Protein AF-A0A954WJ26-F1 (afdb_monomer_lite)

pLDDT: mean 77.55, std 17.04, range [24.94, 98.44]

Sequence (569 aa):
RLAFGDLTDDGLDNGVDQVVNFELDLAPQVVAVVPQPVRNVSNGVVQQDRDIIEVYFNNDKLHVVNDDNGNPTRESAENPDFYQLIFTADSVRNTDDIVVKPTRVTYNAGENKATLKFAQNLDELIDPDTGNEIGPGTFRLRIGTDEAAPLPPQQLAPVMQVATDFNTQDQVVVQFTAVQSGEDGISLVFTKHDQGGAGEPIISVANKTISVDLNSSVGDETTARQLIDAMNRHPQARRLVTATLISGPSTANTNIATPDISYSPLRLLGLGSSFDTATDLSDNTDLGPVLVVTGSGNAFADGEFFFITDTSGPTPVTRKFEFDSDSPPALNDSDAIGISFRPTQTQSQLVQAIVSSINGANFGVTARLSGNKIELEGDSRIDLSDGVPGLRKEFQTKFDLGSVLVMTGDGTTFADGQTLSVTENAGGVSHTFELDAGNWITLPAGADLVDGDKLTISDGVNAPVVFEFKDSTLAVPTPLTGDVQIDFDPTMDTADAIRAKVQAAIDSTLVAAPTMAGELMAGRFSLAPMNGGRLHLGHNDQVMVSATTVNVLLVVDQHAGIAGGTVVP

Foldseek 3Di:
DAADCDPDPPPDNPHDDDDDDDDDDDDWAFPDKAAQDWDDPDPRDIDTPQQKMKTATDLDAQAFDADPVRHTDPRGLFDQLQKWKWACVPDPWCPPIATATAPTWDADNVRNMIMGGHPDGPQQDARPVPRHGPGDDDIDIGGGDSDDDPDTPDDQQWKWKFKDCLLLLPLWIKMKIFLHQDQAKAKEFEAEDAPVDADAWDWDDDPRYIYTYWHPHVPRTYFPLSVQVCQCPPPPNVNTIHMDTDDHDPNRRDGSRPDDDPQPIDIRHHDCSDPVRPDDPPDPFPFDWKKFQQFFLLLADFFQWKKWWFPPDPDIDIAIEGEFDDVVTDHPDPRHQYQYDHSPGGLVRSQVSVQVSQCVPPHQWHWDDDPRIITIGRTDDMGRDNHSRRIDIGTDTDGPSDDDDDDPDDPVPDDAQDWDWDADPVPRDIDIDGDHPAWKKQAAWLLQDDQQKWKWKDLVPDDIAIEGEWEPPDPDGDDDPPHQYQYDHSVPGGLLNSLVSVVVSVVVVCVVDVVVVPPQPVDFFDPDRDPRNMGGRGHRPRIDMDIDSGPMDGDDVDDPDDDDDDDDD

Secondary structure (DSSP, 8-state):
-PPTT----SSS------------PPPPPEEEEEES-EEEEETTEEEE-TTEEEEEE-SSPPP--B-TTSPBPTT-TT-GGGEEEEE-TT-SSSTT-EEE--SEEEEETTTTEEEEE-SS-GGG-B-TTT--B--SS-EEEEES--PPPPPPP-----EEEEEE-TTSTTS-EEEEEESS--SS-EEEEEEEE--SSS-PPEEEEETTEEEEEEE--TT-PPBHHHHHHHHHHSTTGGGTEEEEEEES-TT---B-SSS---SPSEEEPPTTSSGGG---TT------PEEEE-S-GGG--TT-EEEEEE-SSSS-EEEEEEEE--SS---SSTTSEEEE--TT--HHHHHHHHHHHHHHT-SS-EEEEETTEEEEES-SEEE-TTT-TTEEEEPPPEEE--------S-TTSSPTTEEEEEE-TTT-PEEEEEE----EEEPPPGGG--TT-EEEEE-SSSPPEEEEEEETT-SSPPPP-SSEEEEE-TTT--HHHHHHHHHHHHHHHHHH-TTSTTTSSSS-S-----SSSEEE--S-TT-EEEEESS--EEE----S---S-----

Radius of gyration: 36.58 Å; chains: 1; bounding box: 91×75×110 Å

Structure (mmCIF, N/CA/C/O backbone):
data_AF-A0A954WJ26-F1
#
_entry.id   AF-A0A954WJ26-F1
#
loop_
_atom_site.group_PDB
_atom_site.id
_atom_site.type_symbol
_atom_site.label_atom_id
_atom_site.label_alt_id
_atom_site.label_comp_id
_atom_site.label_asym_id
_atom_site.label_entity_id
_atom_site.label_seq_id
_atom_site.pdbx_PDB_ins_code
_atom_site.Cartn_x
_atom_site.Cartn_y
_atom_site.Cartn_z
_atom_site.occupancy
_atom_site.B_iso_or_equiv
_atom_site.auth_seq_id
_atom_site.auth_comp_id
_atom_site.auth_asym_id
_atom_site.auth_atom_id
_atom_site.pdbx_PDB_model_num
ATOM 1 N N . ARG A 1 1 ? -27.709 25.885 -5.031 1.00 50.03 1 ARG A N 1
ATOM 2 C CA . ARG A 1 1 ? -27.884 26.113 -3.576 1.00 50.03 1 ARG A CA 1
ATOM 3 C C . ARG A 1 1 ? -27.815 27.627 -3.423 1.00 50.03 1 ARG A C 1
ATOM 5 O O . ARG A 1 1 ? -26.761 28.157 -3.732 1.00 50.03 1 ARG A O 1
ATOM 12 N N . LEU A 1 2 ? -28.948 28.288 -3.164 1.00 53.56 2 LEU A N 1
ATOM 13 C CA . LEU A 1 2 ? -29.062 29.756 -3.113 1.00 53.56 2 LEU A CA 1
ATOM 14 C C . LEU A 1 2 ? -28.163 30.297 -1.992 1.00 53.56 2 LEU A C 1
ATOM 16 O O . LEU A 1 2 ? -28.101 29.681 -0.922 1.00 53.56 2 LEU A O 1
ATOM 20 N N . ALA A 1 3 ? -27.435 31.380 -2.257 1.00 65.69 3 ALA A N 1
ATOM 21 C CA . ALA A 1 3 ? -26.578 32.021 -1.268 1.00 65.69 3 ALA A CA 1
ATOM 22 C C . ALA A 1 3 ? -27.416 32.580 -0.104 1.00 65.69 3 ALA A C 1
ATOM 24 O O . ALA A 1 3 ? -28.612 32.847 -0.237 1.00 65.69 3 ALA A O 1
ATOM 25 N N . PHE A 1 4 ? -26.816 32.715 1.080 1.00 64.69 4 PHE A N 1
ATOM 26 C CA . PHE A 1 4 ? -27.544 33.184 2.258 1.00 64.69 4 PHE A CA 1
ATOM 27 C C . PHE A 1 4 ? -28.001 34.639 2.050 1.00 64.69 4 PHE A C 1
ATOM 29 O O . PHE A 1 4 ? -27.189 35.531 1.813 1.00 64.69 4 PHE A O 1
ATOM 36 N N . GLY A 1 5 ? -29.314 34.873 2.110 1.00 67.00 5 GLY A N 1
ATOM 37 C CA . GLY A 1 5 ? -29.910 36.186 1.844 1.00 67.00 5 GLY A CA 1
ATOM 38 C C . GLY A 1 5 ? -30.185 36.500 0.369 1.00 67.00 5 GLY A C 1
ATOM 39 O O . GLY A 1 5 ? -30.699 37.582 0.094 1.00 67.00 5 GLY A O 1
ATOM 40 N N . ASP A 1 6 ? -29.914 35.574 -0.554 1.00 72.81 6 ASP A N 1
ATOM 41 C CA . ASP A 1 6 ? -30.339 35.694 -1.950 1.00 72.81 6 ASP A CA 1
ATOM 42 C C . ASP A 1 6 ? -31.850 35.416 -2.060 1.00 72.81 6 ASP A C 1
ATOM 44 O O . ASP A 1 6 ? -32.341 34.325 -1.756 1.00 72.81 6 ASP A O 1
ATOM 48 N N . LEU A 1 7 ? -32.605 36.453 -2.433 1.00 71.69 7 LEU A N 1
ATOM 49 C CA . LEU A 1 7 ? -34.064 36.415 -2.584 1.00 71.69 7 LEU A CA 1
ATOM 50 C C . LEU A 1 7 ? -34.496 36.265 -4.051 1.00 71.69 7 LEU A C 1
ATOM 52 O O . LEU A 1 7 ? -35.684 36.409 -4.358 1.00 71.69 7 LEU A O 1
ATOM 56 N N . THR A 1 8 ? -33.554 36.018 -4.959 1.00 66.00 8 THR A N 1
ATOM 57 C CA . THR A 1 8 ? -33.771 36.012 -6.406 1.00 66.00 8 THR A CA 1
ATOM 58 C C . THR A 1 8 ? -33.235 34.731 -7.035 1.00 66.00 8 THR A C 1
ATOM 60 O O . THR A 1 8 ? -32.125 34.310 -6.773 1.00 66.00 8 THR A O 1
ATOM 63 N N . ASP A 1 9 ? -34.021 34.092 -7.898 1.00 63.69 9 ASP A N 1
ATOM 64 C CA . ASP A 1 9 ? -33.582 32.899 -8.637 1.00 63.69 9 ASP A CA 1
ATOM 65 C C . ASP A 1 9 ? -33.060 33.317 -10.021 1.00 63.69 9 ASP A C 1
ATOM 67 O O . ASP A 1 9 ? -33.701 33.079 -11.046 1.00 63.69 9 ASP A O 1
ATOM 71 N N . ASP A 1 10 ? -31.956 34.073 -10.041 1.00 75.31 10 ASP A N 1
ATOM 72 C CA . ASP A 1 10 ? -31.377 34.658 -11.263 1.00 75.31 10 ASP A CA 1
ATOM 73 C C . ASP A 1 10 ? -30.010 34.068 -11.660 1.00 75.31 10 ASP A C 1
ATOM 75 O O . ASP A 1 10 ? -29.470 34.399 -12.718 1.00 75.31 10 ASP A O 1
ATOM 79 N N . GLY A 1 11 ? -29.474 33.146 -10.855 1.00 67.62 11 GLY A N 1
ATOM 80 C CA . GLY A 1 11 ? -28.207 32.462 -11.119 1.00 67.62 11 GLY A CA 1
ATOM 81 C C . GLY A 1 11 ? -26.958 33.320 -10.893 1.00 67.62 11 GLY A C 1
ATOM 82 O O . GLY A 1 11 ? -25.865 32.887 -11.267 1.00 67.62 11 GLY A O 1
ATOM 83 N N . LEU A 1 12 ? -27.097 34.509 -10.297 1.00 66.50 12 LEU A N 1
ATOM 84 C CA . LEU A 1 12 ? -25.991 35.360 -9.863 1.00 66.50 12 LEU A CA 1
ATOM 85 C C . LEU A 1 12 ? -25.854 35.272 -8.338 1.00 66.50 12 LEU A C 1
ATOM 87 O O . LEU A 1 12 ? -26.831 35.428 -7.619 1.00 66.50 12 LEU A O 1
ATOM 91 N N . ASP A 1 13 ? -24.639 35.057 -7.828 1.00 64.75 13 ASP A N 1
ATOM 92 C CA . ASP A 1 13 ? -24.397 35.079 -6.380 1.00 64.75 13 ASP A CA 1
ATOM 93 C C . ASP A 1 13 ? -24.398 36.531 -5.877 1.00 64.75 13 ASP A C 1
ATOM 95 O O . ASP A 1 13 ? -23.389 37.238 -5.945 1.00 64.75 13 ASP A O 1
ATOM 99 N N . ASN A 1 14 ? -25.574 36.994 -5.454 1.00 73.50 14 ASN A N 1
ATOM 100 C CA . ASN A 1 14 ? -25.799 38.316 -4.873 1.00 73.50 14 ASN A CA 1
ATOM 101 C C . ASN A 1 14 ? -26.091 38.244 -3.359 1.00 73.50 14 ASN A C 1
ATOM 103 O O . ASN A 1 14 ? -26.652 39.188 -2.791 1.00 73.50 14 ASN A O 1
ATOM 107 N N . GLY A 1 15 ? -25.709 37.130 -2.717 1.00 71.06 15 GLY A N 1
ATOM 108 C CA . GLY A 1 15 ? -25.875 36.912 -1.285 1.00 71.06 15 GLY A CA 1
ATOM 109 C C . GLY A 1 15 ? -25.194 37.989 -0.438 1.00 71.06 15 GLY A C 1
ATOM 110 O O . GLY A 1 15 ? -24.297 38.709 -0.881 1.00 71.06 15 GLY A O 1
ATOM 111 N N . VAL A 1 16 ? -25.642 38.122 0.809 1.00 76.81 16 VAL A N 1
ATOM 112 C CA . VAL A 1 16 ? -25.102 39.118 1.742 1.00 76.81 16 VAL A CA 1
ATOM 113 C C . VAL A 1 16 ? -24.092 38.445 2.662 1.00 76.81 16 VAL A C 1
ATOM 115 O O . VAL A 1 16 ? -24.409 37.439 3.297 1.00 76.81 16 VAL A O 1
ATOM 118 N N . ASP A 1 17 ? -22.906 39.040 2.797 1.00 75.88 17 ASP A N 1
ATOM 119 C CA . ASP A 1 17 ? -21.925 38.623 3.798 1.00 75.88 17 ASP A CA 1
ATOM 120 C C . ASP A 1 17 ? -22.537 38.718 5.202 1.00 75.88 17 ASP A C 1
ATOM 122 O O . ASP A 1 17 ? -22.848 39.803 5.706 1.00 75.88 17 ASP A O 1
ATOM 126 N N . GLN A 1 18 ? -22.699 37.572 5.859 1.00 74.06 18 GLN A N 1
ATOM 127 C CA . GLN A 1 18 ? -23.114 37.514 7.252 1.00 74.06 18 GLN A CA 1
ATOM 128 C C . GLN A 1 18 ? -21.885 37.340 8.141 1.00 74.06 18 GLN A C 1
ATOM 130 O O . GLN A 1 18 ? -21.235 36.297 8.140 1.00 74.06 18 GLN A O 1
ATOM 135 N N . VAL A 1 19 ? -21.593 38.348 8.959 1.00 74.56 19 VAL A N 1
ATOM 136 C CA . VAL A 1 19 ? -20.621 38.208 10.046 1.00 74.56 19 VAL A CA 1
ATOM 137 C C . VAL A 1 19 ? -21.345 37.604 11.245 1.00 74.56 19 VAL A C 1
ATOM 139 O O . VAL A 1 19 ? -22.122 38.280 11.921 1.00 74.56 19 VAL A O 1
ATOM 142 N N . VAL A 1 20 ? -21.109 36.317 11.495 1.00 76.12 20 VAL A N 1
ATOM 143 C CA . VAL A 1 20 ? -21.546 35.650 12.724 1.00 76.12 20 VAL A CA 1
ATOM 144 C C . VAL A 1 20 ? -20.424 35.779 13.742 1.00 76.12 20 VAL A C 1
ATOM 146 O O . VAL A 1 20 ? -19.379 35.147 13.614 1.00 76.12 20 VAL A O 1
ATOM 149 N N . ASN A 1 21 ? -20.643 36.607 14.759 1.00 74.62 21 ASN A N 1
ATOM 150 C CA . ASN A 1 21 ? -19.788 36.583 15.936 1.00 74.62 21 ASN A CA 1
ATOM 151 C C . ASN A 1 21 ? -20.139 35.328 16.734 1.00 74.62 21 ASN A C 1
ATOM 153 O O . ASN A 1 21 ? -21.290 35.159 17.137 1.00 74.62 21 ASN A O 1
ATOM 157 N N . PHE A 1 22 ? -19.156 34.468 16.956 1.00 72.31 22 PHE A N 1
ATOM 158 C CA . PHE A 1 22 ? -19.252 33.384 17.919 1.00 72.31 22 PHE A CA 1
ATOM 159 C C . PHE A 1 22 ? -18.176 33.583 18.980 1.00 72.31 22 PHE A C 1
ATOM 161 O O . PHE A 1 22 ? -17.094 34.103 18.701 1.00 72.31 22 PHE A O 1
ATOM 168 N N . GLU A 1 23 ? -18.492 33.174 20.197 1.00 64.56 23 GLU A N 1
ATOM 169 C CA . GLU A 1 23 ? -17.512 33.015 21.260 1.00 64.56 23 GLU A CA 1
ATOM 170 C C . GLU A 1 23 ? -17.178 31.525 21.336 1.00 64.56 23 GLU A C 1
ATOM 172 O O . GLU A 1 23 ? -18.063 30.672 21.255 1.00 64.56 23 GLU A O 1
ATOM 177 N N . LEU A 1 24 ? -15.886 31.210 21.399 1.00 56.72 24 LEU A N 1
ATOM 178 C CA . LEU A 1 24 ? -15.424 29.855 21.650 1.00 56.72 24 LEU A CA 1
ATOM 179 C C . LEU A 1 24 ? -15.224 29.737 23.161 1.00 56.72 24 LEU A C 1
ATOM 181 O O . LEU A 1 24 ? -14.187 30.158 23.679 1.00 56.72 24 LEU A O 1
ATOM 185 N N . ASP A 1 25 ? -16.218 29.208 23.865 1.00 64.69 25 ASP A N 1
ATOM 186 C CA . ASP A 1 25 ? -16.024 28.838 25.262 1.00 64.69 25 ASP A CA 1
ATOM 187 C C . ASP A 1 25 ? -15.007 27.694 25.312 1.00 64.69 25 ASP A C 1
ATOM 189 O O . ASP A 1 25 ? -15.160 26.663 24.651 1.00 64.69 25 ASP A O 1
ATOM 193 N N . LEU A 1 26 ? -13.921 27.890 26.061 1.00 67.56 26 LEU A N 1
ATOM 194 C CA . LEU A 1 26 ? -12.970 26.814 26.312 1.00 67.56 26 LEU A CA 1
ATOM 195 C C . LEU A 1 26 ? -13.702 25.714 27.089 1.00 67.56 26 LEU A C 1
ATOM 197 O O . LEU A 1 26 ? -14.336 25.985 28.106 1.00 67.56 26 LEU A O 1
ATOM 201 N N . ALA A 1 27 ? -13.615 24.473 26.610 1.00 71.12 27 ALA A N 1
ATOM 202 C CA . ALA A 1 27 ? -14.137 23.327 27.343 1.00 71.12 27 ALA A CA 1
ATOM 203 C C . ALA A 1 27 ? -13.441 23.196 28.718 1.00 71.12 27 ALA A C 1
ATOM 205 O O . ALA A 1 27 ? -12.291 23.637 28.858 1.00 71.12 27 ALA A O 1
ATOM 206 N N . PRO A 1 28 ? -14.087 22.557 29.716 1.00 84.31 28 PRO A N 1
ATOM 207 C CA . PRO A 1 28 ? -13.477 22.323 31.018 1.00 84.31 28 PRO A CA 1
ATOM 208 C C . PRO A 1 28 ? -12.082 21.700 30.906 1.00 84.31 28 PRO A C 1
ATOM 210 O O . PRO A 1 28 ? -11.876 20.698 30.221 1.00 84.31 28 PRO A O 1
ATOM 213 N N . GLN A 1 29 ? -11.111 22.295 31.594 1.00 89.94 29 GLN A N 1
ATOM 214 C CA . GLN A 1 29 ? -9.712 21.870 31.555 1.00 89.94 29 GLN A CA 1
ATOM 215 C C . GLN A 1 29 ? -9.388 20.965 32.736 1.00 89.94 29 GLN A C 1
ATOM 217 O O . GLN A 1 29 ? -9.749 21.274 33.870 1.00 89.94 29 GLN A O 1
ATOM 222 N N . VAL A 1 30 ? -8.647 19.883 32.497 1.00 93.31 30 VAL A N 1
ATOM 223 C CA . VAL A 1 30 ? -8.118 19.033 33.572 1.00 93.31 30 VAL A CA 1
ATOM 224 C C . VAL A 1 30 ? -7.034 19.800 34.333 1.00 93.31 30 VAL A C 1
ATOM 226 O O . VAL A 1 30 ? -6.027 20.201 33.752 1.00 93.31 30 VAL A O 1
ATOM 229 N N . VAL A 1 31 ? -7.226 19.989 35.639 1.00 95.50 31 VAL A N 1
ATOM 230 C CA . VAL A 1 31 ? -6.268 20.683 36.519 1.00 95.50 31 VAL A CA 1
ATOM 231 C C . VAL A 1 31 ? -5.429 19.723 37.355 1.00 95.50 31 VAL A C 1
ATOM 233 O O . VAL A 1 31 ? -4.297 20.051 37.704 1.00 95.50 31 VAL A O 1
ATOM 236 N N . ALA A 1 32 ? -5.959 18.542 37.682 1.00 96.38 32 ALA A N 1
ATOM 237 C CA . ALA A 1 32 ? -5.218 17.510 38.398 1.00 96.38 32 ALA A CA 1
ATOM 238 C C . ALA A 1 32 ? -5.795 16.118 38.134 1.00 96.38 32 ALA A C 1
ATOM 240 O O . ALA A 1 32 ? -7.001 15.951 37.961 1.00 96.38 32 ALA A O 1
ATOM 241 N N . VAL A 1 33 ? -4.923 15.114 38.177 1.00 97.00 33 VAL A N 1
ATOM 242 C CA . VAL A 1 33 ? -5.291 13.697 38.171 1.00 97.00 33 VAL A CA 1
ATOM 243 C C . VAL A 1 33 ? -4.633 13.048 39.380 1.00 97.00 33 VAL A C 1
ATOM 245 O O . VAL A 1 33 ? -3.424 13.175 39.573 1.00 97.00 33 VAL A O 1
ATOM 248 N N . VAL A 1 34 ? -5.430 12.378 40.208 1.00 97.06 34 VAL A N 1
ATOM 249 C CA . VAL A 1 34 ? -4.987 11.728 41.443 1.00 97.06 34 VAL A CA 1
ATOM 250 C C . VAL A 1 34 ? -5.319 10.239 41.353 1.00 97.06 34 VAL A C 1
ATOM 252 O O . VAL A 1 34 ? -6.453 9.846 41.638 1.00 97.06 34 VAL A O 1
ATOM 255 N N . PRO A 1 35 ? -4.363 9.395 40.933 1.00 94.81 35 PRO A N 1
ATOM 256 C CA . PRO A 1 35 ? -4.537 7.952 40.982 1.00 94.81 35 PRO A CA 1
ATOM 257 C C . PRO A 1 35 ? -4.403 7.447 42.422 1.00 94.81 35 PRO A C 1
ATOM 259 O O . PRO A 1 35 ? -3.546 7.909 43.175 1.00 94.81 35 PRO A O 1
ATOM 262 N N . GLN A 1 36 ? -5.250 6.486 42.788 1.00 94.62 36 GLN A N 1
ATOM 263 C CA . GLN A 1 36 ? -5.268 5.811 44.087 1.00 94.62 36 GLN A CA 1
ATOM 264 C C . GLN A 1 36 ? -5.210 6.771 45.292 1.00 94.62 36 GLN A C 1
ATOM 266 O O . GLN A 1 36 ? -4.250 6.726 46.074 1.00 94.62 36 GLN A O 1
ATOM 271 N N . PRO A 1 37 ? -6.206 7.668 45.449 1.00 95.50 37 PRO A N 1
ATOM 272 C CA . PRO A 1 37 ? -6.194 8.681 46.497 1.00 95.50 37 PRO A CA 1
ATOM 273 C C . PRO A 1 37 ? -6.175 8.047 47.893 1.00 95.50 37 PRO A C 1
ATOM 275 O O . PRO A 1 37 ? -6.776 7.001 48.140 1.00 95.50 37 PRO A O 1
ATOM 278 N N . VAL A 1 38 ? -5.503 8.715 48.833 1.00 94.38 38 VAL A N 1
ATOM 279 C CA . VAL A 1 38 ? -5.448 8.308 50.243 1.00 94.38 38 VAL A CA 1
ATOM 280 C C . VAL A 1 38 ? -6.400 9.176 51.060 1.00 94.38 38 VAL A C 1
ATOM 282 O O . VAL A 1 38 ? -6.294 10.403 51.054 1.00 94.38 38 VAL A O 1
ATOM 285 N N . ARG A 1 39 ? -7.321 8.547 51.794 1.00 89.62 39 ARG A N 1
ATOM 286 C CA . ARG A 1 39 ? -8.337 9.217 52.618 1.00 89.62 39 ARG A CA 1
ATOM 287 C C . ARG A 1 39 ? -8.203 8.851 54.084 1.00 89.62 39 ARG A C 1
ATOM 289 O O . ARG A 1 39 ? -7.786 7.753 54.426 1.00 89.62 39 ARG A O 1
ATOM 296 N N . ASN A 1 40 ? -8.622 9.758 54.961 1.00 88.12 40 ASN A N 1
ATOM 297 C CA . ASN A 1 40 ? -8.752 9.481 56.389 1.00 88.12 40 ASN A CA 1
ATOM 298 C C . ASN A 1 40 ? -10.169 8.956 56.664 1.00 88.12 40 ASN A C 1
ATOM 300 O O . ASN A 1 40 ? -11.133 9.713 56.566 1.00 88.12 40 ASN A O 1
ATOM 304 N N . VAL A 1 41 ? -10.300 7.662 56.956 1.00 80.69 41 VAL A N 1
ATOM 305 C CA . VAL A 1 41 ? -11.598 6.962 57.045 1.00 80.69 41 VAL A CA 1
ATOM 306 C C . VAL A 1 41 ? -12.192 6.932 58.459 1.00 80.69 41 VAL A C 1
ATOM 308 O O . VAL A 1 41 ? -13.326 6.495 58.630 1.00 80.69 41 VAL A O 1
ATOM 311 N N . SER A 1 42 ? -11.448 7.416 59.463 1.00 80.81 42 SER A N 1
ATOM 312 C CA . SER A 1 42 ? -11.850 7.819 60.832 1.00 80.81 42 SER A CA 1
ATOM 313 C C . SER A 1 42 ? -10.714 7.527 61.820 1.00 80.81 42 SER A C 1
ATOM 315 O O . SER A 1 42 ? -9.866 6.671 61.579 1.00 80.81 42 SER A O 1
ATOM 317 N N . ASN A 1 43 ? -10.672 8.246 62.951 1.00 75.06 43 ASN A N 1
ATOM 318 C CA . ASN A 1 43 ? -9.683 8.050 64.026 1.00 75.06 43 ASN A CA 1
ATOM 319 C C . ASN A 1 43 ? -8.204 8.054 63.574 1.00 75.06 43 ASN A C 1
ATOM 321 O O . ASN A 1 43 ? -7.362 7.418 64.203 1.00 75.06 43 ASN A O 1
ATOM 325 N N . GLY A 1 44 ? -7.872 8.780 62.500 1.00 80.44 44 GLY A N 1
ATOM 326 C CA . GLY A 1 44 ? -6.499 8.875 61.993 1.00 80.44 44 GLY A CA 1
ATOM 327 C C . GLY A 1 44 ? -6.042 7.675 61.159 1.00 80.44 44 GLY A C 1
ATOM 328 O O . GLY A 1 44 ? -4.873 7.624 60.783 1.00 80.44 44 GLY A O 1
ATOM 329 N N . VAL A 1 45 ? -6.936 6.730 60.852 1.00 82.88 45 VAL A N 1
ATOM 330 C CA . VAL A 1 45 ? -6.656 5.630 59.926 1.00 82.88 45 VAL A CA 1
ATOM 331 C C . VAL A 1 45 ? -6.737 6.155 58.496 1.00 82.88 45 VAL A C 1
ATOM 333 O O . VAL A 1 45 ? -7.761 6.699 58.079 1.00 82.88 45 VAL A O 1
ATOM 336 N N . VAL A 1 46 ? -5.648 5.982 57.750 1.00 89.62 46 VAL A N 1
ATOM 337 C CA . VAL A 1 46 ? -5.580 6.295 56.322 1.00 89.62 46 VAL A CA 1
ATOM 338 C C . VAL A 1 46 ? -5.846 5.041 55.491 1.00 89.62 46 VAL A C 1
ATOM 340 O O . VAL A 1 46 ? -5.316 3.975 55.792 1.00 89.62 46 VAL A O 1
ATOM 343 N N . GLN A 1 47 ? -6.664 5.170 54.452 1.00 92.19 47 GLN A N 1
ATOM 344 C CA . GLN A 1 47 ? -6.977 4.120 53.485 1.00 92.19 47 GLN A CA 1
ATOM 345 C C . GLN A 1 47 ? -6.669 4.632 52.081 1.00 92.19 47 GLN A C 1
ATOM 347 O O . GLN A 1 47 ? -7.013 5.765 51.751 1.00 92.19 47 GLN A O 1
ATOM 352 N N . GLN A 1 48 ? -6.026 3.800 51.268 1.00 94.00 48 GLN A N 1
ATOM 353 C CA . GLN A 1 48 ? -5.815 4.070 49.853 1.00 94.00 48 GLN A CA 1
ATOM 354 C C . GLN A 1 48 ? -6.934 3.421 49.034 1.00 94.00 48 GLN A C 1
ATOM 356 O O . GLN A 1 48 ? -7.174 2.221 49.169 1.00 94.00 48 GLN A O 1
ATOM 361 N N . ASP A 1 49 ? -7.583 4.193 48.168 1.00 95.62 49 ASP A N 1
ATOM 362 C CA . ASP A 1 49 ? -8.599 3.680 47.248 1.00 95.62 49 ASP A CA 1
ATOM 363 C C . ASP A 1 49 ? -7.911 3.143 45.985 1.00 95.62 49 ASP A C 1
ATOM 365 O O . ASP A 1 49 ? -7.745 3.851 44.995 1.00 95.62 49 ASP A O 1
ATOM 369 N N . ARG A 1 50 ? -7.440 1.892 46.038 1.00 95.12 50 ARG A N 1
ATOM 370 C CA . ARG A 1 50 ? -6.550 1.293 45.023 1.00 95.12 50 ARG A CA 1
ATOM 371 C C . ARG A 1 50 ? -7.183 1.073 43.645 1.00 95.12 50 ARG A C 1
ATOM 373 O O . ARG A 1 50 ? -6.451 0.801 42.699 1.00 95.12 50 ARG A O 1
ATOM 380 N N . ASP A 1 51 ? -8.496 1.210 43.523 1.00 95.88 51 ASP A N 1
ATOM 381 C CA . ASP A 1 51 ? -9.290 1.022 42.304 1.00 95.88 51 ASP A CA 1
ATOM 382 C C . ASP A 1 51 ? -9.967 2.324 41.827 1.00 95.88 51 ASP A C 1
ATOM 384 O O . ASP A 1 51 ? -10.921 2.293 41.044 1.00 95.88 51 ASP A O 1
ATOM 388 N N . ILE A 1 52 ? -9.492 3.479 42.315 1.00 97.38 52 ILE A N 1
ATOM 389 C CA . ILE A 1 52 ? -10.031 4.798 41.974 1.00 97.38 52 ILE A CA 1
ATOM 390 C C . ILE A 1 52 ? -8.975 5.711 41.355 1.00 97.38 52 ILE A C 1
ATOM 392 O O . ILE A 1 52 ? -7.827 5.773 41.797 1.00 97.38 52 ILE A O 1
ATOM 396 N N . ILE A 1 53 ? -9.417 6.497 40.372 1.00 98.19 53 ILE A N 1
ATOM 397 C CA . ILE A 1 53 ? -8.732 7.701 39.898 1.00 98.19 53 ILE A CA 1
ATOM 398 C C . ILE A 1 53 ? -9.679 8.893 40.078 1.00 98.19 53 ILE A C 1
ATOM 400 O O . ILE A 1 53 ? -10.856 8.819 39.729 1.00 98.19 53 ILE A O 1
ATOM 404 N N . GLU A 1 54 ? -9.185 10.003 40.621 1.00 98.06 54 GLU A N 1
ATOM 405 C CA . GLU A 1 54 ? -9.916 11.274 40.644 1.00 98.06 54 GLU A CA 1
ATOM 406 C C . GLU A 1 54 ? -9.351 12.235 39.598 1.00 98.06 54 GLU A C 1
ATOM 408 O O . GLU A 1 54 ? -8.142 12.447 39.529 1.00 98.06 54 GLU A O 1
ATOM 413 N N . VAL A 1 55 ? -10.231 12.851 38.814 1.00 97.75 55 VAL A N 1
ATOM 414 C CA . VAL A 1 55 ? -9.889 13.887 37.838 1.00 97.75 55 VAL A CA 1
ATOM 415 C C . VAL A 1 55 ? -10.568 15.178 38.264 1.00 97.75 55 VAL A C 1
ATOM 417 O O . VAL A 1 55 ? -11.791 15.237 38.376 1.00 97.75 55 VAL A O 1
ATOM 420 N N . TYR A 1 56 ? -9.772 16.210 38.502 1.00 96.69 56 TYR A N 1
ATOM 421 C CA . TYR A 1 56 ? -10.240 17.540 38.857 1.00 96.69 56 TYR A CA 1
ATOM 422 C C . TYR A 1 56 ? -10.191 18.434 37.626 1.00 96.69 56 TYR A C 1
ATOM 424 O O . TYR A 1 56 ? -9.203 18.435 36.886 1.00 96.69 56 TYR A O 1
ATOM 432 N N . PHE A 1 57 ? -11.241 19.223 37.447 1.00 95.44 57 PHE A N 1
ATOM 433 C CA . PHE A 1 57 ? -11.408 20.180 36.366 1.00 95.44 57 PHE A CA 1
ATOM 434 C C . PHE A 1 57 ? -11.318 21.613 36.901 1.00 95.44 57 PHE A C 1
ATOM 436 O O . PHE A 1 57 ? -11.399 21.860 38.109 1.00 95.44 57 PHE A O 1
ATOM 443 N N . ASN A 1 58 ? -11.119 22.568 35.997 1.00 91.31 58 ASN A N 1
ATOM 444 C CA . ASN A 1 58 ? -11.229 23.990 36.297 1.00 91.31 58 ASN A CA 1
ATOM 445 C C . ASN A 1 58 ? -12.679 24.351 36.703 1.00 91.31 58 ASN A C 1
ATOM 447 O O . ASN A 1 58 ? -13.535 23.491 36.901 1.00 91.31 58 ASN A O 1
ATOM 451 N N . ASN A 1 59 ? -12.969 25.638 36.893 1.00 89.56 59 ASN A N 1
ATOM 452 C CA . ASN A 1 59 ? -14.276 26.069 37.404 1.00 89.56 59 ASN A CA 1
ATOM 453 C C . ASN A 1 59 ? -15.445 25.888 36.419 1.00 89.56 59 ASN A C 1
ATOM 455 O O . ASN A 1 59 ? -16.585 26.189 36.790 1.00 89.56 59 ASN A O 1
ATOM 459 N N . ASP A 1 60 ? -15.177 25.366 35.226 1.00 87.12 60 ASP A N 1
ATOM 460 C CA . ASP A 1 60 ? -16.183 25.100 34.212 1.00 87.12 60 ASP A CA 1
ATOM 461 C C . ASP A 1 60 ? -16.853 23.753 34.495 1.00 87.12 60 ASP A C 1
ATOM 463 O O . ASP A 1 60 ? -16.207 22.730 34.742 1.00 87.12 60 ASP A O 1
ATOM 467 N N . LYS A 1 61 ? -18.188 23.756 34.517 1.00 89.44 61 LYS A N 1
ATOM 468 C CA . LYS A 1 61 ? -18.961 22.558 34.846 1.00 89.44 61 LYS A CA 1
ATOM 469 C C . LYS A 1 61 ? -19.014 21.626 33.650 1.00 89.44 61 LYS A C 1
ATOM 471 O O . LYS A 1 61 ? -19.266 22.056 32.529 1.00 89.44 61 LYS A O 1
ATOM 476 N N . LEU A 1 62 ? -18.839 20.339 33.921 1.00 90.38 62 LEU A N 1
ATOM 477 C CA . LEU A 1 62 ? -19.072 19.305 32.929 1.00 90.38 62 LEU A CA 1
ATOM 478 C C . LEU A 1 62 ? -20.572 19.058 32.751 1.00 90.38 62 LEU A C 1
ATOM 480 O O . LEU A 1 62 ? -21.361 19.185 33.691 1.00 90.38 62 LEU A O 1
ATOM 484 N N . HIS A 1 63 ? -20.950 18.708 31.526 1.00 90.38 63 HIS A N 1
ATOM 485 C CA . HIS A 1 63 ? -22.320 18.365 31.178 1.00 90.38 63 HIS A CA 1
ATOM 486 C C . HIS A 1 63 ? -22.677 16.991 31.757 1.00 90.38 63 HIS A C 1
ATOM 488 O O . HIS A 1 63 ? -21.947 16.032 31.540 1.00 90.38 63 HIS A O 1
ATOM 494 N N . VAL A 1 64 ? -23.781 16.880 32.499 1.00 92.12 64 VAL A N 1
ATOM 495 C CA . VAL A 1 64 ? -24.269 15.606 33.051 1.00 92.12 64 VAL A CA 1
ATOM 496 C C . VAL A 1 64 ? -25.735 15.457 32.685 1.00 92.12 64 VAL A C 1
ATOM 498 O O . VAL A 1 64 ? -26.555 16.297 33.061 1.00 92.12 64 VAL A O 1
ATOM 501 N N . VAL A 1 65 ? -26.051 14.395 31.948 1.00 92.31 65 VAL A N 1
ATOM 502 C CA . VAL A 1 65 ? -27.411 14.068 31.509 1.00 92.31 65 VAL A CA 1
ATOM 503 C C . VAL A 1 65 ? -27.614 12.568 31.615 1.00 92.31 65 VAL A C 1
ATOM 505 O O . VAL A 1 65 ? -26.853 11.795 31.035 1.00 92.31 65 VAL A O 1
ATOM 508 N N . ASN A 1 66 ? -28.666 12.167 32.318 1.00 91.31 66 ASN A N 1
ATOM 509 C CA . ASN A 1 66 ? -29.009 10.767 32.528 1.00 91.31 66 ASN A CA 1
ATOM 510 C C . ASN A 1 66 ? -30.361 10.454 31.868 1.00 91.31 66 ASN A C 1
ATOM 512 O O . ASN A 1 66 ? -31.189 11.353 31.709 1.00 91.31 66 ASN A O 1
ATOM 516 N N . ASP A 1 67 ? -30.554 9.202 31.458 1.00 89.44 67 ASP A N 1
ATOM 517 C CA . ASP A 1 67 ? -31.815 8.700 30.908 1.00 89.44 67 ASP A CA 1
ATOM 518 C C . ASP A 1 67 ? -32.897 8.538 31.997 1.00 89.44 67 ASP A C 1
ATOM 520 O O . ASP A 1 67 ? -32.663 8.785 33.185 1.00 89.44 67 ASP A O 1
ATOM 524 N N . ASP A 1 68 ? -34.095 8.100 31.600 1.00 91.25 68 ASP A N 1
ATOM 525 C CA . ASP A 1 68 ? -35.228 7.889 32.514 1.00 91.25 68 ASP A CA 1
ATOM 526 C C . ASP A 1 68 ? -34.951 6.818 33.591 1.00 91.25 68 ASP A C 1
ATOM 528 O O . ASP A 1 68 ? -35.615 6.783 34.631 1.00 91.25 68 ASP A O 1
ATOM 532 N N . ASN A 1 69 ? -33.953 5.957 33.372 1.00 88.06 69 ASN A N 1
ATOM 533 C CA . ASN A 1 69 ? -33.502 4.926 34.302 1.00 88.06 69 ASN A CA 1
ATOM 534 C C . ASN A 1 69 ? -32.348 5.401 35.206 1.00 88.06 69 ASN A C 1
ATOM 536 O O . ASN A 1 69 ? -31.930 4.664 36.101 1.00 88.06 69 ASN A O 1
ATOM 540 N N . GLY A 1 70 ? -31.864 6.632 35.016 1.00 85.81 70 GLY A N 1
ATOM 541 C CA . GLY A 1 70 ? -30.769 7.226 35.774 1.00 85.81 70 GLY A CA 1
ATOM 542 C C . GLY A 1 70 ? -29.373 6.828 35.290 1.00 85.81 70 GLY A C 1
ATOM 543 O O . GLY A 1 70 ? -28.402 7.131 35.986 1.00 85.81 70 GLY A O 1
ATOM 544 N N . ASN A 1 71 ? -29.249 6.182 34.126 1.00 88.06 71 ASN A N 1
ATOM 545 C CA . ASN A 1 71 ? -27.956 5.867 33.522 1.00 88.06 71 ASN A CA 1
ATOM 546 C C . ASN A 1 71 ? -27.414 7.079 32.754 1.00 88.06 71 ASN A C 1
ATOM 548 O O . ASN A 1 71 ? -28.197 7.807 32.141 1.00 88.06 71 ASN A O 1
ATOM 552 N N . PRO A 1 72 ? -26.091 7.301 32.731 1.00 91.44 72 PRO A N 1
ATOM 553 C CA . PRO A 1 72 ? -25.502 8.364 31.930 1.00 91.44 72 PRO A CA 1
ATOM 554 C C . PRO A 1 72 ? -25.790 8.167 30.441 1.00 91.44 72 PRO A C 1
ATOM 556 O O . PRO A 1 72 ? -25.541 7.105 29.878 1.00 91.44 72 PRO A O 1
ATOM 559 N N . THR A 1 73 ? -26.298 9.218 29.799 1.00 89.38 73 THR A N 1
ATOM 560 C CA . THR A 1 73 ? -26.429 9.268 28.336 1.00 89.38 73 THR A CA 1
ATOM 561 C C . THR A 1 73 ? -25.055 9.384 27.671 1.00 89.38 73 THR A C 1
ATOM 563 O O . THR A 1 73 ? -24.060 9.691 28.332 1.00 89.38 73 THR A O 1
ATOM 566 N N . ARG A 1 74 ? -24.993 9.198 26.345 1.00 88.00 74 ARG A N 1
ATOM 567 C CA . ARG A 1 74 ? -23.739 9.277 25.576 1.00 88.00 74 ARG A CA 1
ATOM 568 C C . ARG A 1 74 ? -22.978 10.594 25.784 1.00 88.00 74 ARG A C 1
ATOM 570 O O . ARG A 1 74 ? -21.759 10.567 25.879 1.00 88.00 74 ARG A O 1
ATOM 577 N N . GLU A 1 75 ? -23.703 11.705 25.899 1.00 86.25 75 GLU A N 1
ATOM 578 C CA . GLU A 1 75 ? -23.164 13.068 26.047 1.00 86.25 75 GLU A CA 1
ATOM 579 C C . GLU A 1 75 ? -22.771 13.405 27.501 1.00 86.25 75 GLU A C 1
ATOM 581 O O . GLU A 1 75 ? -22.254 14.486 27.790 1.00 86.25 75 GLU A O 1
ATOM 586 N N . SER A 1 76 ? -23.077 12.517 28.452 1.00 92.62 76 SER A N 1
ATOM 587 C CA . SER A 1 76 ? -22.866 12.759 29.877 1.00 92.62 76 SER A CA 1
ATOM 588 C C . SER A 1 76 ? -21.398 12.609 30.245 1.00 92.62 76 SER A C 1
ATOM 590 O O . SER A 1 76 ? -20.768 11.608 29.926 1.00 92.62 76 SER A O 1
ATOM 592 N N . ALA A 1 77 ? -20.860 13.525 31.042 1.00 92.62 77 ALA A N 1
ATOM 593 C CA . ALA A 1 77 ? -19.535 13.380 31.636 1.00 92.62 77 ALA A CA 1
ATOM 594 C C . ALA A 1 77 ? -19.443 12.230 32.653 1.00 92.62 77 ALA A C 1
ATOM 596 O O . ALA A 1 77 ? -18.357 11.899 33.115 1.00 92.62 77 ALA A O 1
ATOM 597 N N . GLU A 1 78 ? -20.567 11.614 33.020 1.00 95.69 78 GLU A N 1
ATOM 598 C CA . GLU A 1 78 ? -20.586 10.372 33.797 1.00 95.69 78 GLU A CA 1
ATOM 599 C C . GLU A 1 78 ? -20.517 9.112 32.914 1.00 95.69 78 GLU A C 1
ATOM 601 O O . GLU A 1 78 ? -20.482 8.002 33.446 1.00 95.69 78 GLU A O 1
ATOM 606 N N . ASN A 1 79 ? -20.462 9.260 31.584 1.00 94.50 79 ASN A N 1
ATOM 607 C CA . ASN A 1 79 ? -20.243 8.158 30.654 1.00 94.50 79 ASN A CA 1
ATOM 608 C C . ASN A 1 79 ? -18.803 7.615 30.796 1.00 94.50 79 ASN A C 1
ATOM 610 O O . ASN A 1 79 ? -17.845 8.354 30.535 1.00 94.50 79 ASN A O 1
ATOM 614 N N . PRO A 1 80 ? -18.614 6.334 31.176 1.00 94.75 80 PRO A N 1
ATOM 615 C CA . PRO A 1 80 ? -17.288 5.735 31.297 1.00 94.75 80 PRO A CA 1
ATOM 616 C C . PRO A 1 80 ? -16.455 5.747 30.013 1.00 94.75 80 PRO A C 1
ATOM 618 O O . PRO A 1 80 ? -15.229 5.759 30.100 1.00 94.75 80 PRO A O 1
ATOM 621 N N . ASP A 1 81 ? -17.087 5.784 28.837 1.00 91.94 81 ASP A N 1
ATOM 622 C CA . ASP A 1 81 ? -16.387 5.733 27.549 1.00 91.94 81 ASP A CA 1
ATOM 623 C C . ASP A 1 81 ? -15.482 6.945 27.295 1.00 91.94 81 ASP A C 1
ATOM 625 O O . ASP A 1 81 ? -14.490 6.819 26.575 1.00 91.94 81 ASP A O 1
ATOM 629 N N . PHE A 1 82 ? -15.752 8.082 27.948 1.00 92.94 82 PHE A N 1
ATOM 630 C CA . PHE A 1 82 ? -14.896 9.269 27.888 1.00 92.94 82 PHE A CA 1
ATOM 631 C C . PHE A 1 82 ? -13.591 9.140 28.673 1.00 92.94 82 PHE A C 1
ATOM 633 O O . PHE A 1 82 ? -12.756 10.045 28.615 1.00 92.94 82 PHE A O 1
ATOM 640 N N . TYR A 1 83 ? -13.403 8.055 29.423 1.00 94.88 83 TYR A N 1
ATOM 641 C CA . TYR A 1 83 ? -12.262 7.867 30.303 1.00 94.88 83 TYR A CA 1
ATOM 642 C C . TYR A 1 83 ? -11.586 6.537 29.994 1.00 94.88 83 TYR A C 1
ATOM 644 O O . TYR A 1 83 ? -12.068 5.467 30.353 1.00 94.88 83 TYR A O 1
ATOM 652 N N . GLN A 1 84 ? -10.432 6.603 29.342 1.00 93.56 84 GLN A N 1
ATOM 653 C CA . GLN A 1 84 ? -9.708 5.423 28.883 1.00 93.56 84 GLN A CA 1
ATOM 654 C C . GLN A 1 84 ? -8.357 5.356 29.595 1.00 93.56 84 GLN A C 1
ATOM 656 O O . GLN A 1 84 ? -7.517 6.245 29.431 1.00 93.56 84 GLN A O 1
ATOM 661 N N . LEU A 1 85 ? -8.143 4.315 30.398 1.00 93.94 85 LEU A N 1
ATOM 662 C CA . LEU A 1 85 ? -6.855 4.021 31.016 1.00 93.94 85 LEU A CA 1
ATOM 663 C C . LEU A 1 85 ? -6.092 3.051 30.114 1.00 93.94 85 LEU A C 1
ATOM 665 O O . LEU A 1 85 ? -6.486 1.904 29.950 1.00 93.94 85 LEU A O 1
ATOM 669 N N . ILE A 1 86 ? -5.011 3.527 29.516 1.00 91.50 86 ILE A N 1
ATOM 670 C CA . ILE A 1 86 ? -4.266 2.822 28.477 1.00 91.50 86 ILE A CA 1
ATOM 671 C C . ILE A 1 86 ? -2.964 2.310 29.080 1.00 91.50 86 ILE A C 1
ATOM 673 O O . ILE A 1 86 ? -2.117 3.115 29.467 1.00 91.50 86 ILE A O 1
ATOM 677 N N . PHE A 1 87 ? -2.796 0.997 29.171 1.00 92.38 87 PHE A N 1
ATOM 678 C CA . PHE A 1 87 ? -1.515 0.382 29.498 1.00 92.38 87 PHE A CA 1
ATOM 679 C C . PHE A 1 87 ? -0.625 0.402 28.263 1.00 92.38 87 PHE A C 1
ATOM 681 O O . PHE A 1 87 ? -1.028 -0.126 27.234 1.00 92.38 87 PHE A O 1
ATOM 688 N N . THR A 1 88 ? 0.563 0.998 28.359 1.00 88.38 88 THR A N 1
ATOM 689 C CA . THR A 1 88 ? 1.393 1.252 27.173 1.00 88.38 88 THR A CA 1
ATOM 690 C C . THR A 1 88 ? 2.472 0.208 26.925 1.00 88.38 88 THR A C 1
ATOM 692 O O . THR A 1 88 ? 3.321 0.431 26.074 1.00 88.38 88 THR A O 1
ATOM 695 N N . ALA A 1 89 ? 2.553 -0.852 27.739 1.00 84.75 89 ALA A N 1
ATOM 696 C CA . ALA A 1 89 ? 3.614 -1.867 27.676 1.00 84.75 89 ALA A CA 1
ATOM 697 C C . ALA A 1 89 ? 5.055 -1.297 27.608 1.00 84.75 89 ALA A C 1
ATOM 699 O O . ALA A 1 89 ? 5.962 -1.927 27.067 1.00 84.75 89 ALA A O 1
ATOM 700 N N . ASP A 1 90 ? 5.267 -0.079 28.129 1.00 83.25 90 ASP A N 1
ATOM 701 C CA . ASP A 1 90 ? 6.506 0.708 27.985 1.00 83.25 90 ASP A CA 1
ATOM 702 C C . ASP A 1 90 ? 7.002 0.873 26.528 1.00 83.25 90 ASP A C 1
ATOM 704 O O . ASP A 1 90 ? 8.183 1.108 26.254 1.00 83.25 90 ASP A O 1
ATOM 708 N N . SER A 1 91 ? 6.071 0.782 25.586 1.00 76.88 91 SER A N 1
ATOM 709 C CA . SER A 1 91 ? 6.243 0.899 24.149 1.00 76.88 91 SER A CA 1
ATOM 710 C C . SER A 1 91 ? 5.929 2.322 23.671 1.00 76.88 91 SER A C 1
ATOM 712 O O . SER A 1 91 ? 5.184 3.088 24.286 1.00 76.88 91 SER A O 1
ATOM 714 N N . VAL A 1 92 ? 6.551 2.715 22.555 1.00 73.62 92 VAL A N 1
ATOM 715 C CA . VAL A 1 92 ? 6.210 3.953 21.823 1.00 73.62 92 VAL A CA 1
ATOM 716 C C . VAL A 1 92 ? 5.149 3.709 20.748 1.00 73.62 92 VAL A C 1
ATOM 718 O O . VAL A 1 92 ? 4.696 4.656 20.105 1.00 73.62 92 VAL A O 1
ATOM 721 N N . ARG A 1 93 ? 4.795 2.443 20.512 1.00 69.19 93 ARG A N 1
ATOM 722 C CA . ARG A 1 93 ? 3.751 2.024 19.579 1.00 69.19 93 ARG A CA 1
ATOM 723 C C . ARG A 1 93 ? 2.442 1.922 20.353 1.00 69.19 93 ARG A C 1
ATOM 725 O O . ARG A 1 93 ? 2.447 1.679 21.544 1.00 69.19 93 ARG A O 1
ATOM 732 N N . ASN A 1 94 ? 1.337 2.119 19.653 1.00 73.25 94 ASN A N 1
ATOM 733 C CA . ASN A 1 94 ? -0.011 1.931 20.187 1.00 73.25 94 ASN A CA 1
ATOM 734 C C . ASN A 1 94 ? -0.597 0.551 19.837 1.00 73.25 94 ASN A C 1
ATOM 736 O O . ASN A 1 94 ? -1.751 0.281 20.139 1.00 73.25 94 ASN A O 1
ATOM 740 N N . THR A 1 95 ? 0.159 -0.304 19.140 1.00 75.19 95 THR A N 1
ATOM 741 C CA . THR A 1 95 ? -0.292 -1.636 18.694 1.00 75.19 95 THR A CA 1
ATOM 742 C C . THR A 1 95 ? -0.370 -2.659 19.816 1.00 75.19 95 THR A C 1
ATOM 744 O O . THR A 1 95 ? -1.017 -3.687 19.662 1.00 75.19 95 THR A O 1
ATOM 747 N N . ASP A 1 96 ? 0.353 -2.406 20.896 1.00 75.88 96 ASP A N 1
ATOM 748 C CA . ASP A 1 96 ? 0.425 -3.209 22.111 1.00 75.88 96 ASP A CA 1
ATOM 749 C C . ASP A 1 96 ? -0.200 -2.483 23.313 1.00 75.88 96 ASP A C 1
ATOM 751 O O . ASP A 1 96 ? -0.047 -2.925 24.451 1.00 75.88 96 ASP A O 1
ATOM 755 N N . ASP A 1 97 ? -0.920 -1.384 23.057 1.00 86.81 97 ASP A N 1
ATOM 756 C CA . ASP A 1 97 ? -1.660 -0.648 24.075 1.00 86.81 97 ASP A CA 1
ATOM 757 C C . ASP A 1 97 ? -2.928 -1.423 24.462 1.00 86.81 97 ASP A C 1
ATOM 759 O O . ASP A 1 97 ? -3.737 -1.781 23.605 1.00 86.81 97 ASP A O 1
ATOM 763 N N . ILE A 1 98 ? -3.149 -1.618 25.763 1.00 90.12 98 ILE A N 1
ATOM 764 C CA . ILE A 1 98 ? -4.373 -2.240 26.290 1.00 90.12 98 ILE A CA 1
ATOM 765 C C . ILE A 1 98 ? -5.248 -1.146 26.891 1.00 90.12 98 ILE A C 1
ATOM 767 O O . ILE A 1 98 ? -4.803 -0.396 27.763 1.00 90.12 98 ILE A O 1
ATOM 771 N N . VAL A 1 99 ? -6.502 -1.045 26.448 1.00 91.12 99 VAL A N 1
ATOM 772 C CA . VAL A 1 99 ? -7.437 -0.012 26.912 1.00 91.12 99 VAL A CA 1
ATOM 773 C C . VAL A 1 99 ? -8.383 -0.581 27.962 1.00 91.12 99 VAL A C 1
ATOM 775 O O . VAL A 1 99 ? -9.185 -1.462 27.677 1.00 91.12 99 VAL A O 1
ATOM 778 N N . VAL A 1 100 ? -8.354 -0.017 29.166 1.00 93.31 100 VAL A N 1
ATOM 779 C CA . VAL A 1 100 ? -9.250 -0.365 30.272 1.00 93.31 100 VAL A CA 1
ATOM 780 C C . VAL A 1 100 ? -10.141 0.830 30.605 1.00 93.31 100 VAL A C 1
ATOM 782 O O . VAL A 1 100 ? -9.661 1.939 30.846 1.00 93.31 100 VAL A O 1
ATOM 785 N N . LYS A 1 101 ? -11.456 0.611 30.649 1.00 94.50 101 LYS A N 1
ATOM 786 C CA . LYS A 1 101 ? -12.446 1.639 31.006 1.00 94.50 101 LYS A CA 1
ATOM 787 C C . LYS A 1 101 ? -12.859 1.512 32.479 1.00 94.50 101 LYS A C 1
ATOM 789 O O . LYS A 1 101 ? -12.864 0.399 33.014 1.00 94.50 101 LYS A O 1
ATOM 794 N N . PRO A 1 102 ? -13.222 2.614 33.159 1.00 96.56 102 PRO A N 1
ATOM 795 C CA . PRO A 1 102 ? -13.855 2.521 34.464 1.00 96.56 102 PRO A CA 1
ATOM 796 C C . PRO A 1 102 ? -15.216 1.823 34.339 1.00 96.56 102 PRO A C 1
ATOM 798 O O . PRO A 1 102 ? -15.902 1.927 33.330 1.00 96.56 102 PRO A O 1
ATOM 801 N N . THR A 1 103 ? -15.637 1.125 35.387 1.00 95.62 103 THR A N 1
ATOM 802 C CA . THR A 1 103 ? -16.983 0.540 35.475 1.00 95.62 103 THR A CA 1
ATOM 803 C C . THR A 1 103 ? -18.035 1.585 35.820 1.00 95.62 103 THR A C 1
ATOM 805 O O . THR A 1 103 ? -19.220 1.385 35.563 1.00 95.62 103 THR A O 1
ATOM 808 N N . ARG A 1 104 ? -17.616 2.698 36.431 1.00 94.88 104 ARG A N 1
ATOM 809 C CA . ARG A 1 104 ? -18.498 3.804 36.793 1.00 94.88 104 ARG A CA 1
ATOM 810 C C . ARG A 1 104 ? -17.728 5.111 36.885 1.00 94.88 104 ARG A C 1
ATOM 812 O O . ARG A 1 104 ? -16.634 5.151 37.449 1.00 94.88 104 ARG A O 1
ATOM 819 N N . VAL A 1 105 ? -18.352 6.188 36.421 1.00 97.56 105 VAL A N 1
ATOM 820 C CA . VAL A 1 105 ? -17.902 7.559 36.664 1.00 97.56 105 VAL A CA 1
ATOM 821 C C . VAL A 1 105 ? -18.973 8.293 37.462 1.00 97.56 105 VAL A C 1
ATOM 823 O O . VAL A 1 105 ? -20.166 8.036 37.328 1.00 97.56 105 VAL A O 1
ATOM 826 N N . THR A 1 106 ? -18.555 9.158 38.376 1.00 96.38 106 THR A N 1
ATOM 827 C CA . THR A 1 106 ? -19.462 10.047 39.112 1.00 96.38 106 THR A CA 1
ATOM 828 C C . THR A 1 106 ? -18.878 11.444 39.115 1.00 96.38 106 THR A C 1
ATOM 830 O O . THR A 1 106 ? -17.713 11.616 39.484 1.00 96.38 106 THR A O 1
ATOM 833 N N . TYR A 1 107 ? -19.674 12.435 38.724 1.00 96.75 107 TYR A N 1
ATOM 834 C CA . TYR A 1 107 ? -19.246 13.825 38.670 1.00 96.75 107 TYR A CA 1
ATOM 835 C C . TYR A 1 107 ? -19.832 14.631 39.832 1.00 96.75 107 TYR A C 1
ATOM 837 O O . TYR A 1 107 ? -21.041 14.727 40.025 1.00 96.75 107 TYR A O 1
ATOM 845 N N . ASN A 1 108 ? -18.958 15.263 40.612 1.00 95.38 108 ASN A N 1
ATOM 846 C CA . ASN A 1 108 ? -19.334 16.206 41.653 1.00 95.38 108 ASN A CA 1
ATOM 847 C C . ASN A 1 108 ? -19.111 17.637 41.153 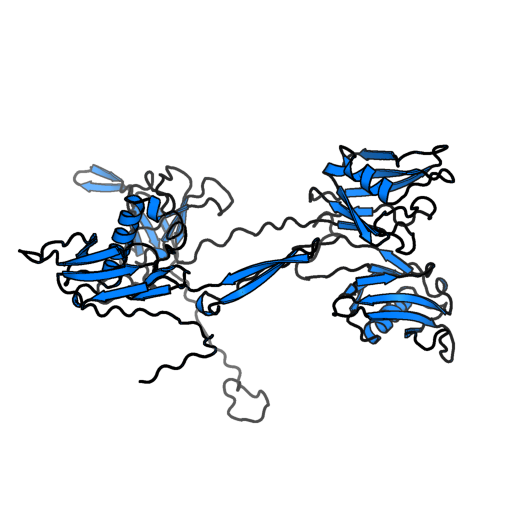1.00 95.38 108 ASN A C 1
ATOM 849 O O . ASN A 1 108 ? -17.988 18.148 41.154 1.00 95.38 108 ASN A O 1
ATOM 853 N N . ALA A 1 109 ? -20.205 18.309 40.789 1.00 93.12 109 ALA A N 1
ATOM 854 C CA . ALA A 1 109 ? -20.174 19.697 40.341 1.00 93.12 109 ALA A CA 1
ATOM 855 C C . ALA A 1 109 ? -19.697 20.676 41.429 1.00 93.12 109 ALA A C 1
ATOM 857 O O . ALA A 1 109 ? -19.156 21.723 41.098 1.00 93.12 109 ALA A O 1
ATOM 858 N N . GLY A 1 110 ? -19.870 20.379 42.721 1.00 93.50 110 GLY A N 1
ATOM 859 C CA . GLY A 1 110 ? -19.370 21.232 43.807 1.00 93.50 110 GLY A CA 1
ATOM 860 C C . GLY A 1 110 ? -17.844 21.217 43.924 1.00 93.50 110 GLY A C 1
ATOM 861 O O . GLY A 1 110 ? -17.244 22.233 44.266 1.00 93.50 110 GLY A O 1
ATOM 862 N N . GLU A 1 111 ? -17.227 20.084 43.588 1.00 93.88 111 GLU A N 1
ATOM 863 C CA . GLU A 1 111 ? -15.774 19.867 43.649 1.00 93.88 111 GLU A CA 1
ATOM 864 C C . GLU A 1 111 ? -15.081 19.978 42.280 1.00 93.88 111 GLU A C 1
ATOM 866 O O . GLU A 1 111 ? -13.860 19.874 42.218 1.00 93.88 111 GLU A O 1
ATOM 871 N N . ASN A 1 112 ? -15.838 20.174 41.191 1.00 94.81 112 ASN A N 1
ATOM 872 C CA . ASN A 1 112 ? -15.361 20.065 39.804 1.00 94.81 112 ASN A CA 1
ATOM 873 C C . ASN A 1 112 ? -14.582 18.763 39.573 1.00 94.81 112 ASN A C 1
ATOM 875 O O . ASN A 1 112 ? -13.484 18.777 39.025 1.00 94.81 112 ASN A O 1
ATOM 879 N N . LYS A 1 113 ? -15.121 17.633 40.036 1.00 96.06 113 LYS A N 1
ATOM 880 C CA . LYS A 1 113 ? -14.369 16.377 40.118 1.00 96.06 113 LYS A CA 1
ATOM 881 C C . LYS A 1 113 ? -15.134 15.215 39.507 1.00 96.06 113 LYS A C 1
ATOM 883 O O . LYS A 1 113 ? -16.261 14.960 39.920 1.00 96.06 113 LYS A O 1
ATOM 888 N N . ALA A 1 114 ? -14.499 14.473 38.605 1.00 97.56 114 ALA A N 1
ATOM 889 C CA . ALA A 1 114 ? -14.942 13.144 38.199 1.00 97.56 114 ALA A CA 1
ATOM 890 C C . ALA A 1 114 ? -14.192 12.075 39.007 1.00 97.56 114 ALA A C 1
ATOM 892 O O . ALA A 1 114 ? -12.966 12.108 39.125 1.00 97.56 114 ALA A O 1
ATOM 893 N N . THR A 1 115 ? -14.925 11.120 39.569 1.00 98.00 115 THR A N 1
ATOM 894 C CA . THR A 1 115 ? -14.373 9.941 40.241 1.00 98.00 115 THR A CA 1
ATOM 895 C C . THR A 1 115 ? -14.588 8.727 39.352 1.00 98.00 115 THR A C 1
ATOM 897 O O . THR A 1 115 ? -15.727 8.345 39.098 1.00 98.00 115 THR A O 1
ATOM 900 N N . LEU A 1 116 ? -13.487 8.137 38.893 1.00 98.38 116 LEU A N 1
ATOM 901 C CA . LEU A 1 116 ? -13.448 6.973 38.022 1.00 98.38 116 LEU A CA 1
ATOM 902 C C . LEU A 1 116 ? -13.234 5.736 38.895 1.00 98.38 116 LEU A C 1
ATOM 904 O O . LEU A 1 116 ? -12.219 5.643 39.590 1.00 98.38 116 LEU A O 1
ATOM 908 N N . LYS A 1 117 ? -14.179 4.798 38.866 1.00 97.62 117 LYS A N 1
ATOM 909 C CA . LYS A 1 117 ? -14.106 3.521 39.581 1.00 97.62 117 LYS A CA 1
ATOM 910 C C . LYS A 1 117 ? -13.793 2.403 38.597 1.00 97.62 117 LYS A C 1
ATOM 912 O O . LYS A 1 117 ? -14.490 2.279 37.597 1.00 97.62 117 LYS A O 1
ATOM 917 N N . PHE A 1 118 ? -12.792 1.581 38.890 1.00 96.44 118 PHE A N 1
ATOM 918 C CA . PHE A 1 118 ? -12.451 0.401 38.094 1.00 96.44 118 PHE A CA 1
ATOM 919 C C . PHE A 1 118 ? -13.000 -0.879 38.735 1.00 96.44 118 PHE A C 1
ATOM 921 O O . PHE A 1 118 ? -13.388 -0.888 39.904 1.00 96.44 118 PHE A O 1
ATOM 928 N N . ALA A 1 119 ? -13.071 -1.958 37.950 1.00 93.88 119 ALA A N 1
ATOM 929 C CA . ALA A 1 119 ? -13.608 -3.249 38.393 1.00 93.88 119 ALA A CA 1
ATOM 930 C C . ALA A 1 119 ? -12.778 -3.900 39.515 1.00 93.88 119 ALA A C 1
ATOM 932 O O . ALA A 1 119 ? -13.306 -4.693 40.291 1.00 93.88 119 ALA A O 1
ATOM 933 N N . GLN A 1 120 ? -11.491 -3.563 39.586 1.00 93.31 120 GLN A N 1
ATOM 934 C CA . GLN A 1 120 ? -10.509 -4.106 40.520 1.00 93.31 120 GLN A CA 1
ATOM 935 C C . GLN A 1 120 ? -9.386 -3.090 40.757 1.00 93.31 120 GLN A C 1
ATOM 937 O O . GLN A 1 120 ? -9.382 -2.008 40.159 1.00 93.31 120 GLN A O 1
ATOM 942 N N . ASN A 1 121 ? -8.444 -3.430 41.639 1.00 94.19 121 ASN A N 1
ATOM 943 C CA . ASN A 1 121 ? -7.293 -2.580 41.932 1.00 94.19 121 ASN A CA 1
ATOM 944 C C . ASN A 1 121 ? -6.500 -2.290 40.652 1.00 94.19 121 ASN A C 1
ATOM 946 O O . ASN A 1 121 ? -6.357 -3.160 39.797 1.00 94.19 121 ASN A O 1
ATOM 950 N N . LEU A 1 122 ? -5.966 -1.072 40.526 1.00 92.62 122 LEU A N 1
ATOM 951 C CA . LEU A 1 122 ? -5.285 -0.648 39.297 1.00 92.62 122 LEU A CA 1
ATOM 952 C C . LEU A 1 122 ? -4.052 -1.507 38.953 1.00 92.62 122 LEU A C 1
ATOM 954 O O . LEU A 1 122 ? -3.687 -1.600 37.789 1.00 92.62 122 LEU A O 1
ATOM 958 N N . ASP A 1 123 ? -3.415 -2.138 39.943 1.00 90.31 123 ASP A N 1
ATOM 959 C CA . ASP A 1 123 ? -2.284 -3.059 39.756 1.00 90.31 123 ASP A CA 1
ATOM 960 C C . ASP A 1 123 ? -2.686 -4.508 39.441 1.00 90.31 123 ASP A C 1
ATOM 962 O O . ASP A 1 123 ? -1.830 -5.316 39.093 1.00 90.31 123 ASP A O 1
ATOM 966 N N . GLU A 1 124 ? -3.977 -4.819 39.541 1.00 92.69 124 GLU A N 1
ATOM 967 C CA . GLU A 1 124 ? -4.568 -6.139 39.290 1.00 92.69 124 GLU A CA 1
ATOM 968 C C . GLU A 1 124 ? -5.505 -6.092 38.070 1.00 92.69 124 GLU A C 1
ATOM 970 O O . GLU A 1 124 ? -6.321 -6.985 37.877 1.00 92.69 124 GLU A O 1
ATOM 975 N N . LEU A 1 125 ? -5.438 -5.033 37.250 1.00 92.12 125 LEU A N 1
ATOM 976 C CA . LEU A 1 125 ? -6.285 -4.906 36.065 1.00 92.12 125 LEU A CA 1
ATOM 977 C C . LEU A 1 125 ? -6.054 -6.068 35.095 1.00 92.12 125 LEU A C 1
ATOM 979 O O . LEU A 1 125 ? -4.926 -6.517 34.896 1.00 92.12 125 LEU A O 1
ATOM 983 N N . ILE A 1 126 ? -7.137 -6.503 34.459 1.00 91.56 126 ILE A N 1
ATOM 984 C CA . ILE A 1 126 ? -7.138 -7.529 33.424 1.00 91.56 126 ILE A CA 1
ATOM 985 C C . ILE A 1 126 ? -7.321 -6.869 32.070 1.00 91.56 126 ILE A C 1
ATOM 987 O O . ILE A 1 126 ? -8.047 -5.881 31.935 1.00 91.56 126 ILE A O 1
ATOM 991 N N . ASP A 1 127 ? -6.666 -7.448 31.082 1.00 89.88 127 ASP A N 1
ATOM 992 C CA . ASP A 1 127 ? -6.890 -7.168 29.683 1.00 89.88 127 ASP A CA 1
ATOM 993 C C . ASP A 1 127 ? -8.332 -7.583 29.340 1.00 89.88 127 ASP A C 1
ATOM 995 O O . ASP A 1 127 ? -8.674 -8.759 29.502 1.00 89.88 127 ASP A O 1
ATOM 999 N N . PRO A 1 128 ? -9.201 -6.647 28.919 1.00 85.94 128 PRO A N 1
ATOM 1000 C CA . PRO A 1 128 ? -10.588 -6.962 28.600 1.00 85.94 128 PRO A CA 1
ATOM 1001 C C . PRO A 1 128 ? -10.726 -7.904 27.397 1.00 85.94 128 PRO A C 1
ATOM 1003 O O . PRO A 1 128 ? -11.741 -8.593 27.307 1.00 85.94 128 PRO A O 1
ATOM 1006 N N . ASP A 1 129 ? -9.723 -7.966 26.515 1.00 83.94 129 ASP A N 1
ATOM 1007 C CA . ASP A 1 129 ? -9.768 -8.787 25.305 1.00 83.94 129 ASP A CA 1
ATOM 1008 C C . ASP A 1 129 ? -9.303 -10.222 25.575 1.00 83.94 129 ASP A C 1
ATOM 1010 O O . ASP A 1 129 ? -9.866 -11.182 25.044 1.00 83.94 129 ASP A O 1
ATOM 1014 N N . THR A 1 130 ? -8.279 -10.393 26.418 1.00 85.94 130 THR A N 1
ATOM 1015 C CA . THR A 1 130 ? -7.672 -11.714 26.671 1.00 85.94 130 THR A CA 1
ATOM 1016 C C . THR A 1 130 ? -7.993 -12.309 28.041 1.00 85.94 130 THR A C 1
ATOM 1018 O O . THR A 1 130 ? -7.782 -13.504 28.253 1.00 85.94 130 THR A O 1
ATOM 1021 N N . GLY A 1 131 ? -8.489 -11.503 28.983 1.00 88.69 131 GLY A N 1
ATOM 1022 C CA . GLY A 1 131 ? -8.741 -11.896 30.372 1.00 88.69 131 GLY A CA 1
ATOM 1023 C C . GLY A 1 131 ? -7.478 -12.099 31.218 1.00 88.69 131 GLY A C 1
ATOM 1024 O O . GLY A 1 131 ? -7.586 -12.501 32.376 1.00 88.69 131 GLY A O 1
ATOM 1025 N N . ASN A 1 132 ? -6.288 -11.840 30.668 1.00 88.81 132 ASN A N 1
ATOM 1026 C CA . ASN A 1 132 ? -5.021 -11.966 31.388 1.00 88.81 132 ASN A CA 1
ATOM 1027 C C . ASN A 1 132 ? -4.754 -10.739 32.265 1.00 88.81 132 ASN A C 1
ATOM 1029 O O . ASN A 1 132 ? -5.165 -9.633 31.932 1.00 88.81 132 ASN A O 1
ATOM 1033 N N . GLU A 1 133 ? -4.012 -10.908 33.359 1.00 90.19 133 GLU A N 1
ATOM 1034 C CA . GLU A 1 133 ? -3.541 -9.772 34.159 1.00 90.19 133 GLU A CA 1
ATOM 1035 C C . GLU A 1 133 ? -2.575 -8.894 33.345 1.00 90.19 133 GLU A C 1
ATOM 1037 O O . GLU A 1 133 ? -1.601 -9.386 32.773 1.00 90.19 133 GLU A O 1
ATOM 1042 N N . ILE A 1 134 ? -2.831 -7.584 33.330 1.00 88.94 134 ILE A N 1
ATOM 1043 C CA . ILE A 1 134 ? -1.945 -6.561 32.753 1.00 88.94 134 ILE A CA 1
ATOM 1044 C C . ILE A 1 134 ? -0.737 -6.348 33.676 1.00 88.94 134 ILE A C 1
ATOM 1046 O O . ILE A 1 134 ? 0.398 -6.199 33.222 1.00 88.94 134 ILE A O 1
ATOM 1050 N N . GLY A 1 135 ? -0.984 -6.366 34.989 1.00 77.88 135 GLY A N 1
ATOM 1051 C CA . GLY A 1 135 ? 0.019 -6.110 36.016 1.00 77.88 135 GLY A CA 1
ATOM 1052 C C . GLY A 1 135 ? 0.448 -4.634 36.109 1.00 77.88 135 GLY A C 1
ATOM 1053 O O . GLY A 1 135 ? -0.152 -3.746 35.498 1.00 77.88 135 GLY A O 1
ATOM 1054 N N . PRO A 1 136 ? 1.479 -4.330 36.919 1.00 81.38 136 PRO A N 1
ATOM 1055 C CA . PRO A 1 136 ? 1.979 -2.970 37.091 1.00 81.38 136 PRO A CA 1
ATOM 1056 C C . PRO A 1 136 ? 2.768 -2.491 35.861 1.00 81.38 136 PRO A C 1
ATOM 1058 O O . PRO A 1 136 ? 3.534 -3.249 35.273 1.00 81.38 136 PRO A O 1
ATOM 1061 N N . GLY A 1 137 ? 2.678 -1.200 35.533 1.00 84.75 137 GLY A N 1
ATOM 1062 C CA . GLY A 1 137 ? 3.515 -0.577 34.504 1.00 84.75 137 GLY A CA 1
ATOM 1063 C C . GLY A 1 137 ? 3.111 0.860 34.193 1.00 84.75 137 GLY A C 1
ATOM 1064 O O . GLY A 1 137 ? 2.504 1.536 35.030 1.00 84.75 137 GLY A O 1
ATOM 1065 N N . THR A 1 138 ? 3.477 1.340 33.003 1.00 88.38 138 THR A N 1
ATOM 1066 C CA . THR A 1 138 ? 3.150 2.700 32.566 1.00 88.38 138 THR A CA 1
ATOM 1067 C C . THR A 1 138 ? 1.741 2.759 31.990 1.00 88.38 138 THR A C 1
ATOM 1069 O O . THR A 1 138 ? 1.406 2.060 31.034 1.00 88.38 138 THR A O 1
ATOM 1072 N N . PHE A 1 139 ? 0.929 3.650 32.556 1.00 91.12 139 PHE A N 1
ATOM 1073 C CA . PHE A 1 139 ? -0.420 3.925 32.083 1.00 91.12 139 PHE A CA 1
ATOM 1074 C C . PHE A 1 139 ? -0.545 5.364 31.592 1.00 91.12 139 PHE A C 1
ATOM 1076 O O . PHE A 1 139 ? 0.026 6.297 32.163 1.00 91.12 139 PHE A O 1
ATOM 1083 N N . ARG A 1 140 ? -1.364 5.551 30.563 1.00 91.12 140 ARG A N 1
ATOM 1084 C CA . ARG A 1 140 ? -1.801 6.845 30.048 1.00 91.12 140 ARG A CA 1
ATOM 1085 C C . ARG A 1 140 ? -3.303 6.964 30.253 1.00 91.12 140 ARG A C 1
ATOM 1087 O O . ARG A 1 140 ? -4.054 6.119 29.790 1.00 91.12 140 ARG A O 1
ATOM 1094 N N . LEU A 1 141 ? -3.752 8.028 30.909 1.00 93.00 141 LEU A N 1
ATOM 1095 C CA . LEU A 1 141 ? -5.177 8.328 31.023 1.00 93.00 141 LEU A CA 1
ATOM 1096 C C . LEU A 1 141 ? -5.585 9.298 29.908 1.00 93.00 141 LEU A C 1
ATOM 1098 O O . LEU A 1 141 ? -5.064 10.411 29.836 1.00 93.00 141 LEU A O 1
ATOM 1102 N N . ARG A 1 142 ? -6.517 8.880 29.052 1.00 91.12 142 ARG A N 1
ATOM 1103 C CA . ARG A 1 142 ? -7.180 9.724 28.050 1.00 91.12 142 ARG A CA 1
ATOM 1104 C C . ARG A 1 142 ? -8.566 10.112 28.571 1.00 91.12 142 ARG A C 1
ATOM 1106 O O . ARG A 1 142 ? -9.275 9.272 29.118 1.00 91.12 142 ARG A O 1
ATOM 1113 N N . ILE A 1 143 ? -8.912 11.392 28.440 1.00 91.81 143 ILE A N 1
ATOM 1114 C CA . ILE A 1 143 ? -10.128 11.993 29.006 1.00 91.81 143 ILE A CA 1
ATOM 1115 C C . ILE A 1 143 ? -10.836 12.804 27.919 1.00 91.81 143 ILE A C 1
ATOM 1117 O O . ILE A 1 143 ? -10.182 13.584 27.228 1.00 91.81 143 ILE A O 1
ATOM 1121 N N . GLY A 1 144 ? -12.160 12.668 27.831 1.00 86.12 144 GLY A N 1
ATOM 1122 C CA . GLY A 1 144 ? -13.037 13.538 27.043 1.00 86.12 144 GLY A CA 1
ATOM 1123 C C . GLY A 1 144 ? -13.330 13.068 25.618 1.00 86.12 144 GLY A C 1
ATOM 1124 O O . GLY A 1 144 ? -13.820 13.865 24.828 1.00 86.12 144 GLY A O 1
ATOM 1125 N N . THR A 1 145 ? -13.032 11.813 25.276 1.00 80.00 145 THR A N 1
ATOM 1126 C CA . THR A 1 145 ? -13.362 11.239 23.963 1.00 80.00 145 THR A CA 1
ATOM 1127 C C . THR A 1 145 ? -13.717 9.756 24.085 1.00 80.00 145 THR A C 1
ATOM 1129 O O . THR A 1 145 ? -13.072 9.039 24.852 1.00 80.00 145 THR A O 1
ATOM 1132 N N . ASP A 1 146 ? -14.752 9.319 23.358 1.00 78.25 146 ASP A N 1
ATOM 1133 C CA . ASP A 1 146 ? -15.125 7.910 23.157 1.00 78.25 146 ASP A CA 1
ATOM 1134 C C . ASP A 1 146 ? -14.469 7.326 21.888 1.00 78.25 146 ASP A C 1
ATOM 1136 O O . ASP A 1 146 ? -14.701 6.168 21.538 1.00 78.25 146 ASP A O 1
ATOM 1140 N N . GLU A 1 147 ? -13.616 8.109 21.215 1.00 73.12 147 GLU A N 1
ATOM 1141 C CA . GLU A 1 147 ? -12.899 7.690 20.017 1.00 73.12 147 GLU A CA 1
ATOM 1142 C C . GLU A 1 147 ? -11.992 6.495 20.319 1.00 73.12 147 GLU A C 1
ATOM 1144 O O . GLU A 1 147 ? -11.269 6.448 21.327 1.00 73.12 147 GLU A O 1
ATOM 1149 N N . ALA A 1 148 ? -11.997 5.537 19.392 1.00 67.75 148 ALA A N 1
ATOM 1150 C CA . ALA A 1 148 ? -11.056 4.433 19.400 1.00 67.75 148 ALA A CA 1
ATOM 1151 C C . ALA A 1 148 ? -9.608 4.952 19.382 1.00 67.75 148 ALA A C 1
ATOM 1153 O O . ALA A 1 148 ? -9.312 6.067 18.932 1.00 67.75 148 ALA A O 1
ATOM 1154 N N . ALA A 1 149 ? -8.669 4.131 19.856 1.00 64.31 149 ALA A N 1
ATOM 1155 C CA . ALA A 1 149 ? -7.261 4.413 19.624 1.00 64.31 149 ALA A CA 1
ATOM 1156 C C . ALA A 1 149 ? -7.040 4.599 18.108 1.00 64.31 149 ALA A C 1
ATOM 1158 O O . ALA A 1 149 ? -7.533 3.781 17.326 1.00 64.31 149 ALA A O 1
ATOM 1159 N N . PRO A 1 150 ? -6.348 5.670 17.669 1.00 60.16 150 PRO A N 1
ATOM 1160 C CA . PRO A 1 150 ? -6.044 5.829 16.255 1.00 60.16 150 PRO A CA 1
ATOM 1161 C C . PRO A 1 150 ? -5.294 4.589 15.773 1.00 60.16 150 PRO A C 1
ATOM 1163 O O . PRO A 1 150 ? -4.476 4.042 16.514 1.00 60.16 150 PRO A O 1
ATOM 1166 N N . LEU A 1 151 ? -5.570 4.144 14.547 1.00 52.69 151 LEU A N 1
ATOM 1167 C CA . LEU A 1 151 ? -4.833 3.028 13.965 1.00 52.69 151 LEU A CA 1
ATOM 1168 C C . LEU A 1 151 ? -3.330 3.349 13.968 1.00 52.69 151 LEU A C 1
ATOM 1170 O O . LEU A 1 151 ? -2.947 4.518 13.822 1.00 52.69 151 LEU A O 1
ATOM 1174 N N . PRO A 1 152 ? -2.460 2.344 14.156 1.00 54.50 152 PRO A N 1
ATOM 1175 C CA . PRO A 1 152 ? -1.029 2.557 14.015 1.00 54.50 152 PRO A CA 1
ATOM 1176 C C . PRO A 1 152 ? -0.714 3.136 12.627 1.00 54.50 152 PRO A C 1
ATOM 1178 O O . PRO A 1 152 ? -1.426 2.833 11.662 1.00 54.50 152 PRO A O 1
ATOM 1181 N N . PRO A 1 153 ? 0.367 3.924 12.485 1.00 49.25 153 PRO A N 1
ATOM 1182 C CA . PRO A 1 153 ? 0.862 4.307 11.172 1.00 49.25 153 PRO A CA 1
ATOM 1183 C C . PRO A 1 153 ? 1.051 3.054 10.312 1.00 49.25 153 PRO A C 1
ATOM 1185 O O . PRO A 1 153 ? 1.745 2.119 10.721 1.00 49.25 153 PRO A O 1
ATOM 1188 N N . GLN A 1 154 ? 0.433 3.018 9.131 1.00 46.31 154 GLN A N 1
ATOM 1189 C CA . GLN A 1 154 ? 0.673 1.928 8.192 1.00 46.31 154 GLN A CA 1
ATOM 1190 C C . GLN A 1 154 ? 2.119 2.008 7.706 1.00 46.31 154 GLN A C 1
ATOM 1192 O O . GLN A 1 154 ? 2.517 2.959 7.033 1.00 46.31 154 GLN A O 1
ATOM 1197 N N . GLN A 1 155 ? 2.916 1.000 8.054 1.00 48.03 155 GLN A N 1
ATOM 1198 C CA . GLN A 1 155 ? 4.261 0.861 7.523 1.00 48.03 155 GLN A CA 1
ATOM 1199 C C . GLN A 1 155 ? 4.180 0.160 6.166 1.00 48.03 155 GLN A C 1
ATOM 1201 O O . GLN A 1 155 ? 4.078 -1.063 6.091 1.00 48.03 155 GLN A O 1
ATOM 1206 N N . LEU A 1 156 ? 4.232 0.940 5.088 1.00 49.50 156 LEU A N 1
ATOM 1207 C CA . LEU A 1 156 ? 4.410 0.398 3.745 1.00 49.50 156 LEU A CA 1
ATOM 1208 C C . LEU A 1 156 ? 5.895 0.099 3.526 1.00 49.50 156 LEU A C 1
ATOM 1210 O O . LEU A 1 156 ? 6.749 0.969 3.693 1.00 49.50 156 LEU A O 1
ATOM 1214 N N . ALA A 1 157 ? 6.202 -1.149 3.176 1.00 52.47 157 ALA A N 1
ATOM 1215 C CA . ALA A 1 157 ? 7.528 -1.565 2.735 1.00 52.47 157 ALA A CA 1
ATOM 1216 C C . ALA A 1 157 ? 7.517 -1.628 1.200 1.00 52.47 157 ALA A C 1
ATOM 1218 O O . ALA A 1 157 ? 7.149 -2.663 0.642 1.00 52.47 157 ALA A O 1
ATOM 1219 N N . PRO A 1 158 ? 7.859 -0.535 0.497 1.00 53.72 158 PRO A N 1
ATOM 1220 C CA . PRO A 1 158 ? 7.792 -0.520 -0.957 1.00 53.72 158 PRO A CA 1
ATOM 1221 C C . PRO A 1 158 ? 8.806 -1.482 -1.560 1.00 53.72 158 PRO A C 1
ATOM 1223 O O . PRO A 1 158 ? 9.907 -1.637 -1.034 1.00 53.72 158 PRO A O 1
ATOM 1226 N N . VAL A 1 159 ? 8.469 -2.088 -2.694 1.00 62.00 159 VAL A N 1
ATOM 1227 C CA . VAL A 1 159 ? 9.392 -2.934 -3.455 1.00 62.00 159 VAL A CA 1
ATOM 1228 C C . VAL A 1 159 ? 10.075 -2.084 -4.525 1.00 62.00 159 VAL A C 1
ATOM 1230 O O . VAL A 1 159 ? 9.423 -1.639 -5.461 1.00 62.00 159 VAL A O 1
ATOM 1233 N N . MET A 1 160 ? 11.389 -1.872 -4.408 1.00 71.38 160 MET A N 1
ATOM 1234 C CA . MET A 1 160 ? 12.156 -1.103 -5.399 1.00 71.38 160 MET A CA 1
ATOM 1235 C C . MET A 1 160 ? 12.500 -1.975 -6.604 1.00 71.38 160 MET A C 1
ATOM 1237 O O . MET A 1 160 ? 13.038 -3.072 -6.436 1.00 71.38 160 MET A O 1
ATOM 1241 N N . GLN A 1 161 ? 12.249 -1.482 -7.815 1.00 76.56 161 GLN A N 1
ATOM 1242 C CA . GLN A 1 161 ? 12.534 -2.218 -9.050 1.00 76.56 161 GLN A CA 1
ATOM 1243 C C . GLN A 1 161 ? 13.217 -1.320 -10.082 1.00 76.56 161 GLN A C 1
ATOM 1245 O O . GLN A 1 161 ? 12.881 -0.147 -10.183 1.00 76.56 161 GLN A O 1
ATOM 1250 N N . VAL A 1 162 ? 14.136 -1.871 -10.873 1.00 76.06 162 VAL A N 1
ATOM 1251 C CA . VAL A 1 162 ? 14.715 -1.221 -12.063 1.00 76.06 162 VAL A CA 1
ATOM 1252 C C . VAL A 1 162 ? 14.781 -2.235 -13.198 1.00 76.06 162 VAL A C 1
ATOM 1254 O O . VAL A 1 162 ? 15.065 -3.404 -12.951 1.00 76.06 162 VAL A O 1
ATOM 1257 N N . ALA A 1 163 ? 14.530 -1.820 -14.435 1.00 81.12 163 ALA A N 1
ATOM 1258 C CA . ALA A 1 163 ? 14.625 -2.693 -15.601 1.00 81.12 163 ALA A CA 1
ATOM 1259 C C . ALA A 1 163 ? 15.669 -2.190 -16.601 1.00 81.12 163 ALA A C 1
ATOM 1261 O O . ALA A 1 163 ? 16.067 -1.027 -16.580 1.00 81.12 163 ALA A O 1
ATOM 1262 N N . THR A 1 164 ? 16.130 -3.086 -17.466 1.00 81.06 164 THR A N 1
ATOM 1263 C CA . THR A 1 164 ? 16.947 -2.756 -18.636 1.00 81.06 164 THR A CA 1
ATOM 1264 C C . THR A 1 164 ? 16.656 -3.752 -19.750 1.00 81.06 164 THR A C 1
ATOM 1266 O O . THR A 1 164 ? 16.386 -4.928 -19.490 1.00 81.06 164 THR A O 1
ATOM 1269 N N . ASP A 1 165 ? 16.732 -3.288 -20.990 1.00 80.62 165 ASP A N 1
ATOM 1270 C CA . ASP A 1 165 ? 16.717 -4.134 -22.180 1.00 80.62 165 ASP A CA 1
ATOM 1271 C C . ASP A 1 165 ? 18.136 -4.489 -22.662 1.00 80.62 165 ASP A C 1
ATOM 1273 O O . ASP A 1 165 ? 18.310 -5.138 -23.692 1.00 80.62 165 ASP A O 1
ATOM 1277 N N . PHE A 1 166 ? 19.165 -4.035 -21.936 1.00 85.12 166 PHE A N 1
ATOM 1278 C CA . PHE A 1 166 ? 20.581 -4.152 -22.295 1.00 85.12 166 PHE A CA 1
ATOM 1279 C C . PHE A 1 166 ? 20.919 -3.598 -23.688 1.00 85.12 166 PHE A C 1
ATOM 1281 O O . PHE A 1 166 ? 21.853 -4.083 -24.325 1.00 85.12 166 PHE A O 1
ATOM 1288 N N . ASN A 1 167 ? 20.175 -2.591 -24.166 1.00 82.06 167 ASN A N 1
ATOM 1289 C CA . ASN A 1 167 ? 20.288 -2.049 -25.524 1.00 82.06 167 ASN A CA 1
ATOM 1290 C C . ASN A 1 167 ? 20.060 -3.103 -26.625 1.00 82.06 167 ASN A C 1
ATOM 1292 O O . ASN A 1 167 ? 20.613 -3.002 -27.720 1.00 82.06 167 ASN A O 1
ATOM 1296 N N . THR A 1 168 ? 19.248 -4.126 -26.345 1.00 79.62 168 THR A N 1
ATOM 1297 C CA . THR A 1 168 ? 18.878 -5.157 -27.329 1.00 79.62 168 THR A CA 1
ATOM 1298 C C . THR A 1 168 ? 17.692 -4.757 -28.206 1.00 79.62 168 THR A C 1
ATOM 1300 O O . THR A 1 168 ? 17.196 -5.596 -28.954 1.00 79.62 168 THR A O 1
ATOM 1303 N N . GLN A 1 169 ? 17.242 -3.498 -28.131 1.00 72.06 169 GLN A N 1
ATOM 1304 C CA . GLN A 1 169 ? 16.049 -3.004 -28.826 1.00 72.06 169 GLN A CA 1
ATOM 1305 C C . GLN A 1 169 ? 14.801 -3.787 -28.382 1.00 72.06 169 GLN A C 1
ATOM 1307 O O . GLN A 1 169 ? 14.080 -4.358 -29.197 1.00 72.06 169 GLN A O 1
ATOM 1312 N N . ASP A 1 170 ? 14.602 -3.891 -27.061 1.00 66.88 170 ASP A N 1
ATOM 1313 C CA . ASP A 1 170 ? 13.518 -4.653 -26.415 1.00 66.88 170 ASP A CA 1
ATOM 1314 C C . ASP A 1 170 ? 13.441 -6.165 -26.758 1.00 66.88 170 ASP A C 1
ATOM 1316 O O . ASP A 1 170 ? 12.502 -6.840 -26.325 1.00 66.88 170 ASP A O 1
ATOM 1320 N N . GLN A 1 171 ? 14.411 -6.755 -27.476 1.00 75.06 171 GLN A N 1
ATOM 1321 C CA . GLN A 1 171 ? 14.430 -8.210 -27.730 1.00 75.06 171 GLN A CA 1
ATOM 1322 C C . GLN A 1 171 ? 14.462 -9.030 -26.432 1.00 75.06 171 GLN A C 1
ATOM 1324 O O . GLN A 1 171 ? 14.065 -10.201 -26.411 1.00 75.06 171 GLN A O 1
ATOM 1329 N N . VAL A 1 172 ? 14.952 -8.429 -25.348 1.00 77.62 172 VAL A N 1
ATOM 1330 C CA . VAL A 1 172 ? 14.797 -8.927 -23.987 1.00 77.62 172 VAL A CA 1
ATOM 1331 C C . VAL A 1 172 ? 14.690 -7.760 -23.014 1.00 77.62 172 VAL A C 1
ATOM 1333 O O . VAL A 1 172 ? 15.374 -6.761 -23.185 1.00 77.62 172 VAL A O 1
ATOM 1336 N N . VAL A 1 173 ? 13.875 -7.899 -21.969 1.00 79.25 173 VAL A N 1
ATOM 1337 C CA . VAL A 1 173 ? 13.799 -6.946 -20.853 1.00 79.25 173 VAL A CA 1
ATOM 1338 C C . VAL A 1 173 ? 13.915 -7.713 -19.545 1.00 79.25 173 VAL A C 1
ATOM 1340 O O . VAL A 1 173 ? 13.130 -8.630 -19.279 1.00 79.25 173 VAL A O 1
ATOM 1343 N N . VAL A 1 174 ? 14.889 -7.328 -18.722 1.00 83.12 174 VAL A N 1
ATOM 1344 C CA . VAL A 1 174 ? 15.126 -7.915 -17.399 1.00 83.12 174 VAL A CA 1
ATOM 1345 C C . VAL A 1 174 ? 14.886 -6.866 -16.331 1.00 83.12 174 VAL A C 1
ATOM 1347 O O . VAL A 1 174 ? 15.424 -5.761 -16.394 1.00 83.12 174 VAL A O 1
ATOM 1350 N N . GLN A 1 175 ? 14.093 -7.239 -15.335 1.00 84.94 175 GLN A N 1
ATOM 1351 C CA . GLN A 1 175 ? 13.849 -6.451 -14.141 1.00 84.94 175 GLN A CA 1
ATOM 1352 C C . GLN A 1 175 ? 14.694 -6.970 -12.981 1.00 84.94 175 GLN A C 1
ATOM 1354 O O . GLN A 1 175 ? 14.869 -8.172 -12.799 1.00 84.94 175 GLN A O 1
ATOM 1359 N N . PHE A 1 176 ? 15.202 -6.042 -12.183 1.00 89.00 176 PHE A N 1
ATOM 1360 C CA . PHE A 1 176 ? 15.876 -6.284 -10.923 1.00 89.00 176 PHE A CA 1
ATOM 1361 C C . PHE A 1 176 ? 15.023 -5.708 -9.803 1.00 89.00 176 PHE A C 1
ATOM 1363 O O . PHE A 1 176 ? 14.750 -4.509 -9.780 1.00 89.00 176 PHE A O 1
ATOM 1370 N N . THR A 1 177 ? 14.635 -6.565 -8.871 1.00 84.88 177 THR A N 1
ATOM 1371 C CA . THR A 1 177 ? 13.769 -6.236 -7.742 1.00 84.88 177 THR A CA 1
ATOM 1372 C C . THR A 1 177 ? 14.560 -6.337 -6.450 1.00 84.88 177 THR A C 1
ATOM 1374 O O . THR A 1 177 ? 15.163 -7.375 -6.188 1.00 84.88 177 THR A O 1
ATOM 1377 N N . ALA A 1 178 ? 14.573 -5.286 -5.634 1.00 85.12 178 ALA A N 1
ATOM 1378 C CA . ALA A 1 178 ? 15.243 -5.305 -4.341 1.00 85.12 178 ALA A CA 1
ATOM 1379 C C . ALA A 1 178 ? 14.587 -6.327 -3.399 1.00 85.12 178 ALA A C 1
ATOM 1381 O O . ALA A 1 178 ? 13.368 -6.362 -3.250 1.00 85.12 178 ALA A O 1
ATOM 1382 N N . VAL A 1 179 ? 15.410 -7.147 -2.743 1.00 83.38 179 VAL A N 1
ATOM 1383 C CA . VAL A 1 179 ? 14.967 -8.136 -1.742 1.00 83.38 179 VAL A CA 1
ATOM 1384 C C . VAL A 1 179 ? 14.817 -7.492 -0.363 1.00 83.38 179 VAL A C 1
ATOM 1386 O O . VAL A 1 179 ? 13.992 -7.919 0.439 1.00 83.38 179 VAL A O 1
ATOM 1389 N N . GLN A 1 180 ? 15.609 -6.455 -0.080 1.00 69.31 180 GLN A N 1
ATOM 1390 C CA . GLN A 1 180 ? 15.500 -5.645 1.129 1.00 69.31 180 GLN A CA 1
ATOM 1391 C C . GLN A 1 180 ? 15.426 -4.173 0.743 1.00 69.31 180 GLN A C 1
ATOM 1393 O O . GLN A 1 180 ? 16.376 -3.622 0.183 1.00 69.31 180 GLN A O 1
ATOM 1398 N N . SER A 1 181 ? 14.305 -3.540 1.072 1.00 59.59 181 SER A N 1
ATOM 1399 C CA . SER A 1 181 ? 14.131 -2.101 0.916 1.00 59.59 181 SER A CA 1
ATOM 1400 C C . SER A 1 181 ? 14.807 -1.393 2.077 1.00 59.59 181 SER A C 1
ATOM 1402 O O . SER A 1 181 ? 14.345 -1.458 3.211 1.00 59.59 181 SER A O 1
ATOM 1404 N N . GLY A 1 182 ? 15.963 -0.796 1.806 1.00 57.22 182 GLY A N 1
ATOM 1405 C CA . GLY A 1 182 ? 16.725 -0.014 2.772 1.00 57.22 182 GLY A CA 1
ATOM 1406 C C . GLY A 1 182 ? 17.070 1.355 2.202 1.00 57.22 182 GLY A C 1
ATOM 1407 O O . GLY A 1 182 ? 17.122 1.518 0.986 1.00 57.22 182 GLY A O 1
ATOM 1408 N N . GLU A 1 183 ? 17.324 2.312 3.093 1.00 55.28 183 GLU A N 1
ATOM 1409 C CA . GLU A 1 183 ? 17.563 3.723 2.758 1.00 55.28 183 GLU A CA 1
ATOM 1410 C C . GLU A 1 183 ? 18.777 3.921 1.844 1.00 55.28 183 GLU A C 1
ATOM 1412 O O . GLU A 1 183 ? 18.714 4.717 0.922 1.00 55.28 183 GLU A O 1
ATOM 1417 N N . ASP A 1 184 ? 19.871 3.167 2.006 1.00 62.44 184 ASP A N 1
ATOM 1418 C CA . ASP A 1 184 ? 20.959 3.256 1.025 1.00 62.44 184 ASP A CA 1
ATOM 1419 C C . ASP A 1 184 ? 20.622 2.390 -0.199 1.00 62.44 184 ASP A C 1
ATOM 1421 O O . ASP A 1 184 ? 20.532 1.163 -0.087 1.00 62.44 184 ASP A O 1
ATOM 1425 N N . GLY A 1 185 ? 20.436 3.012 -1.362 1.00 76.25 185 GLY A N 1
ATOM 1426 C CA . GLY A 1 185 ? 20.109 2.316 -2.607 1.00 76.25 185 GLY A CA 1
ATOM 1427 C C . GLY A 1 185 ? 21.128 1.246 -3.044 1.00 76.25 185 GLY A C 1
ATOM 1428 O O . GLY A 1 185 ? 22.274 1.203 -2.591 1.00 76.25 185 GLY A O 1
ATOM 1429 N N . ILE A 1 186 ? 20.711 0.377 -3.966 1.00 86.44 186 ILE A N 1
ATOM 1430 C CA . ILE A 1 186 ? 21.526 -0.687 -4.571 1.00 86.44 186 ILE A CA 1
ATOM 1431 C C . ILE A 1 186 ? 21.985 -0.237 -5.962 1.00 86.44 186 ILE A C 1
ATOM 1433 O O . ILE A 1 186 ? 21.202 0.309 -6.734 1.00 86.44 186 ILE A O 1
ATOM 1437 N N . SER A 1 187 ? 23.250 -0.474 -6.311 1.00 89.25 187 SER A N 1
ATOM 1438 C CA . SER A 1 187 ? 23.805 -0.147 -7.630 1.00 89.25 187 SER A CA 1
ATOM 1439 C C . SER A 1 187 ? 24.230 -1.419 -8.355 1.00 89.25 187 SER A C 1
ATOM 1441 O O . SER A 1 187 ? 25.046 -2.171 -7.832 1.00 89.25 187 SER A O 1
ATOM 1443 N N . LEU A 1 188 ? 23.746 -1.637 -9.574 1.00 94.00 188 LEU A N 1
ATOM 1444 C CA . LEU A 1 188 ? 24.259 -2.662 -10.478 1.00 94.00 188 LEU A CA 1
ATOM 1445 C C . LEU A 1 188 ? 25.163 -1.992 -11.509 1.00 94.00 188 LEU A C 1
ATOM 1447 O O . LEU A 1 188 ? 24.734 -1.096 -12.235 1.00 94.00 188 LEU A O 1
ATOM 1451 N N . VAL A 1 189 ? 26.421 -2.411 -11.561 1.00 95.94 189 VAL A N 1
ATOM 1452 C CA . VAL A 1 189 ? 27.427 -1.885 -12.484 1.00 95.94 189 VAL A CA 1
ATOM 1453 C C . VAL A 1 189 ? 27.765 -2.978 -13.478 1.00 95.94 189 VAL A C 1
ATOM 1455 O O . VAL A 1 189 ? 28.261 -4.026 -13.085 1.00 95.94 189 VAL A O 1
ATOM 1458 N N . PHE A 1 190 ? 27.512 -2.726 -14.755 1.00 97.12 190 PHE A N 1
ATOM 1459 C CA . PHE A 1 190 ? 27.829 -3.655 -15.832 1.00 97.12 190 PHE A CA 1
ATOM 1460 C C . PHE A 1 190 ? 29.133 -3.272 -16.528 1.00 97.12 190 PHE A C 1
ATOM 1462 O O . PHE A 1 190 ? 29.322 -2.111 -16.904 1.00 97.12 190 PHE A O 1
ATOM 1469 N N . THR A 1 191 ? 29.994 -4.265 -16.721 1.00 97.50 191 THR A N 1
ATOM 1470 C CA . THR A 1 191 ? 31.186 -4.245 -17.578 1.00 97.50 191 THR A CA 1
ATOM 1471 C C . THR A 1 191 ? 31.161 -5.459 -18.509 1.00 97.50 191 THR A C 1
ATOM 1473 O O . THR A 1 191 ? 30.278 -6.311 -18.401 1.00 97.50 191 THR A O 1
ATOM 1476 N N . LYS A 1 192 ? 32.096 -5.531 -19.458 1.00 96.12 192 LYS A N 1
ATOM 1477 C CA . LYS A 1 192 ? 32.280 -6.706 -20.314 1.00 96.12 192 LYS A CA 1
ATOM 1478 C C . LYS A 1 192 ? 33.758 -6.951 -20.595 1.00 96.12 192 LYS A C 1
ATOM 1480 O O . LYS A 1 192 ? 34.496 -5.985 -20.816 1.00 96.12 192 LYS A O 1
ATOM 1485 N N . HIS A 1 193 ? 34.174 -8.214 -20.630 1.00 96.25 193 HIS A N 1
ATOM 1486 C CA . HIS A 1 193 ? 35.477 -8.624 -21.153 1.00 96.25 193 HIS A CA 1
ATOM 1487 C C . HIS A 1 193 ? 35.401 -9.945 -21.921 1.00 96.25 193 HIS A C 1
ATOM 1489 O O . HIS A 1 193 ? 34.546 -10.795 -21.675 1.00 96.25 193 HIS A O 1
ATOM 1495 N N . ASP A 1 194 ? 36.339 -10.124 -22.848 1.00 95.94 194 ASP A N 1
ATOM 1496 C CA . ASP A 1 194 ? 36.546 -11.392 -23.542 1.00 95.94 194 ASP A CA 1
ATOM 1497 C C . ASP A 1 194 ? 37.214 -12.390 -22.580 1.00 95.94 194 ASP A C 1
ATOM 1499 O O . ASP A 1 194 ? 38.351 -12.179 -22.150 1.00 95.94 194 ASP A O 1
ATOM 1503 N N . GLN A 1 195 ? 36.496 -13.458 -22.220 1.00 95.44 195 GLN A N 1
ATOM 1504 C CA . GLN A 1 195 ? 36.957 -14.502 -21.294 1.00 95.44 195 GLN A CA 1
ATOM 1505 C C . GLN A 1 195 ? 37.765 -15.617 -21.979 1.00 95.44 195 GLN A C 1
ATOM 1507 O O . GLN A 1 195 ? 38.244 -16.534 -21.311 1.00 95.44 195 GLN A O 1
ATOM 1512 N N . GLY A 1 196 ? 37.954 -15.544 -23.300 1.00 92.44 196 GLY A N 1
ATOM 1513 C CA . GLY A 1 196 ? 38.650 -16.551 -24.098 1.00 92.44 196 GLY A CA 1
ATOM 1514 C C . GLY A 1 196 ? 37.854 -17.835 -24.378 1.00 92.44 196 GLY A C 1
ATOM 1515 O O . GLY A 1 196 ? 38.471 -18.835 -24.748 1.00 92.44 196 GLY A O 1
ATOM 1516 N N . GLY A 1 197 ? 36.525 -17.830 -24.205 1.00 92.94 197 GLY A N 1
ATOM 1517 C CA . GLY A 1 197 ? 35.627 -18.955 -24.508 1.00 92.94 197 GLY A CA 1
ATOM 1518 C C . GLY A 1 197 ? 34.378 -19.007 -23.618 1.00 92.94 197 GLY A C 1
ATOM 1519 O O . GLY A 1 197 ? 34.033 -18.027 -22.962 1.00 92.94 197 GLY A O 1
ATOM 1520 N N . ALA A 1 198 ? 33.715 -20.168 -23.578 1.00 92.88 198 ALA A N 1
ATOM 1521 C CA . ALA A 1 198 ? 32.502 -20.403 -22.792 1.00 92.88 198 ALA A CA 1
ATOM 1522 C C . ALA A 1 198 ? 32.688 -20.116 -21.290 1.00 92.88 198 ALA A C 1
ATOM 1524 O O . ALA A 1 198 ? 33.540 -20.713 -20.628 1.00 92.88 198 ALA A O 1
ATOM 1525 N N . GLY A 1 199 ? 31.828 -19.255 -20.741 1.00 90.44 199 GLY A N 1
ATOM 1526 C CA . GLY A 1 199 ? 31.855 -18.844 -19.337 1.00 90.44 199 GLY A CA 1
ATOM 1527 C C . GLY A 1 199 ? 30.576 -18.117 -18.919 1.00 90.44 199 GLY A C 1
ATOM 1528 O O . GLY A 1 199 ? 29.927 -17.469 -19.740 1.00 90.44 199 GLY A O 1
ATOM 1529 N N . GLU A 1 200 ? 30.192 -18.254 -17.646 1.00 94.00 200 GLU A N 1
ATOM 1530 C CA . GLU A 1 200 ? 29.117 -17.455 -17.040 1.00 94.00 200 GLU A CA 1
ATOM 1531 C C . GLU A 1 200 ? 29.599 -16.015 -16.767 1.00 94.00 200 GLU A C 1
ATOM 1533 O O . GLU A 1 200 ? 30.799 -15.792 -16.580 1.00 94.00 200 GLU A O 1
ATOM 1538 N N . PRO A 1 201 ? 28.691 -15.021 -16.703 1.00 97.19 201 PRO A N 1
ATOM 1539 C CA . PRO A 1 201 ? 29.067 -13.678 -16.276 1.00 97.19 201 PRO A CA 1
ATOM 1540 C C . PRO A 1 201 ? 29.650 -13.691 -14.856 1.00 97.19 201 PRO A C 1
ATOM 1542 O O . PRO A 1 201 ? 29.161 -14.392 -13.965 1.00 97.19 201 PRO A O 1
ATOM 1545 N N . ILE A 1 202 ? 30.685 -12.883 -14.627 1.00 97.44 202 ILE A N 1
ATOM 1546 C CA . ILE A 1 202 ? 31.360 -12.792 -13.330 1.00 97.44 202 ILE A CA 1
ATOM 1547 C C . ILE A 1 202 ? 30.634 -11.762 -12.471 1.00 97.44 202 ILE A C 1
ATOM 1549 O O . ILE A 1 202 ? 30.508 -10.601 -12.846 1.00 97.44 202 ILE A O 1
ATOM 1553 N N . ILE A 1 203 ? 30.184 -12.170 -11.287 1.00 98.25 203 ILE A N 1
ATOM 1554 C CA . ILE A 1 203 ? 29.473 -11.296 -10.350 1.00 98.25 203 ILE A CA 1
ATOM 1555 C C . ILE A 1 203 ? 30.322 -11.112 -9.097 1.00 98.25 203 ILE A C 1
ATOM 1557 O O . ILE A 1 203 ? 30.839 -12.073 -8.530 1.00 98.25 203 ILE A O 1
ATOM 1561 N N . SER A 1 204 ? 30.444 -9.867 -8.643 1.00 97.38 204 SER A N 1
ATOM 1562 C CA . SER A 1 204 ? 31.048 -9.530 -7.355 1.00 97.38 204 SER A CA 1
ATOM 1563 C C . SER A 1 204 ? 30.184 -8.520 -6.613 1.00 97.38 204 SER A C 1
ATOM 1565 O O . SER A 1 204 ? 29.541 -7.663 -7.218 1.00 97.38 204 SER A O 1
ATOM 1567 N N . VAL A 1 205 ? 30.143 -8.632 -5.286 1.00 96.50 205 VAL A N 1
ATOM 1568 C CA . VAL A 1 205 ? 29.324 -7.759 -4.440 1.00 96.50 205 VAL A CA 1
ATOM 1569 C C . VAL A 1 205 ? 30.210 -7.087 -3.405 1.00 96.50 205 VAL A C 1
ATOM 1571 O O . VAL A 1 205 ? 30.847 -7.757 -2.592 1.00 96.50 205 VAL A O 1
ATOM 1574 N N . ALA A 1 206 ? 30.221 -5.757 -3.423 1.00 94.19 206 ALA A N 1
ATOM 1575 C CA . ALA A 1 206 ? 30.882 -4.928 -2.426 1.00 94.19 206 ALA A CA 1
ATOM 1576 C C . ALA A 1 206 ? 29.857 -3.948 -1.845 1.00 94.19 206 ALA A C 1
ATOM 1578 O O . ALA A 1 206 ? 29.343 -3.079 -2.549 1.00 94.19 206 ALA A O 1
ATOM 1579 N N . ASN A 1 207 ? 29.551 -4.086 -0.553 1.00 87.00 207 ASN A N 1
ATOM 1580 C CA . ASN A 1 207 ? 28.455 -3.369 0.108 1.00 87.00 207 ASN A CA 1
ATOM 1581 C C . ASN A 1 207 ? 27.124 -3.563 -0.648 1.00 87.00 207 ASN A C 1
ATOM 1583 O O . ASN A 1 207 ? 26.636 -4.687 -0.736 1.00 87.00 207 ASN A O 1
ATOM 1587 N N . LYS A 1 208 ? 26.561 -2.481 -1.200 1.00 87.75 208 LYS A N 1
ATOM 1588 C CA . LYS A 1 208 ? 25.331 -2.469 -2.009 1.00 87.75 208 LYS A CA 1
ATOM 1589 C C . LYS A 1 208 ? 25.597 -2.256 -3.505 1.00 87.75 208 LYS A C 1
ATOM 1591 O O . LYS A 1 208 ? 24.674 -1.976 -4.264 1.00 87.75 208 LYS A O 1
ATOM 1596 N N . THR A 1 209 ? 26.848 -2.400 -3.935 1.00 93.19 209 THR A N 1
ATOM 1597 C CA . THR A 1 209 ? 27.220 -2.391 -5.350 1.00 93.19 209 THR A CA 1
ATOM 1598 C C . THR A 1 209 ? 27.433 -3.820 -5.824 1.00 93.19 209 THR A C 1
ATOM 1600 O O . THR A 1 209 ? 28.281 -4.541 -5.294 1.00 93.19 209 THR A O 1
ATOM 1603 N N . ILE A 1 210 ? 26.665 -4.220 -6.831 1.00 96.75 210 ILE A N 1
ATOM 1604 C CA . ILE A 1 210 ? 26.814 -5.482 -7.545 1.00 96.75 210 ILE A CA 1
ATOM 1605 C C . ILE A 1 210 ? 27.509 -5.165 -8.866 1.00 96.75 210 ILE A C 1
ATOM 1607 O O . ILE A 1 210 ? 26.922 -4.534 -9.741 1.00 96.75 210 ILE A O 1
ATOM 1611 N N . SER A 1 211 ? 28.760 -5.586 -9.006 1.00 98.12 211 SER A N 1
ATOM 1612 C CA . SER A 1 211 ? 29.488 -5.485 -10.268 1.00 98.12 211 SER A CA 1
ATOM 1613 C C . SER A 1 211 ? 29.289 -6.774 -11.052 1.00 98.12 211 SER A C 1
ATOM 1615 O O . SER A 1 211 ? 29.619 -7.856 -10.562 1.00 98.12 211 SER A O 1
ATOM 1617 N N . VAL A 1 212 ? 28.744 -6.643 -12.254 1.00 98.44 212 VAL A N 1
ATOM 1618 C CA . VAL A 1 212 ? 28.460 -7.723 -13.194 1.00 98.44 212 VAL A CA 1
ATOM 1619 C C . VAL A 1 212 ? 29.356 -7.536 -14.404 1.00 98.44 212 VAL A C 1
ATOM 1621 O O . VAL A 1 212 ? 29.258 -6.529 -15.100 1.00 98.44 212 VAL A O 1
ATOM 1624 N N . ASP A 1 213 ? 30.196 -8.519 -14.679 1.00 98.06 213 ASP A N 1
ATOM 1625 C CA . ASP A 1 213 ? 31.015 -8.543 -15.874 1.00 98.06 213 ASP A CA 1
ATOM 1626 C C . ASP A 1 213 ? 30.512 -9.606 -16.859 1.00 98.06 213 ASP A C 1
ATOM 1628 O O . ASP A 1 213 ? 30.472 -10.799 -16.549 1.00 98.06 213 ASP A O 1
ATOM 1632 N N . LEU A 1 214 ? 30.081 -9.148 -18.033 1.00 98.25 214 LEU A N 1
ATOM 1633 C CA . LEU A 1 214 ? 29.545 -9.981 -19.101 1.00 98.25 214 LEU A CA 1
ATOM 1634 C C . LEU A 1 214 ? 30.675 -10.572 -19.952 1.00 98.25 214 LEU A C 1
ATOM 1636 O O . LEU A 1 214 ? 31.588 -9.866 -20.379 1.00 98.25 214 LEU A O 1
ATOM 1640 N N . ASN A 1 215 ? 30.558 -11.856 -20.285 1.00 97.81 215 ASN A N 1
ATOM 1641 C CA . ASN A 1 215 ? 31.450 -12.497 -21.242 1.00 97.81 215 ASN A CA 1
ATOM 1642 C C . ASN A 1 215 ? 31.165 -11.993 -22.663 1.00 97.81 215 ASN A C 1
ATOM 1644 O O . ASN A 1 215 ? 30.047 -12.159 -23.155 1.00 97.81 215 ASN A O 1
ATOM 1648 N N . SER A 1 216 ? 32.168 -11.407 -23.319 1.00 97.31 216 SER A N 1
ATOM 1649 C CA . SER A 1 216 ? 32.100 -10.955 -24.714 1.00 97.31 216 SER A CA 1
ATOM 1650 C C . SER A 1 216 ? 32.922 -11.816 -25.684 1.00 97.31 216 SER A C 1
ATOM 1652 O O . SER A 1 216 ? 33.232 -11.350 -26.781 1.00 97.31 216 SER A O 1
ATOM 1654 N N . SER A 1 217 ? 33.332 -13.027 -25.290 1.00 96.75 217 SER A N 1
ATOM 1655 C CA . SER A 1 217 ? 33.993 -13.984 -26.186 1.00 96.75 217 SER A CA 1
ATOM 1656 C C . SER A 1 217 ? 33.095 -14.336 -27.369 1.00 96.75 217 SER A C 1
ATOM 1658 O O . SER A 1 217 ? 31.937 -14.702 -27.189 1.00 96.75 217 SER A O 1
ATOM 1660 N N . VAL A 1 218 ? 33.637 -14.246 -28.584 1.00 95.25 218 VAL A N 1
ATOM 1661 C CA . VAL A 1 218 ? 32.874 -14.460 -29.823 1.00 95.25 218 VAL A CA 1
ATOM 1662 C C . VAL A 1 218 ? 32.308 -15.881 -29.878 1.00 95.25 218 VAL A C 1
ATOM 1664 O O . VAL A 1 218 ? 33.071 -16.846 -29.896 1.00 95.25 218 VAL A O 1
ATOM 1667 N N . GLY A 1 219 ? 30.981 -15.997 -29.970 1.00 93.38 219 GLY A N 1
ATOM 1668 C CA . GLY A 1 219 ? 30.252 -17.271 -29.990 1.00 93.38 219 GLY A CA 1
ATOM 1669 C C . GLY A 1 219 ? 29.891 -17.827 -28.608 1.00 93.38 219 GLY A C 1
ATOM 1670 O O . GLY A 1 219 ? 29.160 -18.813 -28.536 1.00 93.38 219 GLY A O 1
ATOM 1671 N N . ASP A 1 220 ? 30.369 -17.187 -27.542 1.00 96.19 220 ASP A N 1
ATOM 1672 C CA . ASP A 1 220 ? 30.159 -17.548 -26.138 1.00 96.19 220 ASP A CA 1
ATOM 1673 C C . ASP A 1 220 ? 29.649 -16.339 -25.320 1.00 96.19 220 ASP A C 1
ATOM 1675 O O . ASP A 1 220 ? 29.840 -16.251 -24.103 1.00 96.19 220 ASP A O 1
ATOM 1679 N N . GLU A 1 221 ? 29.007 -15.378 -25.990 1.00 97.50 221 GLU A N 1
ATOM 1680 C CA . GLU A 1 221 ? 28.526 -14.148 -25.374 1.00 97.50 221 GLU A CA 1
ATOM 1681 C C . GLU A 1 221 ? 27.476 -14.413 -24.287 1.00 97.50 221 GLU A C 1
ATOM 1683 O O . GLU A 1 221 ? 26.597 -15.269 -24.425 1.00 97.50 221 GLU A O 1
ATOM 1688 N N . THR A 1 222 ? 27.514 -13.627 -23.206 1.00 98.19 222 THR A N 1
ATOM 1689 C CA . THR A 1 222 ? 26.503 -13.744 -22.147 1.00 98.19 222 THR A CA 1
ATOM 1690 C C . THR A 1 222 ? 25.104 -13.444 -22.685 1.00 98.19 222 THR A C 1
ATOM 1692 O O . THR A 1 222 ? 24.844 -12.395 -23.279 1.00 98.19 222 THR A O 1
ATOM 1695 N N . THR A 1 223 ? 24.179 -14.356 -22.405 1.00 97.69 223 THR A N 1
ATOM 1696 C CA . THR A 1 223 ? 22.745 -14.216 -22.661 1.00 97.69 223 THR A CA 1
ATOM 1697 C C . THR A 1 223 ? 21.992 -13.709 -21.432 1.00 97.69 223 THR A C 1
ATOM 1699 O O . THR A 1 223 ? 22.439 -13.873 -20.292 1.00 97.69 223 THR A O 1
ATOM 1702 N N . ALA A 1 224 ? 20.800 -13.144 -21.639 1.00 96.00 224 ALA A N 1
ATOM 1703 C CA . ALA A 1 224 ? 19.943 -12.695 -20.540 1.00 96.00 224 ALA A CA 1
ATOM 1704 C C . ALA A 1 224 ? 19.610 -13.821 -19.547 1.00 96.00 224 ALA A C 1
ATOM 1706 O O . ALA A 1 224 ? 19.631 -13.603 -18.336 1.00 96.00 224 ALA A O 1
ATOM 1707 N N . ARG A 1 225 ? 19.370 -15.045 -20.034 1.00 96.56 225 ARG A N 1
ATOM 1708 C CA . ARG A 1 225 ? 19.135 -16.223 -19.189 1.00 96.56 225 ARG A CA 1
ATOM 1709 C C . ARG A 1 225 ? 20.322 -16.516 -18.281 1.00 96.56 225 ARG A C 1
ATOM 1711 O O . ARG A 1 225 ? 20.114 -16.731 -17.091 1.00 96.56 225 ARG A O 1
ATOM 1718 N N . GLN A 1 226 ? 21.541 -16.509 -18.824 1.00 97.75 226 GLN A N 1
ATOM 1719 C CA . GLN A 1 226 ? 22.756 -16.739 -18.036 1.00 97.75 226 GLN A CA 1
ATOM 1720 C C . GLN A 1 226 ? 22.923 -15.673 -16.952 1.00 97.75 226 GLN A C 1
ATOM 1722 O O . GLN A 1 226 ? 23.246 -16.012 -15.818 1.00 97.75 226 GLN A O 1
ATOM 1727 N N . LEU A 1 227 ? 22.640 -14.404 -17.262 1.00 98.06 227 LEU A N 1
ATOM 1728 C CA . LEU A 1 227 ? 22.681 -13.333 -16.270 1.00 98.06 227 LEU A CA 1
ATOM 1729 C C . LEU A 1 227 ? 21.637 -13.515 -15.159 1.00 98.06 227 LEU A C 1
ATOM 1731 O O . LEU A 1 227 ? 21.984 -13.425 -13.983 1.00 98.06 227 LEU A O 1
ATOM 1735 N N . ILE A 1 228 ? 20.374 -13.771 -15.518 1.00 97.69 228 ILE A N 1
ATOM 1736 C CA . ILE A 1 228 ? 19.282 -13.983 -14.553 1.00 97.69 228 ILE A CA 1
ATOM 1737 C C . ILE A 1 228 ? 19.640 -15.124 -13.597 1.00 97.69 228 ILE A C 1
ATOM 1739 O O . ILE A 1 228 ? 19.568 -14.977 -12.375 1.00 97.69 228 ILE A O 1
ATOM 1743 N N . ASP A 1 229 ? 20.058 -16.254 -14.161 1.00 97.06 229 ASP A N 1
ATOM 1744 C CA . ASP A 1 229 ? 20.428 -17.442 -13.407 1.00 97.06 229 ASP A CA 1
ATOM 1745 C C . ASP A 1 229 ? 21.635 -17.180 -12.493 1.00 97.06 229 ASP A C 1
ATOM 1747 O O . ASP A 1 229 ? 21.586 -17.519 -11.308 1.00 97.06 229 ASP A O 1
ATOM 1751 N N . ALA A 1 230 ? 22.694 -16.548 -13.010 1.00 97.38 230 ALA A N 1
ATOM 1752 C CA . ALA A 1 230 ? 23.897 -16.235 -12.244 1.00 97.38 230 ALA A CA 1
ATOM 1753 C C . ALA A 1 230 ? 23.594 -15.283 -11.075 1.00 97.38 230 ALA A C 1
ATOM 1755 O O . ALA A 1 230 ? 23.993 -15.552 -9.941 1.00 97.38 230 ALA A O 1
ATOM 1756 N N . MET A 1 231 ? 22.819 -14.219 -11.311 1.00 96.81 231 MET A N 1
ATOM 1757 C CA . MET A 1 231 ? 22.413 -13.255 -10.279 1.00 96.81 231 MET A CA 1
ATOM 1758 C C . MET A 1 231 ? 21.601 -13.915 -9.162 1.00 96.81 231 MET A C 1
ATOM 1760 O O . MET A 1 231 ? 21.917 -13.747 -7.982 1.00 96.81 231 MET A O 1
ATOM 1764 N N . ASN A 1 232 ? 20.600 -14.720 -9.526 1.00 96.81 232 ASN A N 1
ATOM 1765 C CA . ASN A 1 232 ? 19.708 -15.368 -8.562 1.00 96.81 232 ASN A CA 1
ATOM 1766 C C . ASN A 1 232 ? 20.379 -16.534 -7.809 1.00 96.81 232 ASN A C 1
ATOM 1768 O O . ASN A 1 232 ? 19.996 -16.851 -6.677 1.00 96.81 232 ASN A O 1
ATOM 1772 N N . ARG A 1 233 ? 21.401 -17.173 -8.397 1.00 96.81 233 ARG A N 1
ATOM 1773 C CA . ARG A 1 233 ? 22.208 -18.210 -7.727 1.00 96.81 233 ARG A CA 1
ATOM 1774 C C . ARG A 1 233 ? 23.321 -17.627 -6.855 1.00 96.81 233 ARG A C 1
ATOM 1776 O O . ARG A 1 233 ? 23.726 -18.280 -5.892 1.00 96.81 233 ARG A O 1
ATOM 1783 N N . HIS A 1 234 ? 23.801 -16.416 -7.141 1.00 97.19 234 HIS A N 1
ATOM 1784 C CA . HIS A 1 234 ? 24.938 -15.835 -6.433 1.00 97.19 234 HIS A CA 1
ATOM 1785 C C . HIS A 1 234 ? 24.612 -15.555 -4.944 1.00 97.19 234 HIS A C 1
ATOM 1787 O O . HIS A 1 234 ? 23.689 -14.791 -4.649 1.00 97.19 234 HIS A O 1
ATOM 1793 N N . PRO A 1 235 ? 25.394 -16.074 -3.969 1.00 94.94 235 PRO A N 1
ATOM 1794 C CA . PRO A 1 235 ? 25.049 -16.034 -2.541 1.00 94.94 235 PRO A CA 1
ATOM 1795 C C . PRO A 1 235 ? 24.817 -14.638 -1.948 1.00 94.94 235 PRO A C 1
ATOM 1797 O O . PRO A 1 235 ? 23.963 -14.480 -1.076 1.00 94.94 235 PRO A O 1
ATOM 1800 N N . GLN A 1 236 ? 25.590 -13.640 -2.391 1.00 95.19 236 GLN A N 1
ATOM 1801 C CA . GLN A 1 236 ? 25.468 -12.253 -1.922 1.00 95.19 236 GLN A CA 1
ATOM 1802 C C . GLN A 1 236 ? 24.462 -11.432 -2.743 1.00 95.19 236 GLN A C 1
ATOM 1804 O O . GLN A 1 236 ? 23.616 -10.776 -2.148 1.00 95.19 236 GLN A O 1
ATOM 1809 N N . ALA A 1 237 ? 24.502 -11.493 -4.081 1.00 93.88 237 ALA A N 1
ATOM 1810 C CA . ALA A 1 237 ? 23.604 -10.724 -4.944 1.00 93.88 237 ALA A CA 1
ATOM 1811 C C . ALA A 1 237 ? 22.125 -11.052 -4.695 1.00 93.88 237 ALA A C 1
ATOM 1813 O O . ALA A 1 237 ? 21.342 -10.127 -4.507 1.00 93.88 237 ALA A O 1
ATOM 1814 N N . ARG A 1 238 ? 21.764 -12.336 -4.539 1.00 92.69 238 ARG A N 1
ATOM 1815 C CA . ARG A 1 238 ? 20.377 -12.764 -4.258 1.00 92.69 238 ARG A CA 1
ATOM 1816 C C . ARG A 1 238 ? 19.808 -12.274 -2.922 1.00 92.69 238 ARG A C 1
ATOM 1818 O O . ARG A 1 238 ? 18.628 -12.445 -2.651 1.00 92.69 238 ARG A O 1
ATOM 1825 N N . ARG A 1 239 ? 20.657 -11.752 -2.029 1.00 91.00 239 ARG A N 1
ATOM 1826 C CA . ARG A 1 239 ? 20.215 -11.121 -0.774 1.00 91.00 239 ARG A CA 1
ATOM 1827 C C . ARG A 1 239 ? 19.864 -9.648 -0.965 1.00 91.00 239 ARG A C 1
ATOM 1829 O O . ARG A 1 239 ? 19.246 -9.069 -0.081 1.00 91.00 239 ARG A O 1
ATOM 1836 N N . LEU A 1 240 ? 20.299 -9.056 -2.075 1.00 89.50 240 LEU A N 1
ATOM 1837 C CA . LEU A 1 240 ? 20.098 -7.653 -2.411 1.00 89.50 240 LEU A CA 1
ATOM 1838 C C . LEU A 1 240 ? 19.051 -7.496 -3.514 1.00 89.50 240 LEU A C 1
ATOM 1840 O O . LEU A 1 240 ? 18.158 -6.672 -3.360 1.00 89.50 240 LEU A O 1
ATOM 1844 N N . VAL A 1 241 ? 19.131 -8.285 -4.591 1.00 91.69 241 VAL A N 1
ATOM 1845 C CA . VAL A 1 241 ? 18.221 -8.200 -5.743 1.00 91.69 241 VAL A CA 1
ATOM 1846 C C . VAL A 1 241 ? 17.829 -9.574 -6.286 1.00 91.69 241 VAL A C 1
ATOM 1848 O O . VAL A 1 241 ? 18.623 -10.513 -6.254 1.00 91.69 241 VAL A O 1
ATOM 1851 N N . THR A 1 242 ? 16.629 -9.652 -6.851 1.00 92.94 242 THR A N 1
ATOM 1852 C CA . THR A 1 242 ? 16.139 -10.757 -7.681 1.00 92.94 242 THR A CA 1
ATOM 1853 C C . THR A 1 242 ? 16.039 -10.276 -9.123 1.00 92.94 242 THR A C 1
ATOM 1855 O O . THR A 1 242 ? 15.464 -9.220 -9.369 1.00 92.94 242 THR A O 1
ATOM 1858 N N . ALA A 1 243 ? 16.576 -11.039 -10.074 1.00 93.94 243 ALA A N 1
ATOM 1859 C CA . ALA A 1 243 ? 16.450 -10.765 -11.503 1.00 93.94 243 ALA A CA 1
ATOM 1860 C C . ALA A 1 243 ? 15.297 -11.578 -12.115 1.00 93.94 243 ALA A C 1
ATOM 1862 O O . ALA A 1 243 ? 15.211 -12.789 -11.896 1.00 93.94 243 ALA A O 1
ATOM 1863 N N . THR A 1 244 ? 14.437 -10.947 -12.908 1.00 86.69 244 THR A N 1
ATOM 1864 C CA . THR A 1 244 ? 13.286 -11.580 -13.566 1.00 86.69 244 THR A CA 1
ATOM 1865 C C . THR A 1 244 ? 13.196 -11.171 -15.032 1.00 86.69 244 THR A C 1
ATOM 1867 O O . THR A 1 244 ? 13.493 -10.039 -15.407 1.00 86.69 244 THR A O 1
ATOM 1870 N N . LEU A 1 245 ? 12.790 -12.113 -15.883 1.00 83.62 245 LEU A N 1
ATOM 1871 C CA . LEU A 1 245 ? 12.451 -11.824 -17.274 1.00 83.62 245 LEU A CA 1
ATOM 1872 C C . LEU A 1 245 ? 11.061 -11.185 -17.315 1.00 83.62 245 LEU A C 1
ATOM 1874 O O . LEU A 1 245 ? 10.113 -11.793 -16.823 1.00 83.62 245 LEU A O 1
ATOM 1878 N N . ILE A 1 246 ? 10.949 -10.006 -17.922 1.00 74.19 246 ILE A N 1
ATOM 1879 C CA . ILE A 1 246 ? 9.668 -9.307 -18.103 1.00 74.19 246 ILE A CA 1
ATOM 1880 C C . ILE A 1 246 ? 9.167 -9.436 -19.539 1.00 74.19 246 ILE A C 1
ATOM 1882 O O . ILE A 1 246 ? 7.981 -9.655 -19.761 1.00 74.19 246 ILE A O 1
ATOM 1886 N N . SER A 1 247 ? 10.067 -9.334 -20.518 1.00 71.25 247 SER A N 1
ATOM 1887 C CA . SER A 1 247 ? 9.734 -9.446 -21.941 1.00 71.25 247 SER A CA 1
ATOM 1888 C C . SER A 1 247 ? 10.873 -10.103 -22.720 1.00 71.25 247 SER A C 1
ATOM 1890 O O . SER A 1 247 ? 12.029 -10.055 -22.297 1.00 71.25 247 SER A O 1
ATOM 1892 N N . GLY A 1 248 ? 10.546 -10.727 -23.851 1.00 70.06 248 GLY A N 1
ATOM 1893 C CA . GLY A 1 248 ? 11.474 -11.464 -24.710 1.00 70.06 248 GLY A CA 1
ATOM 1894 C C . GLY A 1 248 ? 11.090 -12.940 -24.886 1.00 70.06 248 GLY A C 1
ATOM 1895 O O . GLY A 1 248 ? 10.047 -13.384 -24.397 1.00 70.06 248 GLY A O 1
ATOM 1896 N N . PRO A 1 249 ? 11.911 -13.737 -25.596 1.00 75.38 249 PRO A N 1
ATOM 1897 C CA . PRO A 1 249 ? 11.650 -15.161 -25.772 1.00 75.38 249 PRO A CA 1
ATOM 1898 C C . PRO A 1 249 ? 11.660 -15.878 -24.416 1.00 75.38 249 PRO A C 1
ATOM 1900 O O . PRO A 1 249 ? 12.480 -15.571 -23.553 1.00 75.38 249 PRO A O 1
ATOM 1903 N N . SER A 1 250 ? 10.806 -16.888 -24.232 1.00 78.00 250 SER A N 1
ATOM 1904 C CA . SER A 1 250 ? 10.701 -17.633 -22.961 1.00 78.00 250 SER A CA 1
ATOM 1905 C C . SER A 1 250 ? 12.020 -18.291 -22.527 1.00 78.00 250 SER A C 1
ATOM 1907 O O . SER A 1 250 ? 12.293 -18.459 -21.336 1.00 78.00 250 SER A O 1
ATOM 1909 N N . THR A 1 251 ? 12.888 -18.612 -23.486 1.00 82.81 251 THR A N 1
ATOM 1910 C CA . THR A 1 251 ? 14.253 -19.101 -23.259 1.00 82.81 251 THR A CA 1
ATOM 1911 C C . THR A 1 251 ? 15.189 -18.032 -22.695 1.00 82.81 251 THR A C 1
ATOM 1913 O O . THR A 1 251 ? 16.117 -18.382 -21.969 1.00 82.81 251 THR A O 1
ATOM 1916 N N . ALA A 1 252 ? 14.942 -16.748 -22.978 1.00 85.00 252 ALA A N 1
ATOM 1917 C CA . ALA A 1 252 ? 15.814 -15.607 -22.685 1.00 85.00 252 ALA A CA 1
ATOM 1918 C C . ALA A 1 252 ? 17.262 -15.789 -23.187 1.00 85.00 252 ALA A C 1
ATOM 1920 O O . ALA A 1 252 ? 18.215 -15.330 -22.564 1.00 85.00 252 ALA A O 1
ATOM 1921 N N . ASN A 1 253 ? 17.447 -16.469 -24.321 1.00 92.25 253 ASN A N 1
ATOM 1922 C CA . ASN A 1 253 ? 18.761 -16.714 -24.930 1.00 92.25 253 ASN A CA 1
ATOM 1923 C C . ASN A 1 253 ? 19.286 -15.526 -25.760 1.00 92.25 253 ASN A C 1
ATOM 1925 O O . ASN A 1 253 ? 20.256 -15.683 -26.496 1.00 92.25 253 ASN A O 1
ATOM 1929 N N . THR A 1 254 ? 18.650 -14.358 -25.664 1.00 93.19 254 THR A N 1
ATOM 1930 C CA . THR A 1 254 ? 19.100 -13.121 -26.307 1.00 93.19 254 THR A CA 1
ATOM 1931 C C . THR A 1 254 ? 20.483 -12.744 -25.784 1.00 93.19 254 THR A C 1
ATOM 1933 O O . THR A 1 254 ? 20.694 -12.692 -24.570 1.00 93.19 254 THR A O 1
ATOM 1936 N N . ASN A 1 255 ? 21.419 -12.497 -26.700 1.00 95.31 255 ASN A N 1
ATOM 1937 C CA . ASN A 1 255 ? 22.758 -12.004 -26.393 1.00 95.31 255 ASN A CA 1
ATOM 1938 C C . ASN A 1 255 ? 22.671 -10.566 -25.861 1.00 95.31 255 ASN A C 1
ATOM 1940 O O . ASN A 1 255 ? 22.109 -9.695 -26.522 1.00 95.31 255 ASN A O 1
ATOM 1944 N N . ILE A 1 256 ? 23.244 -10.334 -24.679 1.00 96.00 256 ILE A N 1
ATOM 1945 C CA . ILE A 1 256 ? 23.272 -9.027 -24.008 1.00 96.00 256 ILE A CA 1
ATOM 1946 C C . ILE A 1 256 ? 24.692 -8.458 -23.861 1.00 96.00 256 ILE A C 1
ATOM 1948 O O . ILE A 1 256 ? 24.859 -7.377 -23.305 1.00 96.00 256 ILE A O 1
ATOM 1952 N N . ALA A 1 257 ? 25.725 -9.171 -24.326 1.00 96.25 257 ALA A N 1
ATOM 1953 C CA . ALA A 1 257 ? 27.124 -8.752 -24.198 1.00 96.25 257 ALA A CA 1
ATOM 1954 C C . ALA A 1 257 ? 27.671 -8.054 -25.456 1.00 96.25 257 ALA A C 1
ATOM 1956 O O . ALA A 1 257 ? 28.613 -7.260 -25.364 1.00 96.25 257 ALA A O 1
ATOM 1957 N N . THR A 1 258 ? 27.088 -8.322 -26.631 1.00 92.75 258 THR A N 1
ATOM 1958 C CA . THR A 1 258 ? 27.464 -7.631 -27.875 1.00 92.75 258 THR A CA 1
ATOM 1959 C C . THR A 1 258 ? 27.089 -6.145 -27.870 1.00 92.75 258 THR A C 1
ATOM 1961 O O . THR A 1 258 ? 27.976 -5.352 -28.201 1.00 92.75 258 THR A O 1
ATOM 1964 N N . PRO A 1 259 ? 25.863 -5.730 -27.477 1.00 90.94 259 PRO A N 1
ATOM 1965 C CA . PRO A 1 259 ? 25.496 -4.314 -27.441 1.00 90.94 259 PRO A CA 1
ATOM 1966 C C . PRO A 1 259 ? 26.451 -3.456 -26.596 1.00 90.94 259 PRO A C 1
ATOM 1968 O O . PRO A 1 259 ? 27.094 -3.924 -25.647 1.00 90.94 259 PRO A O 1
ATOM 1971 N N . ASP A 1 260 ? 26.567 -2.175 -26.942 1.00 87.81 260 ASP A N 1
ATOM 1972 C CA . ASP A 1 260 ? 27.348 -1.222 -26.153 1.00 87.81 260 ASP A CA 1
ATOM 1973 C C . ASP A 1 260 ? 26.645 -0.892 -24.837 1.00 87.81 260 ASP A C 1
ATOM 1975 O O . ASP A 1 260 ? 25.424 -0.787 -24.774 1.00 87.81 260 ASP A O 1
ATOM 1979 N N . ILE A 1 261 ? 27.418 -0.719 -23.764 1.00 84.88 261 ILE A N 1
ATOM 1980 C CA . ILE A 1 261 ? 26.874 -0.479 -22.425 1.00 84.88 261 ILE A CA 1
ATOM 1981 C C . ILE A 1 261 ? 26.695 1.030 -22.219 1.00 84.88 261 ILE A C 1
ATOM 1983 O O . ILE A 1 261 ? 27.657 1.740 -21.936 1.00 84.88 261 ILE A O 1
ATOM 1987 N N . SER A 1 262 ? 25.455 1.515 -22.312 1.00 80.38 262 SER A N 1
ATOM 1988 C CA . SER A 1 262 ? 25.068 2.902 -21.965 1.00 80.38 262 SER A CA 1
ATOM 1989 C C . SER A 1 262 ? 24.018 2.985 -20.843 1.00 80.38 262 SER A C 1
ATOM 1991 O O . SER A 1 262 ? 23.653 4.070 -20.387 1.00 80.38 262 SER A O 1
ATOM 1993 N N . TYR A 1 263 ? 23.542 1.831 -20.373 1.00 78.12 263 TYR A N 1
ATOM 1994 C CA . TYR A 1 263 ? 22.542 1.692 -19.312 1.00 78.12 263 TYR A CA 1
ATOM 1995 C C . TYR A 1 263 ? 23.158 1.582 -17.902 1.00 78.12 263 TYR A C 1
ATOM 1997 O O . TYR A 1 263 ? 22.436 1.615 -16.914 1.00 78.12 263 TYR A O 1
ATOM 2005 N N . SER A 1 264 ? 24.481 1.433 -17.783 1.00 86.50 264 SER A N 1
ATOM 2006 C CA . SER A 1 264 ? 25.188 1.235 -16.508 1.00 86.50 264 SER A CA 1
ATOM 2007 C C . SER A 1 264 ? 25.640 2.570 -15.884 1.00 86.50 264 SER A C 1
ATOM 2009 O O . SER A 1 264 ? 26.163 3.415 -16.614 1.00 86.50 264 SER A O 1
ATOM 2011 N N . PRO A 1 265 ? 25.527 2.769 -14.553 1.00 88.81 265 PRO A N 1
ATOM 2012 C CA . PRO A 1 265 ? 24.958 1.845 -13.572 1.00 88.81 265 PRO A CA 1
ATOM 2013 C C . PRO A 1 265 ? 23.422 1.875 -13.551 1.00 88.81 265 PRO A C 1
ATOM 2015 O O . PRO A 1 265 ? 22.822 2.940 -13.684 1.00 88.81 265 PRO A O 1
ATOM 2018 N N . LEU A 1 266 ? 22.796 0.731 -13.261 1.00 84.44 266 LEU A N 1
ATOM 2019 C CA . LEU A 1 266 ? 21.391 0.689 -12.843 1.00 84.44 266 LEU A CA 1
ATOM 2020 C C . LEU A 1 266 ? 21.321 0.939 -11.338 1.00 84.44 266 LEU A C 1
ATOM 2022 O O . LEU A 1 266 ? 22.099 0.361 -10.577 1.00 84.44 266 LEU A O 1
ATOM 2026 N N . ARG A 1 267 ? 20.399 1.787 -10.889 1.00 83.19 267 ARG A N 1
ATOM 2027 C CA . ARG A 1 267 ? 20.265 2.146 -9.473 1.00 83.19 267 ARG A CA 1
ATOM 2028 C C . ARG A 1 267 ? 18.860 1.832 -8.977 1.00 83.19 267 ARG A C 1
ATOM 2030 O O . ARG A 1 267 ? 17.890 2.260 -9.585 1.00 83.19 267 ARG A O 1
ATOM 2037 N N . LEU A 1 268 ? 18.776 1.118 -7.859 1.00 78.88 268 LEU A N 1
ATOM 2038 C CA . LEU A 1 268 ? 17.563 0.924 -7.074 1.00 78.88 268 LEU A CA 1
ATOM 2039 C C . LEU A 1 268 ? 17.668 1.854 -5.865 1.00 78.88 268 LEU A C 1
ATOM 2041 O O . LEU A 1 268 ? 18.364 1.538 -4.905 1.00 78.88 268 LEU A O 1
ATOM 2045 N N . LEU A 1 269 ? 17.076 3.039 -5.955 1.00 69.88 269 LEU A N 1
ATOM 2046 C CA . LEU A 1 269 ? 17.143 4.076 -4.925 1.00 69.88 269 LEU A CA 1
ATOM 2047 C C . LEU A 1 269 ? 16.007 3.894 -3.910 1.00 69.88 269 LEU A C 1
ATOM 2049 O O . LEU A 1 269 ? 14.872 3.640 -4.306 1.00 69.88 269 LEU A O 1
ATOM 2053 N N . GLY A 1 270 ? 16.330 4.020 -2.618 1.00 57.34 270 GLY A N 1
ATOM 2054 C CA . GLY A 1 270 ? 15.357 3.992 -1.525 1.00 57.34 270 GLY A CA 1
ATOM 2055 C C . GLY A 1 270 ? 14.665 5.337 -1.335 1.00 57.34 270 GLY A C 1
ATOM 2056 O O . GLY A 1 270 ? 15.216 6.381 -1.696 1.00 57.34 270 GLY A O 1
ATOM 2057 N N . LEU A 1 271 ? 13.472 5.316 -0.734 1.00 52.69 271 LEU A N 1
ATOM 2058 C CA . LEU A 1 271 ? 12.745 6.532 -0.364 1.00 52.69 271 LEU A CA 1
ATOM 2059 C C . LEU A 1 271 ? 13.632 7.435 0.505 1.00 52.69 271 LEU A C 1
ATOM 2061 O O . LEU A 1 271 ? 14.182 6.980 1.506 1.00 52.69 271 LEU A O 1
ATOM 2065 N N . GLY A 1 272 ? 13.769 8.709 0.126 1.00 51.12 272 GLY A N 1
ATOM 2066 C CA . GLY A 1 272 ? 14.434 9.712 0.965 1.00 51.12 272 GLY A CA 1
ATOM 2067 C C . GLY A 1 272 ? 15.956 9.566 1.095 1.00 51.12 272 GLY A C 1
ATOM 2068 O O . GLY A 1 272 ? 16.543 10.176 1.986 1.00 51.12 272 GLY A O 1
ATOM 2069 N N . SER A 1 273 ? 16.615 8.814 0.204 1.00 50.75 273 SER A N 1
ATOM 2070 C CA . SER A 1 273 ? 18.083 8.636 0.205 1.00 50.75 273 SER A CA 1
ATOM 2071 C C . SER A 1 273 ? 18.864 9.954 0.014 1.00 50.75 273 SER A C 1
ATOM 2073 O O . SER A 1 273 ? 20.065 10.024 0.281 1.00 50.75 273 SER A O 1
ATOM 2075 N N . SER A 1 274 ? 18.209 10.997 -0.506 1.00 53.34 274 SER A N 1
ATOM 2076 C CA . SER A 1 274 ? 18.731 12.350 -0.727 1.00 53.34 274 SER A CA 1
ATOM 2077 C C . SER A 1 274 ? 17.587 13.343 -0.992 1.00 53.34 274 SER A C 1
ATOM 2079 O O . SER A 1 274 ? 16.468 12.937 -1.298 1.00 53.34 274 SER A O 1
ATOM 2081 N N . PHE A 1 275 ? 17.876 14.651 -0.950 1.00 47.69 275 PHE A N 1
ATOM 2082 C CA . PHE A 1 275 ? 16.930 15.707 -1.356 1.00 47.69 275 PHE A CA 1
ATOM 2083 C C . PHE A 1 275 ? 16.432 15.529 -2.805 1.00 47.69 275 PHE A C 1
ATOM 2085 O O . PHE A 1 275 ? 15.276 15.806 -3.093 1.00 47.69 275 PHE A O 1
ATOM 2092 N N . ASP A 1 276 ? 17.275 14.982 -3.687 1.00 45.88 276 ASP A N 1
ATOM 2093 C CA . ASP A 1 276 ? 16.944 14.704 -5.094 1.00 45.88 276 ASP A CA 1
ATOM 2094 C C . ASP A 1 276 ? 16.089 13.433 -5.291 1.00 45.88 276 ASP A C 1
ATOM 2096 O O . ASP A 1 276 ? 15.604 13.186 -6.390 1.00 45.88 276 ASP A O 1
ATOM 2100 N N . THR A 1 277 ? 15.934 12.600 -4.253 1.00 47.56 277 THR A N 1
ATOM 2101 C CA . THR A 1 277 ? 15.155 11.339 -4.273 1.00 47.56 277 THR A CA 1
ATOM 2102 C C . THR A 1 277 ? 14.010 11.355 -3.258 1.00 47.56 277 THR A C 1
ATOM 2104 O O . THR A 1 277 ? 13.466 10.309 -2.896 1.00 47.56 277 THR A O 1
ATOM 2107 N N . ALA A 1 278 ? 13.648 12.545 -2.770 1.00 49.88 278 ALA A N 1
ATOM 2108 C CA . ALA A 1 278 ? 12.447 12.739 -1.980 1.00 49.88 278 ALA A CA 1
ATOM 2109 C C . ALA A 1 278 ? 11.230 12.489 -2.882 1.00 49.88 278 ALA A C 1
ATOM 2111 O O . ALA A 1 278 ? 10.878 13.317 -3.717 1.00 49.88 278 ALA A O 1
ATOM 2112 N N . THR A 1 279 ? 10.635 11.307 -2.750 1.00 49.38 279 THR A N 1
ATOM 2113 C CA . THR A 1 279 ? 9.410 10.930 -3.454 1.00 49.38 279 THR A CA 1
ATOM 2114 C C . THR A 1 279 ? 8.231 11.645 -2.806 1.00 49.38 279 THR A C 1
ATOM 2116 O O . THR A 1 279 ? 7.989 11.478 -1.609 1.00 49.38 279 THR A O 1
ATOM 2119 N N . ASP A 1 280 ? 7.510 12.442 -3.591 1.00 49.12 280 ASP A N 1
ATOM 2120 C CA . ASP A 1 280 ? 6.217 12.980 -3.186 1.00 49.12 280 ASP A CA 1
ATOM 2121 C C . ASP A 1 280 ? 5.200 11.829 -3.162 1.00 49.12 280 ASP A C 1
ATOM 2123 O O . ASP A 1 280 ? 4.884 11.235 -4.188 1.00 49.12 280 ASP A O 1
ATOM 2127 N N . LEU A 1 281 ? 4.743 11.461 -1.964 1.00 51.75 281 LEU A N 1
ATOM 2128 C CA . LEU A 1 281 ? 3.805 10.356 -1.747 1.00 51.75 281 LEU A CA 1
ATOM 2129 C C . LEU A 1 281 ? 2.348 10.744 -2.057 1.00 51.75 281 LEU A C 1
ATOM 2131 O O . LEU A 1 281 ? 1.454 9.924 -1.845 1.00 51.75 281 LEU A O 1
ATOM 2135 N N . SER A 1 282 ? 2.089 11.982 -2.497 1.00 49.75 282 SER A N 1
ATOM 2136 C CA . SER A 1 282 ? 0.737 12.441 -2.843 1.00 49.75 282 SER A CA 1
ATOM 2137 C C . SER A 1 282 ? 0.272 12.003 -4.233 1.00 49.75 282 SER A C 1
ATOM 2139 O O . SER A 1 282 ? -0.935 11.964 -4.480 1.00 49.75 282 SER A O 1
ATOM 2141 N N . ASP A 1 283 ? 1.197 11.566 -5.090 1.00 46.50 283 ASP A N 1
ATOM 2142 C CA . ASP A 1 283 ? 0.900 11.250 -6.478 1.00 46.50 283 ASP A CA 1
ATOM 2143 C C . ASP A 1 283 ? 1.062 9.748 -6.728 1.00 46.50 283 ASP A C 1
ATOM 2145 O O . ASP A 1 283 ? 2.163 9.198 -6.705 1.00 46.50 283 ASP A O 1
ATOM 2149 N N . ASN A 1 284 ? -0.062 9.081 -6.990 1.00 45.38 284 ASN A N 1
ATOM 2150 C CA . ASN A 1 284 ? -0.171 7.704 -7.479 1.00 45.38 284 ASN A CA 1
ATOM 2151 C C . ASN A 1 284 ? 0.414 7.582 -8.903 1.00 45.38 284 ASN A C 1
ATOM 2153 O O . ASN A 1 284 ? -0.302 7.303 -9.865 1.00 45.38 284 ASN A O 1
ATOM 2157 N N . THR A 1 285 ? 1.698 7.901 -9.049 1.00 48.69 285 THR A N 1
ATOM 2158 C CA . THR A 1 285 ? 2.387 8.020 -10.330 1.00 48.69 285 THR A CA 1
ATOM 2159 C C . THR A 1 285 ? 2.755 6.633 -10.830 1.00 48.69 285 THR A C 1
ATOM 2161 O O . THR A 1 285 ? 3.705 5.990 -10.388 1.00 48.69 285 THR A O 1
ATOM 2164 N N . ASP A 1 286 ? 1.937 6.163 -11.762 1.00 48.16 286 ASP A N 1
ATOM 2165 C CA . ASP A 1 286 ? 2.335 5.193 -12.768 1.00 48.16 286 ASP A CA 1
ATOM 2166 C C . ASP A 1 286 ? 3.577 5.738 -13.497 1.00 48.16 286 ASP A C 1
ATOM 2168 O O . ASP A 1 286 ? 3.533 6.830 -14.060 1.00 48.16 286 ASP A O 1
ATOM 2172 N N . LEU A 1 287 ? 4.707 5.031 -13.402 1.00 53.88 287 LEU A N 1
ATOM 2173 C CA . LEU A 1 287 ? 5.991 5.458 -13.966 1.00 53.88 287 LEU A CA 1
ATOM 2174 C C . LEU A 1 287 ? 6.477 4.426 -14.978 1.00 53.88 287 LEU A C 1
ATOM 2176 O O . LEU A 1 287 ? 7.377 3.618 -14.706 1.00 53.88 287 LEU A O 1
ATOM 2180 N N . GLY A 1 288 ? 5.891 4.492 -16.171 1.00 55.69 288 GLY A N 1
ATOM 2181 C CA . GLY A 1 288 ? 6.499 3.947 -17.372 1.00 55.69 288 GLY A CA 1
ATOM 2182 C C . GLY A 1 288 ? 7.917 4.504 -17.611 1.00 55.69 288 GLY A C 1
ATOM 2183 O O . GLY A 1 288 ? 8.448 5.325 -16.853 1.00 55.69 288 GLY A O 1
ATOM 2184 N N . PRO A 1 289 ? 8.619 4.018 -18.643 1.00 59.44 289 PRO A N 1
ATOM 2185 C CA . PRO A 1 289 ? 9.919 4.560 -19.030 1.00 59.44 289 PRO A CA 1
ATOM 2186 C C . PRO A 1 289 ? 9.897 6.087 -19.214 1.00 59.44 289 PRO A C 1
ATOM 2188 O O . PRO A 1 289 ? 9.066 6.641 -19.923 1.00 59.44 289 PRO A O 1
ATOM 2191 N N . VAL A 1 290 ? 10.885 6.773 -18.643 1.00 75.62 290 VAL A N 1
ATOM 2192 C CA . VAL A 1 290 ? 11.095 8.210 -18.842 1.00 75.62 290 VAL A CA 1
ATOM 2193 C C . VAL A 1 290 ? 11.930 8.429 -20.097 1.00 75.62 290 VAL A C 1
ATOM 2195 O O . VAL A 1 290 ? 13.011 7.855 -20.263 1.00 75.62 290 VAL A O 1
ATOM 2198 N N . LEU A 1 291 ? 11.451 9.300 -20.979 1.00 82.00 291 LEU A N 1
ATOM 2199 C CA . LEU A 1 291 ? 12.198 9.760 -22.144 1.00 82.00 291 LEU A CA 1
ATOM 2200 C C . LEU A 1 291 ? 13.113 10.914 -21.734 1.00 82.00 291 LEU A C 1
ATOM 2202 O O . LEU A 1 291 ? 12.661 11.961 -21.284 1.00 82.00 291 LEU A O 1
ATOM 2206 N N . VAL A 1 292 ? 14.417 10.747 -21.912 1.00 80.75 292 VAL A N 1
ATOM 2207 C CA . VAL A 1 292 ? 15.417 11.789 -21.683 1.00 80.75 292 VAL A CA 1
ATOM 2208 C C . VAL A 1 292 ? 15.872 12.340 -23.020 1.00 80.75 292 VAL A C 1
ATOM 2210 O O . VAL A 1 292 ? 16.425 11.615 -23.847 1.00 80.75 292 VAL A O 1
ATOM 2213 N N . VAL A 1 293 ? 15.695 13.643 -23.211 1.00 84.06 293 VAL A N 1
ATOM 2214 C CA . VAL A 1 293 ? 16.243 14.352 -24.366 1.00 84.06 293 VAL A CA 1
ATOM 2215 C C . VAL A 1 293 ? 17.699 14.687 -24.053 1.00 84.06 293 VAL A C 1
ATOM 2217 O O . VAL A 1 293 ? 17.995 15.396 -23.088 1.00 84.06 293 VAL A O 1
ATOM 2220 N N . THR A 1 294 ? 18.627 14.139 -24.837 1.00 78.94 294 THR A N 1
ATOM 2221 C CA . THR A 1 294 ? 20.077 14.191 -24.571 1.00 78.94 294 THR A CA 1
ATOM 2222 C C . THR A 1 294 ? 20.790 15.292 -25.359 1.00 78.94 294 THR A C 1
ATOM 2224 O O . THR A 1 294 ? 21.882 15.706 -24.971 1.00 78.94 294 THR A O 1
ATOM 2227 N N . GLY A 1 295 ? 20.159 15.828 -26.411 1.00 77.56 295 GLY A N 1
ATOM 2228 C CA . GLY A 1 295 ? 20.726 16.862 -27.284 1.00 77.56 295 GLY A CA 1
ATOM 2229 C C . GLY A 1 295 ? 19.766 18.006 -27.634 1.00 77.56 295 GLY A C 1
ATOM 2230 O O . GLY A 1 295 ? 18.611 18.023 -27.219 1.00 77.56 295 GLY A O 1
ATOM 2231 N N . SER A 1 296 ? 20.271 18.997 -28.373 1.00 85.31 296 SER A N 1
ATOM 2232 C CA . SER A 1 296 ? 19.461 20.053 -29.012 1.00 85.31 296 SER A CA 1
ATOM 2233 C C . SER A 1 296 ? 18.963 19.578 -30.386 1.00 85.31 296 SER A C 1
ATOM 2235 O O . SER A 1 296 ? 19.220 18.438 -30.758 1.00 85.31 296 SER A O 1
ATOM 2237 N N . GLY A 1 297 ? 18.273 20.421 -31.161 1.00 85.06 297 GLY A N 1
ATOM 2238 C CA . GLY A 1 297 ? 17.680 20.016 -32.447 1.00 85.06 297 GLY A CA 1
ATOM 2239 C C . GLY A 1 297 ? 18.659 19.400 -33.459 1.00 85.06 297 GLY A C 1
ATOM 2240 O O . GLY A 1 297 ? 18.244 18.658 -34.333 1.00 85.06 297 GLY A O 1
ATOM 2241 N N . ASN A 1 298 ? 19.962 19.659 -33.338 1.00 87.81 298 ASN A N 1
ATOM 2242 C CA . ASN A 1 298 ? 21.005 19.068 -34.181 1.00 87.81 298 ASN A CA 1
ATOM 2243 C C . ASN A 1 298 ? 21.342 17.600 -33.856 1.00 87.81 298 ASN A C 1
ATOM 2245 O O . ASN A 1 298 ? 22.121 16.995 -34.587 1.00 87.81 298 ASN A O 1
ATOM 2249 N N . ALA A 1 299 ? 20.820 17.058 -32.755 1.00 85.56 299 ALA A N 1
ATOM 2250 C CA . ALA A 1 299 ? 20.968 15.653 -32.379 1.00 85.56 299 ALA A CA 1
ATOM 2251 C C . ALA A 1 299 ? 19.904 14.745 -33.021 1.00 85.56 299 ALA A C 1
ATOM 2253 O O . ALA A 1 299 ? 19.876 13.555 -32.723 1.00 85.56 299 ALA A O 1
ATOM 2254 N N . PHE A 1 300 ? 19.040 15.322 -33.857 1.00 89.62 300 PHE A N 1
ATOM 2255 C CA . PHE A 1 300 ? 17.901 14.673 -34.486 1.00 89.62 300 PHE A CA 1
ATOM 2256 C C . PHE A 1 300 ? 17.979 14.873 -35.994 1.00 89.62 300 PHE A C 1
ATOM 2258 O O . PHE A 1 300 ? 18.382 15.945 -36.466 1.00 89.62 300 PHE A O 1
ATOM 2265 N N . ALA A 1 301 ? 17.597 13.844 -36.738 1.00 89.50 301 ALA A N 1
ATOM 2266 C CA . ALA A 1 301 ? 17.509 13.878 -38.187 1.00 89.50 301 ALA A CA 1
ATOM 2267 C C . ALA A 1 301 ? 16.054 13.788 -38.652 1.00 89.50 301 ALA A C 1
ATOM 2269 O O . ALA A 1 301 ? 15.182 13.249 -37.975 1.00 89.50 301 ALA A O 1
ATOM 2270 N N . ASP A 1 302 ? 15.812 14.350 -39.829 1.00 89.94 302 ASP A N 1
ATOM 2271 C CA . ASP A 1 302 ? 14.523 14.267 -40.497 1.00 89.94 302 ASP A CA 1
ATOM 2272 C C . ASP A 1 302 ? 14.140 12.806 -40.775 1.00 89.94 302 ASP A C 1
ATOM 2274 O O . ASP A 1 302 ? 14.968 12.022 -41.250 1.00 89.94 302 ASP A O 1
ATOM 2278 N N . GLY A 1 303 ? 12.902 12.438 -40.443 1.00 87.69 303 GLY A N 1
ATOM 2279 C CA . GLY A 1 303 ? 12.390 11.080 -40.599 1.00 87.69 303 GLY A CA 1
ATOM 2280 C C . GLY A 1 303 ? 12.773 10.096 -39.493 1.00 87.69 303 GLY A C 1
ATOM 2281 O O . GLY A 1 303 ? 12.373 8.934 -39.570 1.00 87.69 303 GLY A O 1
ATOM 2282 N N . GLU A 1 304 ? 13.538 10.507 -38.476 1.00 90.44 304 GLU A N 1
ATOM 2283 C CA . GLU A 1 304 ? 13.748 9.677 -37.284 1.00 90.44 304 GLU A CA 1
ATOM 2284 C C . GLU A 1 304 ? 12.428 9.473 -36.541 1.00 90.44 304 GLU A C 1
ATOM 2286 O O . GLU A 1 304 ? 11.597 10.375 -36.483 1.00 90.44 304 GLU A O 1
ATOM 2291 N N . PHE A 1 305 ? 12.218 8.302 -35.940 1.00 90.44 305 PHE A N 1
ATOM 2292 C CA . PHE A 1 305 ? 10.957 8.005 -35.269 1.00 90.44 305 PHE A CA 1
ATOM 2293 C C . PHE A 1 305 ? 11.119 7.107 -34.047 1.00 90.44 305 PHE A C 1
ATOM 2295 O O . PHE A 1 305 ? 12.124 6.422 -33.869 1.00 90.44 305 PHE A O 1
ATOM 2302 N N . PHE A 1 306 ? 10.082 7.093 -33.217 1.00 88.44 306 PHE A N 1
ATOM 2303 C CA . PHE A 1 306 ? 9.918 6.169 -32.100 1.00 88.44 306 PHE A CA 1
ATOM 2304 C C . PHE A 1 306 ? 8.442 5.786 -31.942 1.00 88.44 306 PHE A C 1
ATOM 2306 O O . PHE A 1 306 ? 7.556 6.410 -32.534 1.00 88.44 306 PHE A O 1
ATOM 2313 N N . PHE A 1 307 ? 8.164 4.766 -31.131 1.00 86.38 307 PHE A N 1
ATOM 2314 C CA . PHE A 1 307 ? 6.809 4.329 -30.816 1.00 86.38 307 PHE A CA 1
ATOM 2315 C C . PHE A 1 307 ? 6.503 4.439 -29.327 1.00 86.38 307 PHE A C 1
ATOM 2317 O O . PHE A 1 307 ? 7.362 4.198 -28.480 1.00 86.38 307 PHE A O 1
ATOM 2324 N N . ILE A 1 308 ? 5.239 4.721 -29.020 1.00 85.88 308 ILE A N 1
ATOM 2325 C CA . ILE A 1 308 ? 4.667 4.569 -27.680 1.00 85.88 308 ILE A CA 1
ATOM 2326 C C . ILE A 1 308 ? 3.468 3.630 -27.792 1.00 85.88 308 ILE A C 1
ATOM 2328 O O . ILE A 1 308 ? 2.648 3.771 -28.701 1.00 85.88 308 ILE A O 1
ATOM 2332 N N . THR A 1 309 ? 3.375 2.661 -26.885 1.00 78.56 309 THR A N 1
ATOM 2333 C CA . THR A 1 309 ? 2.256 1.722 -26.791 1.00 78.56 309 THR A CA 1
ATOM 2334 C C . THR A 1 309 ? 1.542 1.880 -25.457 1.00 78.56 309 THR A C 1
ATOM 2336 O O . THR A 1 309 ? 2.179 1.855 -24.406 1.00 78.56 309 THR A O 1
ATOM 2339 N N . ASP A 1 310 ? 0.219 1.968 -25.510 1.00 80.19 310 ASP A N 1
ATOM 2340 C CA . ASP A 1 310 ? -0.698 1.844 -24.376 1.00 80.19 310 ASP A CA 1
ATOM 2341 C C . ASP A 1 310 ? -1.324 0.434 -24.391 1.00 80.19 310 ASP A C 1
ATOM 2343 O O . ASP A 1 310 ? -1.864 0.006 -25.415 1.00 80.19 310 ASP A O 1
ATOM 2347 N N . THR A 1 311 ? -1.235 -0.305 -23.280 1.00 63.91 311 THR A N 1
ATOM 2348 C CA . THR A 1 311 ? -1.881 -1.624 -23.092 1.00 63.91 311 THR A CA 1
ATOM 2349 C C . THR A 1 311 ? -2.954 -1.609 -22.002 1.00 63.91 311 THR A C 1
ATOM 2351 O O . THR A 1 311 ? -3.404 -2.674 -21.589 1.00 63.91 311 THR A O 1
ATOM 2354 N N . SER A 1 312 ? -3.347 -0.435 -21.500 1.00 59.94 312 SER A N 1
ATOM 2355 C CA . SER A 1 312 ? -4.365 -0.292 -20.450 1.00 59.94 312 SER A CA 1
ATOM 2356 C C . SER A 1 312 ? -5.760 -0.720 -20.927 1.00 59.94 312 SER A C 1
ATOM 2358 O O . SER A 1 312 ? -6.583 -1.185 -20.139 1.00 59.94 312 SER A O 1
ATOM 2360 N N . GLY A 1 313 ? -6.021 -0.613 -22.233 1.00 63.53 313 GLY A N 1
ATOM 2361 C CA . GLY A 1 313 ? -7.235 -1.106 -22.877 1.00 63.53 313 GLY A CA 1
ATOM 2362 C C . GLY A 1 313 ? -7.177 -2.594 -23.271 1.00 63.53 313 GLY A C 1
ATOM 2363 O O . GLY A 1 313 ? -6.104 -3.183 -23.384 1.00 63.53 313 GLY A O 1
ATOM 2364 N N . PRO A 1 314 ? -8.330 -3.214 -23.595 1.00 58.50 314 PRO A N 1
ATOM 2365 C CA . PRO A 1 314 ? -8.411 -4.622 -24.013 1.00 58.50 314 PRO A CA 1
ATOM 2366 C C . PRO A 1 314 ? -7.711 -4.916 -25.352 1.00 58.50 314 PRO A C 1
ATOM 2368 O O . PRO A 1 314 ? -7.589 -6.070 -25.757 1.00 58.50 314 PRO A O 1
ATOM 2371 N N . THR A 1 315 ? -7.281 -3.886 -26.083 1.00 70.75 315 THR A N 1
ATOM 2372 C CA . THR A 1 315 ? -6.468 -4.005 -27.294 1.00 70.75 315 THR A CA 1
ATOM 2373 C C . THR A 1 315 ? -5.348 -2.969 -27.229 1.00 70.75 315 THR A C 1
ATOM 2375 O O . THR A 1 315 ? -5.666 -1.787 -27.096 1.00 70.75 315 THR A O 1
ATOM 2378 N N . PRO A 1 316 ? -4.068 -3.373 -27.338 1.00 74.50 316 PRO A N 1
ATOM 2379 C CA . PRO A 1 316 ? -2.951 -2.437 -27.310 1.00 74.50 316 PRO A CA 1
ATOM 2380 C C . PRO A 1 316 ? -3.029 -1.402 -28.435 1.00 74.50 316 PRO A C 1
ATOM 2382 O O . PRO A 1 316 ? -3.296 -1.748 -29.590 1.00 74.50 316 PRO A O 1
ATOM 2385 N N . VAL A 1 317 ? -2.758 -0.139 -28.109 1.00 82.56 317 VAL A N 1
ATOM 2386 C CA . VAL A 1 317 ? -2.710 0.970 -29.068 1.00 82.56 317 VAL A CA 1
ATOM 2387 C C . VAL A 1 317 ? -1.274 1.463 -29.184 1.00 82.56 317 VAL A C 1
ATOM 2389 O O . VAL A 1 317 ? -0.732 2.033 -28.243 1.00 82.56 317 VAL A O 1
ATOM 2392 N N . THR A 1 318 ? -0.664 1.284 -30.355 1.00 86.25 318 THR A N 1
ATOM 2393 C CA . THR A 1 318 ? 0.676 1.806 -30.662 1.00 86.25 318 THR A CA 1
ATOM 2394 C C . THR A 1 318 ? 0.576 3.040 -31.558 1.00 86.25 318 THR A C 1
ATOM 2396 O O . THR A 1 318 ? -0.155 3.045 -32.554 1.00 86.25 318 THR A O 1
ATOM 2399 N N . ARG A 1 319 ? 1.322 4.094 -31.217 1.00 91.06 319 ARG A N 1
ATOM 2400 C CA . ARG A 1 319 ? 1.484 5.309 -32.028 1.00 91.06 319 ARG A CA 1
ATOM 2401 C C . ARG A 1 319 ? 2.940 5.488 -32.428 1.00 91.06 319 ARG A C 1
ATOM 2403 O O . ARG A 1 319 ? 3.827 5.305 -31.598 1.00 91.06 319 ARG A O 1
ATOM 2410 N N . LYS A 1 320 ? 3.161 5.859 -33.692 1.00 91.81 320 LYS A N 1
ATOM 2411 C CA . LYS A 1 320 ? 4.465 6.230 -34.249 1.00 91.81 320 LYS A CA 1
ATOM 2412 C C . LYS A 1 320 ? 4.606 7.748 -34.225 1.00 91.81 320 LYS A C 1
ATOM 2414 O O . LYS A 1 320 ? 3.721 8.446 -34.716 1.00 91.81 320 LYS A O 1
ATOM 2419 N N . PHE A 1 321 ? 5.715 8.236 -33.689 1.00 93.88 321 PHE A N 1
ATOM 2420 C CA . PHE A 1 321 ? 6.070 9.648 -33.653 1.00 93.88 321 PHE A CA 1
ATOM 2421 C C . PHE A 1 321 ? 7.313 9.875 -34.501 1.00 93.88 321 PHE A C 1
ATOM 2423 O O . PHE A 1 321 ? 8.317 9.208 -34.273 1.00 93.88 321 PHE A O 1
ATOM 2430 N N . GLU A 1 322 ? 7.247 10.793 -35.460 1.00 93.81 322 GLU A N 1
ATOM 2431 C CA . GLU A 1 322 ? 8.309 11.040 -36.442 1.00 93.81 322 GLU A CA 1
ATOM 2432 C C . GLU A 1 322 ? 8.794 12.490 -36.368 1.00 93.81 322 GLU A C 1
ATOM 2434 O O . GLU A 1 322 ? 7.985 13.412 -36.355 1.00 93.81 322 GLU A O 1
ATOM 2439 N N . PHE A 1 323 ? 10.105 12.702 -36.309 1.00 93.75 323 PHE A N 1
ATOM 2440 C CA . PHE A 1 323 ? 10.727 14.021 -36.329 1.00 93.75 323 PHE A CA 1
ATOM 2441 C C . PHE A 1 323 ? 10.706 14.596 -37.748 1.00 93.75 323 PHE A C 1
ATOM 2443 O O . PHE A 1 323 ? 11.297 14.028 -38.662 1.00 93.75 323 PHE A O 1
ATOM 2450 N N . ASP A 1 324 ? 10.059 15.751 -37.904 1.00 94.38 324 ASP A N 1
ATOM 2451 C CA . ASP A 1 324 ? 9.840 16.426 -39.188 1.00 94.38 324 ASP A CA 1
ATOM 2452 C C . ASP A 1 324 ? 10.456 17.833 -39.174 1.00 94.38 324 ASP A C 1
ATOM 2454 O O . ASP A 1 324 ? 10.093 18.694 -38.358 1.00 94.38 324 ASP A O 1
ATOM 2458 N N . SER A 1 325 ? 11.414 18.059 -40.072 1.00 92.75 325 SER A N 1
ATOM 2459 C CA . SER A 1 325 ? 12.102 19.337 -40.267 1.00 92.75 325 SER A CA 1
ATOM 2460 C C . SER A 1 325 ? 11.710 20.059 -41.560 1.00 92.75 325 SER A C 1
ATOM 2462 O O . SER A 1 325 ? 12.203 21.171 -41.808 1.00 92.75 325 SER A O 1
ATOM 2464 N N . ASP A 1 326 ? 10.817 19.472 -42.361 1.00 86.69 326 ASP A N 1
ATOM 2465 C CA . ASP A 1 326 ? 10.446 19.989 -43.669 1.00 86.69 326 ASP A CA 1
ATOM 2466 C C . ASP A 1 326 ? 9.588 21.263 -43.592 1.00 86.69 326 ASP A C 1
ATOM 2468 O O . ASP A 1 326 ? 8.854 21.561 -42.643 1.00 86.69 326 ASP A O 1
ATOM 2472 N N . SER A 1 327 ? 9.697 22.085 -44.639 1.00 83.88 327 SER A N 1
ATOM 2473 C CA . SER A 1 327 ? 8.873 23.282 -44.805 1.00 83.88 327 SER A CA 1
ATOM 2474 C C . SER A 1 327 ? 8.485 23.458 -46.278 1.00 83.88 327 SER A C 1
ATOM 2476 O O . SER A 1 327 ? 9.310 23.925 -47.070 1.00 83.88 327 SER A O 1
ATOM 2478 N N . PRO A 1 328 ? 7.238 23.124 -46.673 1.00 82.25 328 PRO A N 1
ATOM 2479 C CA . PRO A 1 328 ? 6.103 22.701 -45.834 1.00 82.25 328 PRO A CA 1
ATOM 2480 C C . PRO A 1 328 ? 6.279 21.298 -45.210 1.00 82.25 328 PRO A C 1
ATOM 2482 O O . PRO A 1 328 ? 7.004 20.508 -45.801 1.00 82.25 328 PRO A O 1
ATOM 2485 N N . PRO A 1 329 ? 5.602 20.992 -44.082 1.00 83.00 329 PRO A N 1
ATOM 2486 C CA . PRO A 1 329 ? 5.686 19.691 -43.406 1.00 83.00 329 PRO A CA 1
ATOM 2487 C C . PRO A 1 329 ? 5.390 18.520 -44.347 1.00 83.00 329 PRO A C 1
ATOM 2489 O O . PRO A 1 329 ? 4.374 18.547 -45.056 1.00 83.00 329 PRO A O 1
ATOM 2492 N N . ALA A 1 330 ? 6.250 17.505 -44.337 1.00 88.00 330 ALA A N 1
ATOM 2493 C CA . ALA A 1 330 ? 6.084 16.289 -45.120 1.00 88.00 330 ALA A CA 1
ATOM 2494 C C . ALA A 1 330 ? 6.635 15.091 -44.338 1.00 88.00 330 ALA A C 1
ATOM 2496 O O . ALA A 1 330 ? 7.833 14.960 -44.147 1.00 88.00 330 ALA A O 1
ATOM 2497 N N . LEU A 1 331 ? 5.743 14.200 -43.905 1.00 89.75 331 LEU A N 1
ATOM 2498 C CA . LEU A 1 331 ? 6.142 12.979 -43.209 1.00 89.75 331 LEU A CA 1
ATOM 2499 C C . LEU A 1 331 ? 6.591 11.914 -44.211 1.00 89.75 331 LEU A C 1
ATOM 2501 O O . LEU A 1 331 ? 5.954 11.713 -45.252 1.00 89.75 331 LEU A O 1
ATOM 2505 N N . ASN A 1 332 ? 7.649 11.192 -43.858 1.00 86.12 332 ASN A N 1
ATOM 2506 C CA . ASN A 1 332 ? 8.119 10.015 -44.583 1.00 86.12 332 ASN A CA 1
ATOM 2507 C C . ASN A 1 332 ? 7.129 8.853 -44.450 1.00 86.12 332 ASN A C 1
ATOM 2509 O O . ASN A 1 332 ? 6.996 8.038 -45.367 1.00 86.12 332 ASN A O 1
ATOM 2513 N N . ASP A 1 333 ? 6.410 8.802 -43.330 1.00 86.31 333 ASP A N 1
ATOM 2514 C CA . ASP A 1 333 ? 5.275 7.919 -43.105 1.00 86.31 333 ASP A CA 1
ATOM 2515 C C . ASP A 1 333 ? 3.998 8.736 -42.879 1.00 86.31 333 ASP A C 1
ATOM 2517 O O . ASP A 1 333 ? 3.850 9.435 -41.878 1.00 86.31 333 ASP A O 1
ATOM 2521 N N . SER A 1 334 ? 3.046 8.634 -43.809 1.00 86.50 334 SER A N 1
ATOM 2522 C CA . SER A 1 334 ? 1.799 9.405 -43.755 1.00 86.50 334 SER A CA 1
ATOM 2523 C C . SER A 1 334 ? 0.895 9.054 -42.572 1.00 86.50 334 SER A C 1
ATOM 2525 O O . SER A 1 334 ? 0.005 9.842 -42.255 1.00 86.50 334 SER A O 1
ATOM 2527 N N . ASP A 1 335 ? 1.105 7.894 -41.941 1.00 87.44 335 ASP A N 1
ATOM 2528 C CA . ASP A 1 335 ? 0.333 7.441 -40.781 1.00 87.44 335 ASP A CA 1
ATOM 2529 C C . ASP A 1 335 ? 1.012 7.808 -39.442 1.00 87.44 335 ASP A C 1
ATOM 2531 O O . ASP A 1 335 ? 0.460 7.540 -38.369 1.00 87.44 335 ASP A O 1
ATOM 2535 N N . ALA A 1 3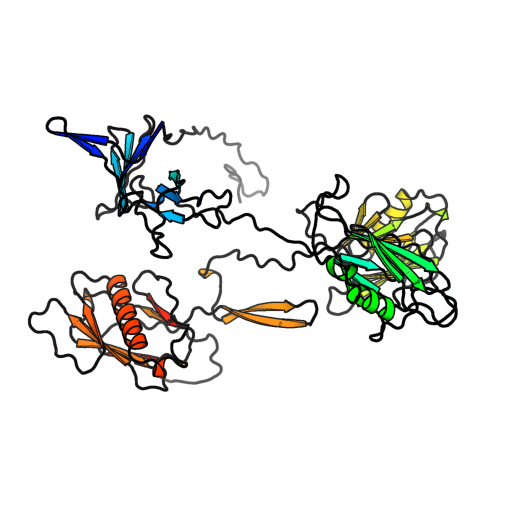36 ? 2.200 8.427 -39.479 1.00 91.69 336 ALA A N 1
ATOM 2536 C CA . ALA A 1 336 ? 2.917 8.877 -38.289 1.00 91.69 336 ALA A CA 1
ATOM 2537 C C . ALA A 1 336 ? 2.375 10.203 -37.729 1.00 91.69 336 ALA A C 1
ATOM 2539 O O . ALA A 1 336 ? 1.721 10.999 -38.404 1.00 91.69 336 ALA A O 1
ATOM 2540 N N . ILE A 1 337 ? 2.689 10.459 -36.460 1.00 94.50 337 ILE A N 1
ATOM 2541 C CA . ILE A 1 337 ? 2.428 11.733 -35.791 1.00 94.50 337 ILE A CA 1
ATOM 2542 C C . ILE A 1 337 ? 3.698 12.578 -35.864 1.00 94.50 337 ILE A C 1
ATOM 2544 O O . ILE A 1 337 ? 4.721 12.224 -35.279 1.00 94.50 337 ILE A O 1
ATOM 2548 N N . GLY A 1 338 ? 3.623 13.701 -36.574 1.00 93.56 338 GLY A N 1
ATOM 2549 C CA . GLY A 1 338 ? 4.760 14.596 -36.766 1.00 93.56 338 GLY A CA 1
ATOM 2550 C C . GLY A 1 338 ? 5.152 15.357 -35.500 1.00 93.56 338 GLY A C 1
ATOM 2551 O O . GLY A 1 338 ? 4.332 16.050 -34.897 1.00 93.56 338 GLY A O 1
ATOM 2552 N N . ILE A 1 339 ? 6.432 15.287 -35.147 1.00 94.81 339 ILE A N 1
ATOM 2553 C CA . ILE A 1 339 ? 7.110 16.143 -34.180 1.00 94.81 339 ILE A CA 1
ATOM 2554 C C . ILE A 1 339 ? 7.880 17.189 -34.977 1.00 94.81 339 ILE A C 1
ATOM 2556 O O . ILE A 1 339 ? 8.984 16.941 -35.462 1.00 94.81 339 ILE A O 1
ATOM 2560 N N . SER A 1 340 ? 7.302 18.381 -35.101 1.00 93.31 340 SER A N 1
ATOM 2561 C CA . SER A 1 340 ? 7.964 19.468 -35.819 1.00 93.31 340 SER A CA 1
ATOM 2562 C C . SER A 1 340 ? 9.201 19.947 -35.061 1.00 93.31 340 SER A C 1
ATOM 2564 O O . SER A 1 340 ? 9.112 20.348 -33.894 1.00 93.31 340 SER A O 1
ATOM 2566 N N . PHE A 1 341 ? 10.348 19.965 -35.740 1.00 93.56 341 PHE A N 1
ATOM 2567 C CA . PHE A 1 341 ? 11.594 20.452 -35.163 1.00 93.56 341 PHE A CA 1
ATOM 2568 C C . PHE A 1 341 ? 12.438 21.270 -36.148 1.00 93.56 341 PHE A C 1
ATOM 2570 O O . PHE A 1 341 ? 12.167 21.362 -37.342 1.00 93.56 341 PHE A O 1
ATOM 2577 N N . ARG A 1 342 ? 13.477 21.934 -35.631 1.00 91.44 342 ARG A N 1
ATOM 2578 C CA . ARG A 1 342 ? 14.533 22.563 -36.438 1.00 91.44 342 ARG A CA 1
ATOM 2579 C C . ARG A 1 342 ? 15.896 22.240 -35.838 1.00 91.44 342 ARG A C 1
ATOM 2581 O O . ARG A 1 342 ? 16.032 22.348 -34.618 1.00 91.44 342 ARG A O 1
ATOM 2588 N N . PRO A 1 343 ? 16.948 22.033 -36.652 1.00 87.88 343 PRO A N 1
ATOM 2589 C CA . PRO A 1 343 ? 18.299 21.782 -36.141 1.00 87.88 343 PRO A CA 1
ATOM 2590 C C . PRO A 1 343 ? 18.848 22.874 -35.205 1.00 87.88 343 PRO A C 1
ATOM 2592 O O . PRO A 1 343 ? 19.749 22.629 -34.410 1.00 87.88 343 PRO A O 1
ATOM 2595 N N . THR A 1 344 ? 18.307 24.094 -35.285 1.00 90.50 344 THR A N 1
ATOM 2596 C CA . THR A 1 344 ? 18.698 25.244 -34.454 1.00 90.50 344 THR A CA 1
ATOM 2597 C C . THR A 1 344 ? 17.942 25.352 -33.123 1.00 90.50 344 THR A C 1
ATOM 2599 O O . THR A 1 344 ? 18.219 26.278 -32.363 1.00 90.50 344 THR A O 1
ATOM 2602 N N . GLN A 1 345 ? 16.949 24.496 -32.851 1.00 90.50 345 GLN A N 1
ATOM 2603 C CA . GLN A 1 345 ? 16.185 24.539 -31.598 1.00 90.50 345 GLN A CA 1
ATOM 2604 C C . GLN A 1 345 ? 17.046 24.140 -30.402 1.00 90.50 345 GLN A C 1
ATOM 2606 O O . GLN A 1 345 ? 17.885 23.243 -30.493 1.00 90.50 345 GLN A O 1
ATOM 2611 N N . THR A 1 346 ? 16.803 24.779 -29.258 1.00 89.19 346 THR A N 1
ATOM 2612 C CA . THR A 1 346 ? 17.404 24.359 -27.988 1.00 89.19 346 THR A CA 1
ATOM 2613 C C . THR A 1 346 ? 16.762 23.062 -27.495 1.00 89.19 346 THR A C 1
ATOM 2615 O O . THR A 1 346 ? 15.623 22.751 -27.840 1.00 89.19 346 THR A O 1
ATOM 2618 N N . GLN A 1 347 ? 17.464 22.322 -26.635 1.00 85.44 347 GLN A N 1
ATOM 2619 C CA . GLN A 1 347 ? 16.933 21.103 -26.013 1.00 85.44 347 GLN A CA 1
ATOM 2620 C C . GLN A 1 347 ? 15.558 21.324 -25.360 1.00 85.44 347 GLN A C 1
ATOM 2622 O O . GLN A 1 347 ? 14.642 20.553 -25.601 1.00 85.44 347 GLN A O 1
ATOM 2627 N N . SER A 1 348 ? 15.370 22.407 -24.601 1.00 85.00 348 SER A N 1
ATOM 2628 C CA . SER A 1 348 ? 14.082 22.702 -23.950 1.00 85.00 348 SER A CA 1
ATOM 2629 C C . SER A 1 348 ? 12.943 22.939 -24.952 1.00 85.00 348 SER A C 1
ATOM 2631 O O . SER A 1 348 ? 11.831 22.463 -24.733 1.00 85.00 348 SER A O 1
ATOM 2633 N N . GLN A 1 349 ? 13.220 23.619 -26.070 1.00 88.81 349 GLN A N 1
ATOM 2634 C CA . GLN A 1 349 ? 12.232 23.826 -27.134 1.00 88.81 349 GLN A CA 1
ATOM 2635 C C . GLN A 1 349 ? 11.845 22.506 -27.804 1.00 88.81 349 GLN A C 1
ATOM 2637 O O . GLN A 1 349 ? 10.681 22.302 -28.138 1.00 88.81 349 GLN A O 1
ATOM 2642 N N . LEU A 1 350 ? 12.811 21.603 -27.969 1.00 91.56 350 LEU A N 1
ATOM 2643 C CA . LEU A 1 350 ? 12.558 20.293 -28.546 1.00 91.56 350 LEU A CA 1
ATOM 2644 C C . LEU A 1 350 ? 11.763 19.386 -27.600 1.00 91.56 350 LEU A C 1
ATOM 2646 O O . LEU A 1 350 ? 10.818 18.735 -28.034 1.00 91.56 350 LEU A O 1
ATOM 2650 N N . VAL A 1 351 ? 12.082 19.392 -26.301 1.00 87.69 351 VAL A N 1
ATOM 2651 C CA . VAL A 1 351 ? 11.327 18.630 -25.291 1.00 87.69 351 VAL A CA 1
ATOM 2652 C C . VAL A 1 351 ? 9.853 19.055 -25.303 1.00 87.69 351 VAL A C 1
ATOM 2654 O O . VAL A 1 351 ? 8.962 18.210 -25.307 1.00 87.69 351 VAL A O 1
ATOM 2657 N N . GLN A 1 352 ? 9.578 20.361 -25.394 1.00 92.12 352 GLN A N 1
ATOM 2658 C CA . GLN A 1 352 ? 8.211 20.878 -25.514 1.00 92.12 352 GLN A CA 1
ATOM 2659 C C . GLN A 1 352 ? 7.499 20.405 -26.789 1.00 92.12 352 GLN A C 1
ATOM 2661 O O . GLN A 1 352 ? 6.306 20.100 -26.734 1.00 92.12 352 GLN A O 1
ATOM 2666 N N . ALA A 1 353 ? 8.206 20.323 -27.921 1.00 93.25 353 ALA A N 1
ATOM 2667 C CA . ALA A 1 353 ? 7.643 19.819 -29.173 1.00 93.25 353 ALA A CA 1
ATOM 2668 C C . ALA A 1 353 ? 7.241 18.338 -29.060 1.00 93.25 353 ALA A C 1
ATOM 2670 O O . ALA A 1 353 ? 6.143 17.965 -29.478 1.00 93.25 353 ALA A O 1
ATOM 2671 N N . ILE A 1 354 ? 8.084 17.517 -28.426 1.00 93.25 354 ILE A N 1
ATOM 2672 C CA . ILE A 1 354 ? 7.803 16.096 -28.181 1.00 93.25 354 ILE A CA 1
ATOM 2673 C C . ILE A 1 354 ? 6.584 15.944 -27.257 1.00 93.25 354 ILE A C 1
ATOM 2675 O O . ILE A 1 354 ? 5.621 15.276 -27.627 1.00 93.25 354 ILE A O 1
ATOM 2679 N N . VAL A 1 355 ? 6.571 16.624 -26.101 1.00 93.94 355 VAL A N 1
ATOM 2680 C CA . VAL A 1 355 ? 5.452 16.582 -25.134 1.00 93.94 355 VAL A CA 1
ATOM 2681 C C . VAL A 1 355 ? 4.131 16.997 -25.784 1.00 93.94 355 VAL A C 1
ATOM 2683 O O . VAL A 1 355 ? 3.112 16.331 -25.613 1.00 93.94 355 VAL A O 1
ATOM 2686 N N . SER A 1 356 ? 4.146 18.083 -26.561 1.00 94.75 356 SER A N 1
ATOM 2687 C CA . SER A 1 356 ? 2.942 18.586 -27.234 1.00 94.75 356 SER A CA 1
ATOM 2688 C C . SER A 1 356 ? 2.397 17.584 -28.251 1.00 94.75 356 SER A C 1
ATOM 2690 O O . SER A 1 356 ? 1.185 17.406 -28.346 1.00 94.75 356 SER A O 1
ATOM 2692 N N . SER A 1 357 ? 3.285 16.908 -28.983 1.00 95.06 357 SER A N 1
ATOM 2693 C CA . SER A 1 357 ? 2.898 15.914 -29.988 1.00 95.06 357 SER A CA 1
ATOM 2694 C C . SER A 1 357 ? 2.288 14.670 -29.338 1.00 95.06 357 SER A C 1
ATOM 2696 O O . SER A 1 357 ? 1.260 14.186 -29.805 1.00 95.06 357 SER A O 1
ATOM 2698 N N . ILE A 1 358 ? 2.861 14.196 -28.224 1.00 93.38 358 ILE A N 1
ATOM 2699 C CA . ILE A 1 358 ? 2.328 13.052 -27.465 1.00 93.38 358 ILE A CA 1
ATOM 2700 C C . ILE A 1 358 ? 0.952 13.382 -26.880 1.00 93.38 358 ILE A C 1
ATOM 2702 O O . ILE A 1 358 ? -0.003 12.645 -27.111 1.00 93.38 358 ILE A O 1
ATOM 2706 N N . ASN A 1 359 ? 0.807 14.526 -26.208 1.00 93.25 359 ASN A N 1
ATOM 2707 C CA . ASN A 1 359 ? -0.480 14.936 -25.631 1.00 93.25 359 ASN A CA 1
ATOM 2708 C C . ASN A 1 359 ? -1.548 15.230 -26.698 1.00 93.25 359 ASN A C 1
ATOM 2710 O O . ASN A 1 359 ? -2.742 15.093 -26.440 1.00 93.25 359 ASN A O 1
ATOM 2714 N N . GLY A 1 360 ? -1.135 15.603 -27.912 1.00 92.50 360 GLY A N 1
ATOM 2715 C CA . GLY A 1 360 ? -2.026 15.772 -29.060 1.00 92.50 360 GLY A CA 1
ATOM 2716 C C . GLY A 1 360 ? -2.454 14.464 -29.740 1.00 92.50 360 GLY A C 1
ATOM 2717 O O . GLY A 1 360 ? -3.378 14.485 -30.551 1.00 92.50 360 GLY A O 1
ATOM 2718 N N . ALA A 1 361 ? -1.819 13.329 -29.425 1.00 90.81 361 ALA A N 1
ATOM 2719 C CA . ALA A 1 361 ? -2.001 12.057 -30.132 1.00 90.81 361 ALA A CA 1
ATOM 2720 C C . ALA A 1 361 ? -3.256 11.259 -29.727 1.00 90.81 361 ALA A C 1
ATOM 2722 O O . ALA A 1 361 ? -3.615 10.298 -30.414 1.00 90.81 361 ALA A O 1
AT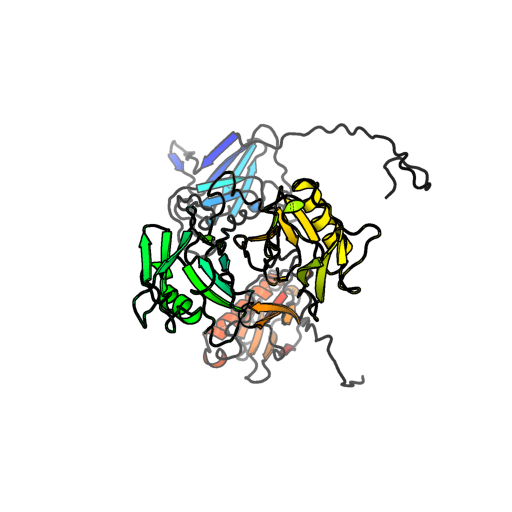OM 2723 N N . ASN A 1 362 ? -3.913 11.643 -28.625 1.00 85.81 362 ASN A N 1
ATOM 2724 C CA . ASN A 1 362 ? -5.186 11.095 -28.144 1.00 85.81 362 ASN A CA 1
ATOM 2725 C C . ASN A 1 362 ? -5.234 9.547 -28.103 1.00 85.81 362 ASN A C 1
ATOM 2727 O O . ASN A 1 362 ? -6.012 8.916 -28.825 1.00 85.81 362 ASN A O 1
ATOM 2731 N N . PHE A 1 363 ? -4.363 8.925 -27.297 1.00 86.38 363 PHE A N 1
ATOM 2732 C CA . PHE A 1 363 ? -4.217 7.460 -27.227 1.00 86.38 363 PHE A CA 1
ATOM 2733 C C . PHE A 1 363 ? -3.945 6.915 -25.811 1.00 86.38 363 PHE A C 1
ATOM 2735 O O . PHE A 1 363 ? -3.246 5.923 -25.669 1.00 86.38 363 PHE A O 1
ATOM 2742 N N . GLY A 1 364 ? -4.482 7.564 -24.773 1.00 78.44 364 GLY A N 1
ATOM 2743 C CA . GLY A 1 364 ? -4.406 7.070 -23.387 1.00 78.44 364 GLY A CA 1
ATOM 2744 C C . GLY A 1 364 ? -3.122 7.423 -22.630 1.00 78.44 364 GLY A C 1
ATOM 2745 O O . GLY A 1 364 ? -3.111 7.345 -21.409 1.00 78.44 364 GLY A O 1
ATOM 2746 N N . VAL A 1 365 ? -2.089 7.905 -23.329 1.00 83.56 365 VAL A N 1
ATOM 2747 C CA . VAL A 1 365 ? -0.825 8.356 -22.727 1.00 83.56 365 VAL A CA 1
ATOM 2748 C C . VAL A 1 365 ? -0.809 9.869 -22.524 1.00 83.56 365 VAL A C 1
ATOM 2750 O O . VAL A 1 365 ? -1.116 10.623 -23.452 1.00 83.56 365 VAL A O 1
ATOM 2753 N N . THR A 1 366 ? -0.383 10.312 -21.339 1.00 85.50 366 THR A N 1
ATOM 2754 C CA . THR A 1 366 ? -0.118 11.727 -21.028 1.00 85.50 366 THR A CA 1
ATOM 2755 C C . THR A 1 366 ? 1.374 11.947 -20.807 1.00 85.50 366 THR A C 1
ATOM 2757 O O . THR A 1 366 ? 1.988 11.277 -19.991 1.00 85.50 366 THR A O 1
ATOM 2760 N N . ALA A 1 367 ? 1.965 12.909 -21.512 1.00 87.06 367 ALA A N 1
ATOM 2761 C CA . ALA A 1 367 ? 3.348 13.330 -21.338 1.00 87.06 367 ALA A CA 1
ATOM 2762 C C . ALA A 1 367 ? 3.449 14.569 -20.439 1.00 87.06 367 ALA A C 1
ATOM 2764 O O . ALA A 1 367 ? 2.824 15.602 -20.708 1.00 87.06 367 ALA A O 1
ATOM 2765 N N . ARG A 1 368 ? 4.303 14.505 -19.417 1.00 83.00 368 ARG A N 1
ATOM 2766 C CA . ARG A 1 368 ? 4.621 15.611 -18.508 1.00 83.00 368 ARG A CA 1
ATOM 2767 C C . ARG A 1 368 ? 6.085 16.012 -18.621 1.00 83.00 368 ARG A C 1
ATOM 2769 O O . ARG A 1 368 ? 6.982 15.186 -18.771 1.00 83.00 368 ARG A O 1
ATOM 2776 N N . LEU A 1 369 ? 6.321 17.319 -18.576 1.00 80.06 369 LEU A N 1
ATOM 2777 C CA . LEU A 1 369 ? 7.652 17.904 -18.689 1.00 80.06 369 LEU A CA 1
ATOM 2778 C C . LEU A 1 369 ? 8.336 17.965 -17.320 1.00 80.06 369 LEU A C 1
ATOM 2780 O O . LEU A 1 369 ? 7.826 18.621 -16.415 1.00 80.06 369 LEU A O 1
ATOM 2784 N N . SER A 1 370 ? 9.543 17.405 -17.225 1.00 74.12 370 SER A N 1
ATOM 2785 C CA . SER A 1 370 ? 10.399 17.453 -16.036 1.00 74.12 370 SER A CA 1
ATOM 2786 C C . SER A 1 370 ? 11.838 17.806 -16.446 1.00 74.12 370 SER A C 1
ATOM 2788 O O . SER A 1 370 ? 12.714 16.962 -16.635 1.00 74.12 370 SER A O 1
ATOM 2790 N N . GLY A 1 371 ? 12.093 19.094 -16.701 1.00 76.50 371 GLY A N 1
ATOM 2791 C CA . GLY A 1 371 ? 13.393 19.566 -17.199 1.00 76.50 371 GLY A CA 1
ATOM 2792 C C . GLY A 1 371 ? 13.697 19.079 -18.623 1.00 76.50 371 GLY A C 1
ATOM 2793 O O . GLY A 1 371 ? 13.009 19.464 -19.565 1.00 76.50 371 GLY A O 1
ATOM 2794 N N . ASN A 1 372 ? 14.749 18.270 -18.799 1.00 74.06 372 ASN A N 1
ATOM 2795 C CA . ASN A 1 372 ? 15.056 17.584 -20.066 1.00 74.06 372 ASN A CA 1
ATOM 2796 C C . ASN A 1 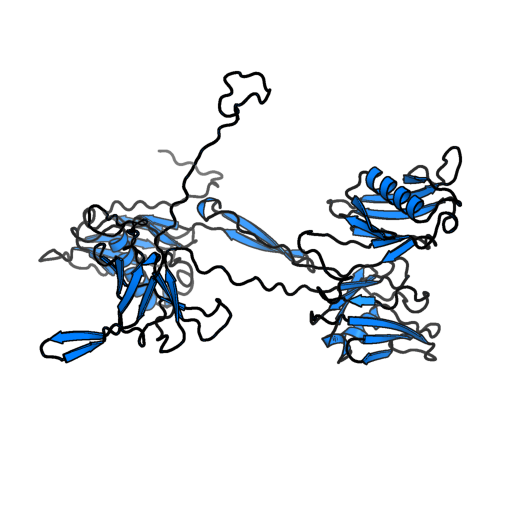372 ? 14.474 16.158 -20.136 1.00 74.06 372 ASN A C 1
ATOM 2798 O O . ASN A 1 372 ? 14.774 15.416 -21.074 1.00 74.06 372 ASN A O 1
ATOM 2802 N N . LYS A 1 373 ? 13.679 15.775 -19.133 1.00 79.06 373 LYS A N 1
ATOM 2803 C CA . LYS A 1 373 ? 12.977 14.500 -19.050 1.00 79.06 373 LYS A CA 1
ATOM 2804 C C . LYS A 1 373 ? 11.501 14.679 -19.398 1.00 79.06 373 LYS A C 1
ATOM 2806 O O . LYS A 1 373 ? 10.913 15.737 -19.161 1.00 79.06 373 LYS A O 1
ATOM 2811 N N . ILE A 1 374 ? 10.925 13.628 -19.960 1.00 83.81 374 ILE A N 1
ATOM 2812 C CA . ILE A 1 374 ? 9.517 13.505 -20.303 1.00 83.81 374 ILE A CA 1
ATOM 2813 C C . ILE A 1 374 ? 9.001 12.270 -19.577 1.00 83.81 374 ILE A C 1
ATOM 2815 O O . ILE A 1 374 ? 9.398 11.146 -19.892 1.00 83.81 374 ILE A O 1
ATOM 2819 N N . GLU A 1 375 ? 8.156 12.507 -18.586 1.00 80.56 375 GLU A N 1
ATOM 2820 C CA . GLU A 1 375 ? 7.438 11.468 -17.855 1.00 80.56 375 GLU A CA 1
ATOM 2821 C C . GLU A 1 375 ? 6.181 11.114 -18.644 1.00 80.56 375 GLU A C 1
ATOM 2823 O O . GLU A 1 375 ? 5.499 12.011 -19.144 1.00 80.56 375 GLU A O 1
ATOM 2828 N N . LEU A 1 376 ? 5.908 9.823 -18.798 1.00 77.62 376 LEU A N 1
ATOM 2829 C CA . LEU A 1 376 ? 4.707 9.331 -19.454 1.00 77.62 376 LEU A CA 1
ATOM 2830 C C . LEU A 1 376 ? 3.819 8.646 -18.411 1.00 77.62 376 LEU A C 1
ATOM 2832 O O . LEU A 1 376 ? 4.298 7.858 -17.603 1.00 77.62 376 LEU A O 1
ATOM 2836 N N . GLU A 1 377 ? 2.540 9.004 -18.417 1.00 75.88 377 GLU A N 1
ATOM 2837 C CA . GLU A 1 377 ? 1.488 8.392 -17.606 1.00 75.88 377 GLU A CA 1
ATOM 2838 C C . GLU A 1 377 ? 0.582 7.576 -18.536 1.00 75.88 377 GLU A C 1
ATOM 2840 O O . GLU A 1 377 ? 0.179 8.082 -19.590 1.00 75.88 377 GLU A O 1
ATOM 2845 N N . GLY A 1 378 ? 0.241 6.342 -18.151 1.00 70.56 378 GLY A N 1
ATOM 2846 C CA . GLY A 1 378 ? -0.618 5.452 -18.940 1.00 70.56 378 GLY A CA 1
ATOM 2847 C C . GLY A 1 378 ? 0.077 4.763 -20.119 1.00 70.56 378 GLY A C 1
ATOM 2848 O O . GLY A 1 378 ? -0.583 4.090 -20.911 1.00 70.56 378 GLY A O 1
ATOM 2849 N N . ASP A 1 379 ? 1.397 4.910 -20.272 1.00 70.75 379 ASP A N 1
ATOM 2850 C CA . ASP A 1 379 ? 2.159 4.147 -21.255 1.00 70.75 379 ASP A CA 1
ATOM 2851 C C . ASP A 1 379 ? 2.560 2.767 -20.716 1.00 70.75 379 ASP A C 1
ATOM 2853 O O . ASP A 1 379 ? 2.824 2.560 -19.538 1.00 70.75 379 ASP A O 1
ATOM 2857 N N . SER A 1 380 ? 2.635 1.792 -21.616 1.00 68.44 380 SER A N 1
ATOM 2858 C CA . SER A 1 380 ? 3.086 0.429 -21.297 1.00 68.44 380 SER A CA 1
ATOM 2859 C C . SER A 1 380 ? 4.459 0.110 -21.879 1.00 68.44 380 SER A C 1
ATOM 2861 O O . SER A 1 380 ? 5.177 -0.765 -21.389 1.00 68.44 380 SER A O 1
ATOM 2863 N N . ARG A 1 381 ? 4.827 0.797 -22.968 1.00 71.19 381 ARG A N 1
ATOM 2864 C CA . ARG A 1 381 ? 6.077 0.579 -23.692 1.00 71.19 381 ARG A CA 1
ATOM 2865 C C . ARG A 1 381 ? 6.440 1.797 -24.532 1.00 71.19 381 ARG A C 1
ATOM 2867 O O . ARG A 1 381 ? 5.617 2.297 -25.292 1.00 71.19 381 ARG A O 1
ATOM 2874 N N . ILE A 1 382 ? 7.716 2.168 -24.492 1.00 75.62 382 ILE A N 1
ATOM 2875 C CA . ILE A 1 382 ? 8.356 3.077 -25.453 1.00 75.62 382 ILE A CA 1
ATOM 2876 C C . ILE A 1 382 ? 9.422 2.297 -26.217 1.00 75.62 382 ILE A C 1
ATOM 2878 O O . ILE A 1 382 ? 10.253 1.639 -25.585 1.00 75.62 382 ILE A O 1
ATOM 2882 N N . ASP A 1 383 ? 9.413 2.407 -27.541 1.00 77.62 383 ASP A N 1
ATOM 2883 C CA . ASP A 1 383 ? 10.360 1.767 -28.457 1.00 77.62 383 ASP A CA 1
ATOM 2884 C C . ASP A 1 383 ? 11.081 2.848 -29.281 1.00 77.62 383 ASP A C 1
ATOM 2886 O O . ASP A 1 383 ? 10.456 3.554 -30.072 1.00 77.62 383 ASP A O 1
ATOM 2890 N N . LEU A 1 384 ? 12.393 3.008 -29.076 1.00 77.56 384 LEU A N 1
ATOM 2891 C CA . LEU A 1 384 ? 13.217 4.021 -29.753 1.00 77.56 384 LEU A CA 1
ATOM 2892 C C . LEU A 1 384 ? 13.765 3.562 -31.121 1.00 77.56 384 LEU A C 1
ATOM 2894 O O . LEU A 1 384 ? 14.561 4.292 -31.714 1.00 77.56 384 LEU A O 1
ATOM 2898 N N . SER A 1 385 ? 13.362 2.387 -31.628 1.00 69.31 385 SER A N 1
ATOM 2899 C CA . SER A 1 385 ? 13.906 1.778 -32.860 1.00 69.31 385 SER A CA 1
ATOM 2900 C C . SER A 1 385 ? 15.442 1.608 -32.806 1.00 69.31 385 SER A C 1
ATOM 2902 O O . SER A 1 385 ? 15.991 1.417 -31.721 1.00 69.31 385 SER A O 1
ATOM 2904 N N . ASP A 1 386 ? 16.164 1.697 -33.937 1.00 56.62 386 ASP A N 1
ATOM 2905 C CA . ASP A 1 386 ? 17.646 1.652 -34.022 1.00 56.62 386 ASP A CA 1
ATOM 2906 C C . ASP A 1 386 ? 18.370 2.785 -33.251 1.00 56.62 386 ASP A C 1
ATOM 2908 O O . ASP A 1 386 ? 19.596 2.909 -33.306 1.00 56.62 386 ASP A O 1
ATOM 2912 N N . GLY A 1 387 ? 17.617 3.583 -32.488 1.00 58.91 387 GLY A N 1
ATOM 2913 C CA . GLY A 1 387 ? 18.084 4.648 -31.622 1.00 58.91 387 GLY A CA 1
ATOM 2914 C C . GLY A 1 387 ? 17.922 5.997 -32.297 1.00 58.91 387 GLY A C 1
ATOM 2915 O O . GLY A 1 387 ? 18.696 6.348 -33.178 1.00 58.91 387 GLY A O 1
ATOM 2916 N N . VAL A 1 388 ? 16.952 6.788 -31.838 1.00 76.69 388 VAL A N 1
ATOM 2917 C CA . VAL A 1 388 ? 16.947 8.240 -32.060 1.00 76.69 388 VAL A CA 1
ATOM 2918 C C . VAL A 1 388 ? 18.108 8.814 -31.235 1.00 76.69 388 VAL A C 1
ATOM 2920 O O . VAL A 1 388 ? 17.994 8.829 -30.008 1.00 76.69 388 VAL A O 1
ATOM 2923 N N . PRO A 1 389 ? 19.236 9.264 -31.824 1.00 76.00 389 PRO A N 1
ATOM 2924 C CA . PRO A 1 389 ? 20.456 9.570 -31.065 1.00 76.00 389 PRO A CA 1
ATOM 2925 C C . PRO A 1 389 ? 20.261 10.656 -29.997 1.00 76.00 389 PRO A C 1
ATOM 2927 O O . PRO A 1 389 ? 20.933 10.666 -28.962 1.00 76.00 389 PRO A O 1
ATOM 2930 N N . GLY A 1 390 ? 19.321 11.572 -30.245 1.00 79.12 390 GLY A N 1
ATOM 2931 C CA . GLY A 1 390 ? 18.926 12.628 -29.321 1.00 79.12 390 GLY A CA 1
ATOM 2932 C C . GLY A 1 390 ? 17.974 12.203 -28.192 1.00 79.12 390 GLY A C 1
ATOM 2933 O O . GLY A 1 390 ? 17.671 13.035 -27.330 1.00 79.12 390 GLY A O 1
ATOM 2934 N N . LEU A 1 391 ? 17.520 10.944 -28.157 1.00 82.56 391 LEU A N 1
ATOM 2935 C CA . LEU A 1 391 ? 16.683 10.379 -27.095 1.00 82.56 391 LEU A CA 1
ATOM 2936 C C . LEU A 1 391 ? 17.386 9.236 -26.368 1.00 82.56 391 LEU A C 1
ATOM 2938 O O . LEU A 1 391 ? 18.113 8.428 -26.939 1.00 82.56 391 LEU A O 1
ATOM 2942 N N . ARG A 1 392 ? 17.101 9.133 -25.074 1.00 76.25 392 ARG A N 1
ATOM 2943 C CA . ARG A 1 392 ? 17.483 7.998 -24.241 1.00 76.25 392 ARG A CA 1
ATOM 2944 C C . ARG A 1 392 ? 16.310 7.588 -23.364 1.00 76.25 392 ARG A C 1
ATOM 2946 O O . ARG A 1 392 ? 15.600 8.441 -22.847 1.00 76.25 392 ARG A O 1
ATOM 2953 N N . LYS A 1 393 ? 16.139 6.285 -23.156 1.00 73.06 393 LYS A N 1
ATOM 2954 C CA . LYS A 1 393 ? 15.160 5.722 -22.219 1.00 73.06 393 LYS A CA 1
ATOM 2955 C C . LYS A 1 393 ? 15.806 5.564 -20.839 1.00 73.06 393 LYS A C 1
ATOM 2957 O O . LYS A 1 393 ? 16.874 4.963 -20.723 1.00 73.06 393 LYS A O 1
ATOM 2962 N N . GLU A 1 394 ? 15.184 6.109 -19.801 1.00 66.44 394 GLU A N 1
ATOM 2963 C CA . GLU A 1 394 ? 15.512 5.834 -18.399 1.00 66.44 394 GLU A CA 1
ATOM 2964 C C . GLU A 1 394 ? 14.366 5.062 -17.753 1.00 66.44 394 GLU A C 1
ATOM 2966 O O . GLU A 1 394 ? 13.221 5.497 -17.787 1.00 66.44 394 GLU A O 1
ATOM 2971 N N . PHE A 1 395 ? 14.669 3.931 -17.123 1.00 60.75 395 PHE A N 1
ATOM 2972 C CA . PHE A 1 395 ? 13.705 3.241 -16.272 1.00 60.75 395 PHE A CA 1
ATOM 2973 C C . PHE A 1 395 ? 13.781 3.855 -14.871 1.00 60.75 395 PHE A C 1
ATOM 2975 O O . PHE A 1 395 ? 14.852 3.843 -14.258 1.00 60.75 395 PHE A O 1
ATOM 2982 N N . GLN A 1 396 ? 12.679 4.428 -14.385 1.00 54.12 396 GLN A N 1
ATOM 2983 C CA . GLN A 1 396 ? 12.605 4.916 -13.008 1.00 54.12 396 GLN A CA 1
ATOM 2984 C C . GLN A 1 396 ? 12.432 3.755 -12.028 1.00 54.12 396 GLN A C 1
ATOM 2986 O O . GLN A 1 396 ? 11.999 2.656 -12.384 1.00 54.12 396 GLN A O 1
ATOM 2991 N N . THR A 1 397 ? 12.804 4.011 -10.777 1.00 47.88 397 THR A N 1
ATOM 2992 C CA . THR A 1 397 ? 12.548 3.102 -9.665 1.00 47.88 397 THR A CA 1
ATOM 2993 C C . THR A 1 397 ? 11.047 2.980 -9.440 1.00 47.88 397 THR A C 1
ATOM 2995 O O . THR A 1 397 ? 10.408 3.968 -9.086 1.00 47.88 397 THR A O 1
ATOM 2998 N N . LYS A 1 398 ? 10.487 1.780 -9.633 1.00 54.84 398 LYS A N 1
ATOM 2999 C CA . LYS A 1 398 ? 9.059 1.528 -9.392 1.00 54.84 398 LYS A CA 1
ATOM 3000 C C . LYS A 1 398 ? 8.757 1.607 -7.895 1.00 54.84 398 LYS A C 1
ATOM 3002 O O . LYS A 1 398 ? 9.445 0.967 -7.098 1.00 54.84 398 LYS A O 1
ATOM 3007 N N . PHE A 1 399 ? 7.707 2.341 -7.545 1.00 48.09 399 PHE A N 1
ATOM 3008 C CA . PHE A 1 399 ? 7.031 2.267 -6.257 1.00 48.09 399 PHE A CA 1
ATOM 3009 C C . PHE A 1 399 ? 5.726 1.499 -6.477 1.00 48.09 399 PHE A C 1
ATOM 3011 O O . PHE A 1 399 ? 4.804 2.003 -7.104 1.00 48.09 399 PHE A O 1
ATOM 3018 N N . ASP A 1 400 ? 5.675 0.241 -6.045 1.00 46.78 400 ASP A N 1
ATOM 3019 C CA . ASP A 1 400 ? 4.451 -0.560 -6.097 1.00 46.78 400 ASP A CA 1
ATOM 3020 C C . ASP A 1 400 ? 3.919 -0.703 -4.671 1.00 46.78 400 ASP A C 1
ATOM 3022 O O . ASP A 1 400 ? 4.478 -1.460 -3.873 1.00 46.78 400 ASP A O 1
ATOM 3026 N N . LEU A 1 401 ? 2.881 0.065 -4.325 1.00 43.53 401 LEU A N 1
ATOM 3027 C CA . LEU A 1 401 ? 2.135 -0.148 -3.079 1.00 43.53 401 LEU A CA 1
ATOM 3028 C C . LEU A 1 401 ? 1.144 -1.313 -3.183 1.00 43.53 401 LEU A C 1
ATOM 3030 O O . LEU A 1 401 ? 0.470 -1.631 -2.203 1.00 43.53 401 LEU A O 1
ATOM 3034 N N . GLY A 1 402 ? 1.033 -1.942 -4.355 1.00 49.19 402 GLY A N 1
ATOM 3035 C CA . GLY A 1 402 ? -0.137 -2.727 -4.706 1.00 49.19 402 GLY A CA 1
ATOM 3036 C C . GLY A 1 402 ? -1.399 -1.860 -4.769 1.00 49.19 402 GLY A C 1
ATOM 3037 O O . GLY A 1 402 ? -1.379 -0.642 -4.584 1.00 49.19 402 GLY A O 1
ATOM 3038 N N . SER A 1 403 ? -2.536 -2.495 -5.035 1.00 48.69 403 SER A N 1
ATOM 3039 C CA . SER A 1 403 ? -3.838 -1.851 -4.867 1.00 48.69 403 SER A CA 1
ATOM 3040 C C . SER A 1 403 ? -4.180 -1.801 -3.376 1.00 48.69 403 SER A C 1
ATOM 3042 O O . SER A 1 403 ? -4.291 -2.845 -2.735 1.00 48.69 403 SER A O 1
ATOM 3044 N N . VAL A 1 404 ? -4.367 -0.605 -2.814 1.00 46.72 404 VAL A N 1
ATOM 3045 C CA . VAL A 1 404 ? -4.869 -0.453 -1.441 1.00 46.72 404 VAL A CA 1
ATOM 3046 C C . VAL A 1 404 ? -6.388 -0.595 -1.464 1.00 46.72 404 VAL A C 1
ATOM 3048 O O . VAL A 1 404 ? -7.090 0.226 -2.053 1.00 46.72 404 VAL A O 1
ATOM 3051 N N . LEU A 1 405 ? -6.903 -1.640 -0.818 1.00 51.94 405 LEU A N 1
ATOM 3052 C CA . LEU A 1 405 ? -8.336 -1.790 -0.593 1.00 51.94 405 LEU A CA 1
ATOM 3053 C C . LEU A 1 405 ? -8.759 -0.846 0.537 1.00 51.94 405 LEU A C 1
ATOM 3055 O O . LEU A 1 405 ? -8.455 -1.089 1.705 1.00 51.94 405 LEU A O 1
ATOM 3059 N N . VAL A 1 406 ? -9.457 0.232 0.188 1.00 50.78 406 VAL A N 1
ATOM 3060 C CA . VAL A 1 406 ? -10.019 1.174 1.161 1.00 50.78 406 VAL A CA 1
ATOM 3061 C C . VAL A 1 406 ? -11.508 0.890 1.320 1.00 50.78 406 VAL A C 1
ATOM 3063 O O . VAL A 1 406 ? -12.277 1.024 0.371 1.00 50.78 406 VAL A O 1
ATOM 3066 N N . MET A 1 407 ? -11.916 0.523 2.534 1.00 58.06 407 MET A N 1
ATOM 3067 C CA . MET A 1 407 ? -13.327 0.434 2.914 1.00 58.06 407 MET A CA 1
ATOM 3068 C C . MET A 1 407 ? -13.811 1.840 3.284 1.00 58.06 407 MET A C 1
ATOM 3070 O O . MET A 1 407 ? -13.378 2.398 4.290 1.00 58.06 407 MET A O 1
ATOM 3074 N N . THR A 1 408 ? -14.662 2.441 2.454 1.00 56.66 408 THR A N 1
ATOM 3075 C CA . THR A 1 408 ? -15.152 3.823 2.637 1.00 56.66 408 THR A CA 1
ATOM 3076 C C . THR A 1 408 ? -16.551 3.910 3.253 1.00 56.66 408 THR A C 1
ATOM 3078 O O . THR A 1 408 ? -17.024 5.014 3.519 1.00 56.66 408 THR A O 1
ATOM 3081 N N . GLY A 1 409 ? -17.207 2.772 3.494 1.00 52.97 409 GLY A N 1
ATOM 3082 C CA . GLY A 1 409 ? -18.545 2.676 4.078 1.00 52.97 409 GLY A CA 1
ATOM 3083 C C . GLY A 1 409 ? -18.614 1.659 5.218 1.00 52.97 409 GLY A C 1
ATOM 3084 O O . GLY A 1 409 ? -17.730 0.813 5.364 1.00 52.97 409 GLY A O 1
ATOM 3085 N N . ASP A 1 410 ? -19.659 1.762 6.040 1.00 53.81 410 ASP A N 1
ATOM 3086 C CA . ASP A 1 410 ? -19.969 0.768 7.069 1.00 53.81 410 ASP A CA 1
ATOM 3087 C C . ASP A 1 410 ? -20.653 -0.476 6.463 1.00 53.81 410 ASP A C 1
ATOM 3089 O O . ASP A 1 410 ? -20.954 -0.532 5.266 1.00 53.81 410 ASP A O 1
ATOM 3093 N N . GLY A 1 411 ? -20.922 -1.484 7.296 1.00 53.59 411 GLY A N 1
ATOM 3094 C CA . GLY A 1 411 ? -21.553 -2.740 6.877 1.00 53.59 411 GLY A CA 1
ATOM 3095 C C . GLY A 1 411 ? -22.936 -2.596 6.224 1.00 53.59 411 GLY A C 1
ATOM 3096 O O . GLY A 1 411 ? -23.405 -3.553 5.623 1.00 53.59 411 GLY A O 1
ATOM 3097 N N . THR A 1 412 ? -23.586 -1.427 6.301 1.00 57.44 412 THR A N 1
ATOM 3098 C CA . THR A 1 412 ? -24.890 -1.178 5.656 1.00 57.44 412 THR A CA 1
ATOM 3099 C C . THR A 1 412 ? -24.768 -0.814 4.176 1.00 57.44 412 THR A C 1
ATOM 3101 O O . THR A 1 412 ? -25.760 -0.819 3.451 1.00 57.44 412 THR A O 1
ATOM 3104 N N . THR A 1 413 ? -23.551 -0.493 3.725 1.00 57.59 413 THR A N 1
ATOM 3105 C CA . THR A 1 413 ? -23.267 -0.094 2.338 1.00 57.59 413 THR A CA 1
ATOM 3106 C C . THR A 1 413 ? -22.972 -1.270 1.409 1.00 57.59 413 THR A C 1
ATOM 3108 O O . THR A 1 413 ? -22.936 -1.086 0.192 1.00 57.59 413 THR A O 1
ATOM 3111 N N . PHE A 1 414 ? -22.792 -2.469 1.967 1.00 63.69 414 PHE A N 1
ATOM 3112 C CA . PHE A 1 414 ? -22.504 -3.687 1.220 1.00 63.69 414 PHE A CA 1
ATOM 3113 C C . PHE A 1 414 ? -23.775 -4.516 1.050 1.00 63.69 414 PHE A C 1
ATOM 3115 O O . PHE A 1 414 ? -24.548 -4.685 1.992 1.00 63.69 414 PHE A O 1
ATOM 3122 N N . ALA A 1 415 ? -23.998 -5.005 -0.168 1.00 65.31 415 ALA A N 1
ATOM 3123 C CA . ALA A 1 415 ? -25.099 -5.913 -0.455 1.00 65.31 415 ALA A CA 1
ATOM 3124 C C . ALA A 1 415 ? -24.684 -7.356 -0.154 1.00 65.31 415 ALA A C 1
ATOM 3126 O O . ALA A 1 415 ? -23.522 -7.722 -0.331 1.00 65.31 415 ALA A O 1
ATOM 3127 N N . ASP A 1 416 ? -25.648 -8.173 0.253 1.00 61.25 416 ASP A N 1
ATOM 3128 C CA . ASP A 1 416 ? -25.451 -9.615 0.351 1.00 61.25 416 ASP A CA 1
ATOM 3129 C C . ASP A 1 416 ? -25.096 -10.213 -1.025 1.00 61.25 416 ASP A C 1
ATOM 3131 O O . ASP A 1 416 ? -25.618 -9.777 -2.059 1.00 61.25 416 ASP A O 1
ATOM 3135 N N . GLY A 1 417 ? -24.146 -11.150 -1.047 1.00 63.41 417 GLY A N 1
ATOM 3136 C CA . GLY A 1 417 ? -23.578 -11.734 -2.267 1.00 63.41 417 GLY A CA 1
ATOM 3137 C C . GLY A 1 417 ? -22.636 -10.806 -3.047 1.00 63.41 417 GLY A C 1
ATOM 3138 O O . GLY A 1 417 ? -22.234 -11.105 -4.177 1.00 63.41 417 GLY A O 1
ATOM 3139 N N . GLN A 1 418 ? -22.269 -9.645 -2.490 1.00 76.00 418 GLN A N 1
ATOM 3140 C CA . GLN A 1 418 ? -21.337 -8.737 -3.149 1.00 76.00 418 GLN A CA 1
ATOM 3141 C C . GLN A 1 418 ? -19.932 -9.341 -3.169 1.00 76.00 418 GLN A C 1
ATOM 3143 O O . GLN A 1 418 ? -19.327 -9.608 -2.134 1.00 76.00 418 GLN A O 1
ATOM 3148 N N . THR A 1 419 ? -19.365 -9.497 -4.362 1.00 72.75 419 THR A N 1
ATOM 3149 C CA . THR A 1 419 ? -18.027 -10.071 -4.519 1.00 72.75 419 THR A CA 1
ATOM 3150 C C . THR A 1 419 ? -16.948 -9.006 -4.676 1.00 72.75 419 THR A C 1
ATOM 3152 O O . THR A 1 419 ? -17.086 -8.074 -5.471 1.00 72.75 419 THR A O 1
ATOM 3155 N N . LEU A 1 420 ? -15.818 -9.216 -4.014 1.00 72.88 420 LEU A N 1
ATOM 3156 C CA . LEU A 1 420 ? -14.544 -8.553 -4.252 1.00 72.88 420 LEU A CA 1
ATOM 3157 C C . LEU A 1 420 ? -13.586 -9.555 -4.900 1.00 72.88 420 LEU A C 1
ATOM 3159 O O . LEU A 1 420 ? -13.397 -10.641 -4.373 1.00 72.88 420 LEU A O 1
ATOM 3163 N N . SER A 1 421 ? -12.936 -9.199 -6.006 1.00 70.31 421 SER A N 1
ATOM 3164 C CA . SER A 1 421 ? -11.895 -10.047 -6.604 1.00 70.31 421 SER A CA 1
ATOM 3165 C C . SER A 1 421 ? -10.531 -9.371 -6.546 1.00 70.31 421 SER A C 1
ATOM 3167 O O . SER A 1 421 ? -10.396 -8.207 -6.916 1.00 70.31 421 SER A O 1
ATOM 3169 N N . VAL A 1 422 ? -9.522 -10.115 -6.100 1.00 65.25 422 VAL A N 1
ATOM 3170 C CA . VAL A 1 422 ? -8.115 -9.703 -6.081 1.00 65.25 422 VAL A CA 1
ATOM 3171 C C . VAL A 1 422 ? -7.361 -10.569 -7.077 1.00 65.25 422 VAL A C 1
ATOM 3173 O O . VAL A 1 422 ? -7.352 -11.789 -6.948 1.00 65.25 422 VAL A O 1
ATOM 3176 N N . THR A 1 423 ? -6.723 -9.950 -8.067 1.00 63.56 423 THR A N 1
ATOM 3177 C CA . THR A 1 423 ? -5.967 -10.670 -9.099 1.00 63.56 423 THR A CA 1
ATOM 3178 C C . THR A 1 423 ? -4.474 -10.454 -8.909 1.00 63.56 423 THR A C 1
ATOM 3180 O O . THR A 1 423 ? -4.004 -9.318 -8.873 1.00 63.56 423 THR A O 1
ATOM 3183 N N . GLU A 1 424 ? -3.713 -11.542 -8.808 1.00 56.84 424 GLU A N 1
ATOM 3184 C CA . GLU A 1 424 ? -2.257 -11.472 -8.732 1.00 56.84 424 GLU A CA 1
ATOM 3185 C C . GLU A 1 424 ? -1.654 -11.046 -10.076 1.00 56.84 424 GLU A C 1
ATOM 3187 O O . GLU A 1 424 ? -1.832 -11.707 -11.102 1.00 56.84 424 GLU A O 1
ATOM 3192 N N . ASN A 1 425 ? -0.860 -9.974 -10.055 1.00 45.53 425 ASN A N 1
ATOM 3193 C CA . ASN A 1 425 ? -0.267 -9.381 -11.258 1.00 45.53 425 ASN A CA 1
ATOM 3194 C C . ASN A 1 425 ? 0.755 -10.307 -11.955 1.00 45.53 425 ASN A C 1
ATOM 3196 O O . ASN A 1 425 ? 0.932 -10.248 -13.167 1.00 45.53 425 ASN A O 1
ATOM 3200 N N . ALA A 1 426 ? 1.426 -11.187 -11.203 1.00 41.62 426 ALA A N 1
ATOM 3201 C CA . ALA A 1 426 ? 2.492 -12.052 -11.721 1.00 41.62 426 ALA A CA 1
ATOM 3202 C C . ALA A 1 426 ? 2.006 -13.418 -12.250 1.00 41.62 426 ALA A C 1
ATOM 3204 O O . ALA A 1 426 ? 2.801 -14.160 -12.828 1.00 41.62 426 ALA A O 1
ATOM 3205 N N . GLY A 1 427 ? 0.728 -13.766 -12.062 1.00 47.16 427 GLY A N 1
ATOM 3206 C CA . GLY A 1 427 ? 0.202 -15.099 -12.391 1.00 47.16 427 GLY A CA 1
ATOM 3207 C C . GLY A 1 427 ? -1.222 -15.128 -12.948 1.00 47.16 427 GLY A C 1
ATOM 3208 O O . GLY A 1 427 ? -1.656 -16.181 -13.410 1.00 47.16 427 GLY A O 1
ATOM 3209 N N . GLY A 1 428 ? -1.952 -14.007 -12.914 1.00 48.03 428 GLY A N 1
ATOM 3210 C CA . GLY A 1 428 ? -3.330 -13.912 -13.411 1.00 48.03 428 GLY A CA 1
ATOM 3211 C C . GLY A 1 428 ? -4.355 -14.699 -12.588 1.00 48.03 428 GLY A C 1
ATOM 3212 O O . GLY A 1 428 ? -5.504 -14.831 -13.007 1.00 48.03 428 GLY A O 1
ATOM 3213 N N . VAL A 1 429 ? -3.961 -15.238 -11.432 1.00 55.94 429 VAL A N 1
ATOM 3214 C CA . VAL A 1 429 ? -4.866 -15.943 -10.523 1.00 55.94 429 VAL A CA 1
ATOM 3215 C C . VAL A 1 429 ? -5.737 -14.906 -9.828 1.00 55.94 429 VAL A C 1
ATOM 3217 O O . VAL A 1 429 ? -5.218 -13.981 -9.204 1.00 55.94 429 VAL A O 1
ATOM 3220 N N . SER A 1 430 ? -7.055 -15.049 -9.957 1.00 63.00 430 SER A N 1
ATOM 3221 C CA . SER A 1 430 ? -8.022 -14.213 -9.253 1.00 63.00 430 SER A CA 1
ATOM 3222 C C . SER A 1 430 ? -8.578 -14.965 -8.052 1.00 63.00 430 SER A C 1
ATOM 3224 O O . SER A 1 430 ? -9.036 -16.102 -8.176 1.00 63.00 430 SER A O 1
ATOM 3226 N N . HIS A 1 431 ? -8.527 -14.324 -6.892 1.00 64.94 431 HIS A N 1
ATOM 3227 C CA . HIS A 1 431 ? -9.180 -14.760 -5.672 1.00 64.94 431 HIS A CA 1
ATOM 3228 C C . HIS A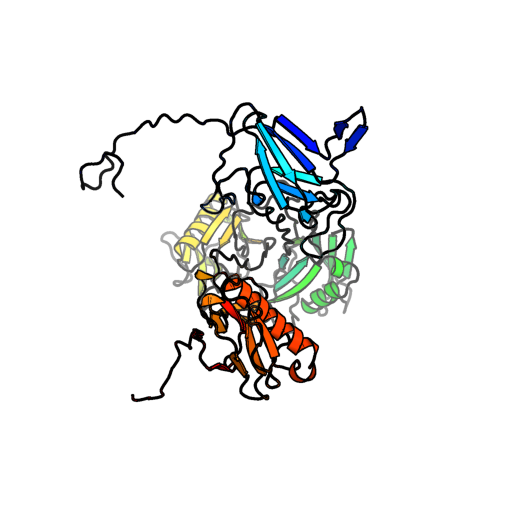 1 431 ? -10.427 -13.911 -5.462 1.00 64.94 431 HIS A C 1
ATOM 3230 O O . HIS A 1 431 ? -10.327 -12.698 -5.281 1.00 64.94 431 HIS A O 1
ATOM 3236 N N . THR A 1 432 ? -11.594 -14.548 -5.488 1.00 68.12 432 THR A N 1
ATOM 3237 C CA . THR A 1 432 ? -12.875 -13.893 -5.223 1.00 68.12 432 THR A CA 1
ATOM 3238 C C . THR A 1 432 ? -13.289 -14.136 -3.777 1.00 68.12 432 THR A C 1
ATOM 3240 O O . THR A 1 432 ? -13.331 -15.274 -3.315 1.00 68.12 432 THR A O 1
ATOM 3243 N N . PHE A 1 433 ? -13.589 -13.051 -3.080 1.00 65.62 433 PHE A N 1
ATOM 3244 C CA . PHE A 1 433 ? -14.143 -13.000 -1.738 1.00 65.62 433 PHE A CA 1
ATOM 3245 C C . PHE A 1 433 ? -15.588 -12.531 -1.853 1.00 65.62 433 PHE A C 1
ATOM 3247 O O . PHE A 1 433 ? -15.859 -11.539 -2.523 1.00 65.62 433 PHE A O 1
ATOM 3254 N N . GLU A 1 434 ? -16.509 -13.235 -1.218 1.00 63.88 434 GLU A N 1
ATOM 3255 C CA . GLU A 1 434 ? -17.918 -12.857 -1.164 1.00 63.88 434 GLU A CA 1
ATOM 3256 C C . GLU A 1 434 ? -18.226 -12.251 0.205 1.00 63.88 434 GLU A C 1
ATOM 3258 O O . GLU A 1 434 ? -17.751 -12.744 1.231 1.00 63.88 434 GLU A O 1
ATOM 3263 N N . LEU A 1 435 ? -18.971 -11.151 0.205 1.00 69.25 435 LEU A N 1
ATOM 3264 C CA . LEU A 1 435 ? -19.536 -10.546 1.400 1.00 69.25 435 LEU A CA 1
ATOM 3265 C C . LEU A 1 435 ? -20.929 -11.137 1.597 1.00 69.25 435 LEU A C 1
ATOM 3267 O O . LEU A 1 435 ? -21.794 -10.971 0.740 1.00 69.25 435 LEU A O 1
ATOM 3271 N N . ASP A 1 436 ? -21.116 -11.823 2.717 1.00 63.25 436 ASP A N 1
ATOM 3272 C CA . ASP A 1 436 ? -22.344 -12.539 3.052 1.00 63.25 436 ASP A CA 1
ATOM 3273 C C . ASP A 1 436 ? -22.861 -12.019 4.402 1.00 63.25 436 ASP A C 1
ATOM 3275 O O . ASP A 1 436 ? -22.104 -11.924 5.376 1.00 63.25 436 ASP A O 1
ATOM 3279 N N . ALA A 1 437 ? -24.131 -11.613 4.445 1.00 60.31 437 ALA A N 1
ATOM 3280 C CA . ALA A 1 437 ? -24.773 -11.096 5.654 1.00 60.31 437 ALA A CA 1
ATOM 3281 C C . ALA A 1 437 ? -25.277 -12.215 6.592 1.00 60.31 437 ALA A C 1
ATOM 3283 O O . ALA A 1 437 ? -25.537 -11.957 7.774 1.00 60.31 437 ALA A O 1
ATOM 3284 N N . GLY A 1 438 ? -25.375 -13.443 6.074 1.00 62.91 438 GLY A N 1
ATOM 3285 C CA . GLY A 1 438 ? -25.803 -14.664 6.740 1.00 62.91 438 GLY A CA 1
ATOM 3286 C C . GLY A 1 438 ? -27.250 -14.666 7.243 1.00 62.91 438 GLY A C 1
ATOM 3287 O O . GLY A 1 438 ? -27.992 -13.687 7.158 1.00 62.91 438 GLY A O 1
ATOM 3288 N N . ASN A 1 439 ? -27.681 -15.804 7.794 1.00 66.31 439 ASN A N 1
ATOM 3289 C CA . ASN A 1 439 ? -29.047 -15.985 8.294 1.00 66.31 439 ASN A CA 1
ATOM 3290 C C . ASN A 1 439 ? -29.173 -15.502 9.737 1.00 66.31 439 ASN A C 1
ATOM 3292 O O . ASN A 1 439 ? -28.380 -15.903 10.582 1.00 66.31 439 ASN A O 1
ATOM 3296 N N . TRP A 1 440 ? -30.197 -14.722 10.081 1.00 70.69 440 TRP A N 1
ATOM 3297 C CA . TRP A 1 440 ? -30.418 -14.289 11.465 1.00 70.69 440 TRP A CA 1
ATOM 3298 C C . TRP A 1 440 ? -31.853 -14.532 11.934 1.00 70.69 440 TRP A C 1
ATOM 3300 O O . TRP A 1 440 ? -32.816 -14.478 11.171 1.00 70.69 440 TRP A O 1
ATOM 3310 N N . ILE A 1 441 ? -31.995 -14.802 13.231 1.00 73.31 441 ILE A N 1
ATOM 3311 C CA . ILE A 1 441 ? -33.291 -14.853 13.914 1.00 73.31 441 ILE A CA 1
ATOM 3312 C C . ILE A 1 441 ? -33.418 -13.673 14.858 1.00 73.31 441 ILE A C 1
ATOM 3314 O O . ILE A 1 441 ? -32.446 -13.284 15.503 1.00 73.31 441 ILE A O 1
ATOM 3318 N N . THR A 1 442 ? -34.623 -13.127 14.978 1.00 81.25 442 THR A N 1
ATOM 3319 C CA . THR A 1 442 ? -34.955 -12.198 16.058 1.00 81.25 442 THR A CA 1
ATOM 3320 C C . THR A 1 442 ? -35.708 -12.949 17.143 1.00 81.25 442 THR A C 1
ATOM 3322 O O . THR A 1 442 ? -36.782 -13.504 16.901 1.00 81.25 442 THR A O 1
ATOM 3325 N N . LEU A 1 443 ? -35.122 -12.971 18.336 1.00 84.19 443 LEU A N 1
ATOM 3326 C CA . LEU A 1 443 ? -35.689 -13.593 19.522 1.00 84.19 443 LEU A CA 1
ATOM 3327 C C . LEU A 1 443 ? -36.562 -12.587 20.287 1.00 84.19 443 LEU A C 1
ATOM 3329 O O . LEU A 1 443 ? -36.207 -11.408 20.362 1.00 84.19 443 LEU A O 1
ATOM 3333 N N . PRO A 1 444 ? -37.700 -13.030 20.843 1.00 85.75 444 PRO A N 1
ATOM 3334 C CA . PRO A 1 444 ? -38.586 -12.168 21.616 1.00 85.75 444 PRO A CA 1
ATOM 3335 C C . PRO A 1 444 ? -38.023 -11.872 23.017 1.00 85.75 444 PRO A C 1
ATOM 3337 O O . PRO A 1 444 ? -37.067 -12.505 23.468 1.00 85.75 444 PRO A O 1
ATOM 3340 N N . ALA A 1 445 ? -38.632 -10.915 23.722 1.00 87.38 445 ALA A N 1
ATOM 3341 C CA . ALA A 1 445 ? -38.372 -10.705 25.145 1.00 87.38 445 ALA A CA 1
ATOM 3342 C C . ALA A 1 445 ? -39.032 -11.802 25.994 1.00 87.38 445 ALA A C 1
ATOM 3344 O O . ALA A 1 445 ? -39.982 -12.451 25.555 1.00 87.38 445 ALA A O 1
ATOM 3345 N N . GLY A 1 446 ? -38.577 -11.969 27.240 1.00 87.75 446 GLY A N 1
ATOM 3346 C CA . GLY A 1 446 ? -39.137 -12.954 28.169 1.00 87.75 446 GLY A CA 1
ATOM 3347 C C . GLY A 1 446 ? -40.642 -12.785 28.394 1.00 87.75 446 GLY A C 1
ATOM 3348 O O . GLY A 1 446 ? -41.347 -13.775 28.547 1.00 87.75 446 GLY A O 1
ATOM 3349 N N . ALA A 1 447 ? -41.152 -11.551 28.358 1.00 87.75 447 ALA A N 1
ATOM 3350 C CA . ALA A 1 447 ? -42.577 -11.251 28.526 1.00 87.75 447 ALA A CA 1
ATOM 3351 C C . ALA A 1 447 ? -43.481 -11.854 27.431 1.00 87.75 447 ALA A C 1
ATOM 3353 O O . ALA A 1 447 ? -44.680 -12.018 27.655 1.00 87.75 447 ALA A O 1
ATOM 3354 N N . ASP A 1 448 ? -42.910 -12.171 26.266 1.00 88.00 448 ASP A N 1
ATOM 3355 C CA . ASP A 1 448 ? -43.613 -12.747 25.116 1.00 88.00 448 ASP A CA 1
ATOM 3356 C C . ASP A 1 448 ? -43.404 -14.270 24.998 1.00 88.00 448 ASP A C 1
ATOM 3358 O O . ASP A 1 448 ? -43.919 -14.890 24.066 1.00 88.00 448 ASP A O 1
ATOM 3362 N N . LEU A 1 449 ? -42.643 -14.872 25.921 1.00 87.50 449 LEU A N 1
ATOM 3363 C CA . LEU A 1 449 ? -42.403 -16.312 26.001 1.00 87.50 449 LEU A CA 1
ATOM 3364 C C . LEU A 1 449 ? -43.349 -16.972 27.007 1.00 87.50 449 LEU A C 1
ATOM 3366 O O . LEU A 1 449 ? -43.705 -16.396 28.037 1.00 87.50 449 LEU A O 1
ATOM 3370 N N . VAL A 1 450 ? -43.724 -18.218 26.726 1.00 88.00 450 VAL A N 1
ATOM 3371 C CA . VAL A 1 450 ? -44.515 -19.067 27.621 1.00 88.00 450 VAL A CA 1
ATOM 3372 C C . VAL A 1 450 ? -43.693 -20.286 28.037 1.00 88.00 450 VAL A C 1
ATOM 3374 O O . VAL A 1 450 ? -42.915 -20.831 27.257 1.00 88.00 450 VAL A O 1
ATOM 3377 N N . ASP A 1 451 ? -43.866 -20.738 29.281 1.00 87.69 451 ASP A N 1
ATOM 3378 C CA . ASP A 1 451 ? -43.215 -21.958 29.767 1.00 87.69 451 ASP A CA 1
ATOM 3379 C C . ASP A 1 451 ? -43.532 -23.167 28.868 1.00 87.69 451 ASP A C 1
ATOM 3381 O O . ASP A 1 451 ? -44.700 -23.492 28.626 1.00 87.69 451 ASP A O 1
ATOM 3385 N N . GLY A 1 452 ? -42.481 -23.839 28.389 1.00 85.50 452 GLY A N 1
ATOM 3386 C CA . GLY A 1 452 ? -42.570 -24.972 27.465 1.00 85.50 452 GLY A CA 1
ATOM 3387 C C . GLY A 1 452 ? -42.510 -24.605 25.979 1.00 85.50 452 GLY A C 1
ATOM 3388 O O . GLY A 1 452 ? -42.592 -25.505 25.137 1.00 85.50 452 GLY A O 1
ATOM 3389 N N . ASP A 1 453 ? -42.355 -23.324 25.637 1.00 87.62 453 ASP A N 1
ATOM 3390 C CA . ASP A 1 453 ? -42.110 -22.887 24.263 1.00 87.62 453 ASP A CA 1
ATOM 3391 C C . ASP A 1 453 ? -40.834 -23.507 23.683 1.00 87.62 453 ASP A C 1
ATOM 3393 O O . ASP A 1 453 ? -39.860 -23.754 24.398 1.00 87.62 453 ASP A O 1
ATOM 3397 N N . LYS A 1 454 ? -40.824 -23.761 22.365 1.00 86.69 454 LYS A N 1
ATOM 3398 C CA . LYS A 1 454 ? -39.726 -24.495 21.714 1.00 86.69 454 LYS A CA 1
ATOM 3399 C C . LYS A 1 454 ? -39.154 -23.787 20.497 1.00 86.69 454 LYS A C 1
ATOM 3401 O O . LYS A 1 454 ? -39.896 -23.363 19.608 1.00 86.69 454 LYS A O 1
ATOM 3406 N N . LEU A 1 455 ? -37.826 -23.784 20.415 1.00 84.69 455 LEU A N 1
ATOM 3407 C CA . LEU A 1 455 ? -37.028 -23.387 19.257 1.00 84.69 455 LEU A CA 1
ATOM 3408 C C . LEU A 1 455 ? -36.305 -24.619 18.714 1.00 84.69 455 LEU A C 1
ATOM 3410 O O . LEU A 1 455 ? -35.561 -25.271 19.431 1.00 84.69 455 LEU A O 1
ATOM 3414 N N . THR A 1 456 ? -36.509 -24.953 17.447 1.00 80.75 456 THR A N 1
ATOM 3415 C CA . THR A 1 456 ? -35.834 -26.081 16.796 1.00 80.75 456 THR A CA 1
ATOM 3416 C C . THR A 1 456 ? -34.897 -25.575 15.714 1.00 80.75 456 THR A C 1
ATOM 3418 O O . THR A 1 456 ? -35.306 -24.770 14.876 1.00 80.75 456 THR A O 1
ATOM 3421 N N . ILE A 1 457 ? -33.665 -26.079 15.718 1.00 76.62 457 ILE A N 1
ATOM 3422 C CA . ILE A 1 457 ? -32.637 -25.791 14.718 1.00 76.62 457 ILE A CA 1
ATOM 3423 C C . ILE A 1 457 ? -32.279 -27.097 14.007 1.00 76.62 457 ILE A C 1
ATOM 3425 O O . ILE A 1 457 ? -31.988 -28.111 14.645 1.00 76.62 457 ILE A O 1
ATOM 3429 N N . SER A 1 458 ? -32.310 -27.076 12.678 1.00 70.88 458 SER A N 1
ATOM 3430 C CA . SER A 1 458 ? -31.953 -28.202 11.820 1.00 70.88 458 SER A CA 1
ATOM 3431 C C . SER A 1 458 ? -31.063 -27.736 10.678 1.00 70.88 458 SER A C 1
ATOM 3433 O O . SER A 1 458 ? -31.152 -26.601 10.224 1.00 70.88 458 SER A O 1
ATOM 3435 N N . ASP A 1 459 ? -30.229 -28.638 10.192 1.00 63.84 459 ASP A N 1
ATOM 3436 C CA . ASP A 1 459 ? -29.407 -28.482 8.994 1.00 63.84 459 ASP A CA 1
ATOM 3437 C C . ASP A 1 459 ? -29.938 -29.289 7.801 1.00 63.84 459 ASP A C 1
ATOM 3439 O O . ASP A 1 459 ? -29.266 -29.420 6.781 1.00 63.84 459 ASP A O 1
ATOM 3443 N N . GLY A 1 460 ? -31.111 -29.912 7.960 1.00 64.19 460 GLY A N 1
ATOM 3444 C CA . GLY A 1 460 ? -31.703 -30.808 6.970 1.00 64.19 460 GLY A CA 1
ATOM 3445 C C . GLY A 1 460 ? -30.982 -32.151 6.790 1.00 64.19 460 GLY A C 1
ATOM 3446 O O . GLY A 1 460 ? -31.452 -32.970 5.999 1.00 64.19 460 GLY A O 1
ATOM 3447 N N . VAL A 1 461 ? -29.884 -32.409 7.512 1.00 62.28 461 VAL A N 1
ATOM 3448 C CA . VAL A 1 461 ? -29.036 -33.605 7.353 1.00 62.28 461 VAL A CA 1
ATOM 3449 C C . VAL A 1 461 ? -28.976 -34.422 8.644 1.00 62.28 461 VAL A C 1
ATOM 3451 O O . VAL A 1 461 ? -29.201 -35.634 8.632 1.00 62.28 461 VAL A O 1
ATOM 3454 N N . ASN A 1 462 ? -28.692 -33.768 9.764 1.00 66.62 462 ASN A N 1
ATOM 3455 C CA . ASN A 1 462 ? -28.615 -34.346 11.093 1.00 66.62 462 ASN A CA 1
ATOM 3456 C C . ASN A 1 462 ? -29.950 -34.227 11.842 1.00 66.62 462 ASN A C 1
ATOM 3458 O O . ASN A 1 462 ? -30.881 -33.524 11.441 1.00 66.62 462 ASN A O 1
ATOM 3462 N N . ALA A 1 463 ? -30.057 -34.959 12.955 1.00 73.81 463 ALA A N 1
ATOM 3463 C CA . ALA A 1 463 ? -31.223 -34.856 13.822 1.00 73.81 463 ALA A CA 1
ATOM 3464 C C . ALA A 1 463 ? -31.353 -33.412 14.350 1.00 73.81 463 ALA A C 1
ATOM 3466 O O . ALA A 1 463 ? -30.354 -32.851 14.805 1.00 73.81 463 ALA A O 1
ATOM 3467 N N . PRO A 1 464 ? -32.555 -32.811 14.297 1.00 75.94 464 PRO A N 1
ATOM 3468 C CA . PRO A 1 464 ? -32.755 -31.442 14.744 1.00 75.94 464 PRO A CA 1
ATOM 3469 C C . PRO A 1 464 ? -32.486 -31.309 16.243 1.00 75.94 464 PRO A C 1
ATOM 3471 O O . PRO A 1 464 ? -32.830 -32.196 17.029 1.00 75.94 464 PRO A O 1
ATOM 3474 N N . VAL A 1 465 ? -31.915 -30.173 16.636 1.00 77.88 465 VAL A N 1
ATOM 3475 C CA . VAL A 1 465 ? -31.735 -29.805 18.040 1.00 77.88 465 VAL A CA 1
ATOM 3476 C C . VAL A 1 465 ? -32.932 -28.974 18.470 1.00 77.88 465 VAL A C 1
ATOM 3478 O O . VAL A 1 465 ? -33.262 -27.971 17.836 1.00 77.88 465 VAL A O 1
ATOM 3481 N N . VAL A 1 466 ? -33.584 -29.399 19.546 1.00 84.38 466 VAL A N 1
ATOM 3482 C CA . VAL A 1 466 ? -34.735 -28.709 20.123 1.00 84.38 466 VAL A CA 1
ATOM 3483 C C . VAL A 1 466 ? -34.295 -28.041 21.417 1.00 84.38 466 VAL A C 1
ATOM 3485 O O . VAL A 1 466 ? -33.727 -28.687 22.296 1.00 84.38 466 VAL A O 1
ATOM 3488 N N . PHE A 1 467 ? -34.567 -26.749 21.518 1.00 86.19 467 PHE A N 1
ATOM 3489 C CA . PHE A 1 467 ? -34.387 -25.927 22.699 1.00 86.19 467 PHE A CA 1
ATOM 3490 C C . PHE A 1 467 ? -35.755 -25.628 23.307 1.00 86.19 467 PHE A C 1
ATOM 3492 O O . PHE A 1 467 ? -36.677 -25.244 22.585 1.00 86.19 467 PHE A O 1
ATOM 3499 N N . GLU A 1 468 ? -35.890 -25.800 24.616 1.00 89.12 468 GLU A N 1
ATOM 3500 C CA . GLU A 1 468 ? -37.134 -25.598 25.358 1.00 89.12 468 GLU A CA 1
ATOM 3501 C C . GLU A 1 468 ? -36.955 -24.471 26.382 1.00 89.12 468 GLU A C 1
ATOM 3503 O O . GLU A 1 468 ? -36.088 -24.542 27.258 1.00 89.12 468 GLU A O 1
ATOM 3508 N N . PHE A 1 469 ? -37.785 -23.434 26.273 1.00 90.56 469 PHE A N 1
ATOM 3509 C CA . PHE A 1 469 ? -37.800 -22.302 27.190 1.00 90.56 469 PHE A CA 1
ATOM 3510 C C . PHE A 1 469 ? -38.521 -22.675 28.487 1.00 90.56 469 PHE A C 1
ATOM 3512 O O . PHE A 1 469 ? -39.653 -23.167 28.463 1.00 90.56 469 PHE A O 1
ATOM 3519 N N . LYS A 1 470 ? -37.868 -22.426 29.625 1.00 90.31 470 LYS A N 1
ATOM 3520 C CA . LYS A 1 470 ? -38.396 -22.696 30.965 1.00 90.31 470 LYS A CA 1
ATOM 3521 C C . LYS A 1 470 ? -38.544 -21.417 31.764 1.00 90.31 470 LYS A C 1
ATOM 3523 O O . LYS A 1 470 ? -37.565 -20.707 31.986 1.00 90.31 470 LYS A O 1
ATOM 3528 N N . ASP A 1 471 ? -39.762 -21.151 32.219 1.00 91.31 471 ASP A N 1
ATOM 3529 C CA . ASP A 1 471 ? -40.031 -20.012 33.088 1.00 91.31 471 ASP A CA 1
ATOM 3530 C C . ASP A 1 471 ? -39.502 -20.321 34.494 1.00 91.31 471 ASP A C 1
ATOM 3532 O O . ASP A 1 471 ? -40.071 -21.105 35.261 1.00 91.31 471 ASP A O 1
ATOM 3536 N N . SER A 1 472 ? -38.385 -19.682 34.828 1.00 87.12 472 SER A N 1
ATOM 3537 C CA . SER A 1 472 ? -37.683 -19.827 36.104 1.00 87.12 472 SER A CA 1
ATOM 3538 C C . SER A 1 472 ? -38.453 -19.255 37.300 1.00 87.12 472 SER A C 1
ATOM 3540 O O . SER A 1 472 ? -38.086 -19.513 38.449 1.00 87.12 472 SER A O 1
ATOM 3542 N N . THR A 1 473 ? -39.536 -18.512 37.056 1.00 86.75 473 THR A N 1
ATOM 3543 C CA . THR A 1 473 ? -40.374 -17.906 38.098 1.00 86.75 473 THR A CA 1
ATOM 3544 C C . THR A 1 473 ? -41.538 -18.803 38.532 1.00 86.75 473 THR A C 1
ATOM 3546 O O . THR A 1 473 ? -42.142 -18.571 39.586 1.00 86.75 473 THR A O 1
ATOM 3549 N N . LEU A 1 474 ? -41.848 -19.867 37.777 1.00 86.12 474 LEU A N 1
ATOM 3550 C CA . LEU A 1 474 ? -42.924 -20.797 38.116 1.00 86.12 474 LEU A CA 1
ATOM 3551 C C . LEU A 1 474 ? -42.516 -21.775 39.225 1.00 86.12 474 LEU A C 1
ATOM 3553 O O . LEU A 1 474 ? -41.486 -22.440 39.175 1.00 86.12 474 LEU A O 1
ATOM 3557 N N . ALA A 1 475 ? -43.399 -21.944 40.213 1.00 74.19 475 ALA A N 1
ATOM 3558 C CA . ALA A 1 475 ? -43.189 -22.876 41.326 1.00 74.19 475 ALA A CA 1
ATOM 3559 C C . ALA A 1 475 ? -43.218 -24.361 40.905 1.00 74.19 475 ALA A C 1
ATOM 3561 O O . ALA A 1 475 ? -42.692 -25.214 41.620 1.00 74.19 475 ALA A O 1
ATOM 3562 N N . VAL A 1 476 ? -43.854 -24.674 39.771 1.00 75.31 476 VAL A N 1
ATOM 3563 C CA . VAL A 1 476 ? -43.848 -26.004 39.144 1.00 75.31 476 VAL A CA 1
ATOM 3564 C C . VAL A 1 476 ? -43.695 -25.812 37.631 1.00 75.31 476 VAL A C 1
ATOM 3566 O O . VAL A 1 476 ? -44.708 -25.693 36.940 1.00 75.31 476 VAL A O 1
ATOM 3569 N N . PRO A 1 477 ? -42.456 -25.748 37.118 1.00 71.94 477 PRO A N 1
ATOM 3570 C CA . PRO A 1 477 ? -42.203 -25.647 35.685 1.00 71.94 477 PRO A CA 1
ATOM 3571 C C . PRO A 1 477 ? -42.676 -26.907 34.958 1.00 71.94 477 PRO A C 1
ATOM 3573 O O . PRO A 1 477 ? -42.714 -28.006 35.532 1.00 71.94 477 PRO A O 1
ATOM 3576 N N . THR A 1 478 ? -43.008 -26.774 33.677 1.00 75.00 478 THR A N 1
ATOM 3577 C CA . THR A 1 478 ? -43.255 -27.931 32.813 1.00 75.00 478 THR A CA 1
ATOM 3578 C C . THR A 1 478 ? -42.022 -28.855 32.785 1.00 75.00 478 THR A C 1
ATOM 3580 O O . THR A 1 478 ? -40.887 -28.374 32.797 1.00 75.00 478 THR A O 1
ATOM 3583 N N . PRO A 1 479 ? -42.186 -30.192 32.750 1.00 74.12 479 PRO A N 1
ATOM 3584 C CA . PRO A 1 479 ? -41.050 -31.113 32.667 1.00 74.12 479 PRO A CA 1
ATOM 3585 C C . PRO A 1 479 ? -40.260 -30.926 31.365 1.00 74.12 479 PRO A C 1
ATOM 3587 O O . PRO A 1 479 ? -40.855 -30.679 30.319 1.00 74.12 479 PRO A O 1
ATOM 3590 N N . LEU A 1 480 ? -38.934 -31.069 31.416 1.00 77.19 480 LEU A N 1
ATOM 3591 C CA . LEU A 1 480 ? -38.075 -31.059 30.227 1.00 77.19 480 LEU A CA 1
ATOM 3592 C C . LEU A 1 480 ? -38.283 -32.348 29.415 1.00 77.19 480 LEU A C 1
ATOM 3594 O O . LEU A 1 480 ? -38.239 -33.444 29.985 1.00 77.19 480 LEU A O 1
ATOM 3598 N N . THR A 1 481 ? -38.477 -32.246 28.097 1.00 64.75 481 THR A N 1
ATOM 3599 C CA . THR A 1 481 ? -38.759 -33.425 27.244 1.00 64.75 481 THR A CA 1
ATOM 3600 C C . THR A 1 481 ? -37.543 -33.881 26.431 1.00 64.75 481 THR A C 1
ATOM 3602 O O . THR A 1 481 ? -37.644 -34.114 25.235 1.00 64.75 481 THR A O 1
ATOM 3605 N N . GLY A 1 482 ? -36.374 -34.022 27.062 1.00 66.62 482 GLY A N 1
ATOM 3606 C CA . GLY A 1 482 ? -35.139 -34.401 26.351 1.00 66.62 482 GLY A CA 1
ATOM 3607 C C . GLY A 1 482 ? -34.567 -33.306 25.437 1.00 66.62 482 GLY A C 1
ATOM 3608 O O . GLY A 1 482 ? -33.626 -33.578 24.695 1.00 66.62 482 GLY A O 1
ATOM 3609 N N . ASP A 1 483 ? -35.117 -32.096 25.531 1.00 81.19 483 ASP A N 1
ATOM 3610 C CA . ASP A 1 483 ? -34.704 -30.887 24.819 1.00 81.19 483 ASP A CA 1
ATOM 3611 C C . ASP A 1 483 ? -33.602 -30.140 25.599 1.00 81.19 483 ASP A C 1
ATOM 3613 O O . ASP A 1 483 ? -33.390 -30.386 26.789 1.00 81.19 483 ASP A O 1
ATOM 3617 N N . VAL A 1 484 ? -32.896 -29.213 24.948 1.00 84.31 484 VAL A N 1
ATOM 3618 C CA . VAL A 1 484 ? -31.903 -28.340 25.595 1.00 84.31 484 VAL A CA 1
ATOM 3619 C C . VAL A 1 484 ? -32.622 -27.199 26.317 1.00 84.31 484 VAL A C 1
ATOM 3621 O O . VAL A 1 484 ? -33.345 -26.422 25.702 1.00 84.31 484 VAL A O 1
ATOM 3624 N N . GLN A 1 485 ? -32.431 -27.089 27.629 1.00 88.50 485 GLN A N 1
ATOM 3625 C CA . GLN A 1 485 ? -33.127 -26.103 28.459 1.00 88.50 485 GLN A CA 1
ATOM 3626 C C . GLN A 1 485 ? -32.596 -24.678 28.253 1.00 88.50 485 GLN A C 1
ATOM 3628 O O . GLN A 1 485 ? -31.383 -24.461 28.234 1.00 88.50 485 GLN A O 1
ATOM 3633 N N . ILE A 1 486 ? -33.509 -23.706 28.184 1.00 89.81 486 ILE A N 1
ATOM 3634 C CA . ILE A 1 486 ? -33.209 -22.271 28.217 1.00 89.81 486 ILE A CA 1
ATOM 3635 C C . ILE A 1 486 ? -34.065 -21.610 29.299 1.00 89.81 486 ILE A C 1
ATOM 3637 O O . ILE A 1 486 ? -35.270 -21.450 29.133 1.00 89.81 486 ILE A O 1
ATOM 3641 N N . ASP A 1 487 ? -33.447 -21.200 30.402 1.00 90.75 487 ASP A N 1
ATOM 3642 C CA . ASP A 1 487 ? -34.167 -20.549 31.501 1.00 90.75 487 ASP A CA 1
ATOM 3643 C C . ASP A 1 487 ? -34.484 -19.089 31.183 1.00 90.75 487 ASP A C 1
ATOM 3645 O O . ASP A 1 487 ? -33.578 -18.314 30.882 1.00 90.75 487 ASP A O 1
ATOM 3649 N N . PHE A 1 488 ? -35.734 -18.666 31.340 1.00 92.25 488 PHE A N 1
ATOM 3650 C CA . PHE A 1 488 ? -36.116 -17.262 31.232 1.00 92.25 488 PHE A CA 1
ATOM 3651 C C . PHE A 1 488 ? -36.908 -16.763 32.443 1.00 92.25 488 PHE A C 1
ATOM 3653 O O . PHE A 1 488 ? -37.489 -17.540 33.200 1.00 92.25 488 PHE A O 1
ATOM 3660 N N . ASP A 1 489 ? -36.895 -15.452 32.645 1.00 91.94 489 ASP A N 1
ATOM 3661 C CA . ASP A 1 489 ? -37.744 -14.712 33.570 1.00 91.94 489 ASP A CA 1
ATOM 3662 C C . ASP A 1 489 ? -38.616 -13.753 32.741 1.00 91.94 489 ASP A C 1
ATOM 3664 O O . ASP A 1 489 ? -38.078 -12.837 32.105 1.00 91.94 489 ASP A O 1
ATOM 3668 N N . PRO A 1 490 ? -39.952 -13.920 32.734 1.00 90.06 490 PRO A N 1
ATOM 3669 C CA . PRO A 1 490 ? -40.848 -13.113 31.911 1.00 90.06 490 PRO A CA 1
ATOM 3670 C C . PRO A 1 490 ? -40.886 -11.630 32.302 1.00 90.06 490 PRO A C 1
ATOM 3672 O O . PRO A 1 490 ? -41.395 -10.803 31.548 1.00 90.06 490 PRO A O 1
ATOM 3675 N N . THR A 1 491 ? -40.371 -11.276 33.480 1.00 88.88 491 THR A N 1
ATOM 3676 C CA . THR A 1 491 ? -40.380 -9.904 34.004 1.00 88.88 491 THR A CA 1
ATOM 3677 C C . THR A 1 491 ? -39.041 -9.189 33.868 1.00 88.88 491 THR A C 1
ATOM 3679 O O . THR A 1 491 ? -39.014 -7.958 33.889 1.00 88.88 491 THR A O 1
ATOM 3682 N N . MET A 1 492 ? -37.947 -9.940 33.712 1.00 87.94 492 MET A N 1
ATOM 3683 C CA . MET A 1 492 ? -36.583 -9.403 33.738 1.00 87.94 492 MET A CA 1
ATOM 3684 C C . MET A 1 492 ? -35.826 -9.574 32.420 1.00 87.94 492 MET A C 1
ATOM 3686 O O . MET A 1 492 ? -34.971 -8.743 32.108 1.00 87.94 492 MET A O 1
ATOM 3690 N N . ASP A 1 493 ? -36.107 -10.621 31.642 1.00 90.75 493 ASP A N 1
ATOM 3691 C CA . ASP A 1 493 ? -35.332 -10.886 30.433 1.00 90.75 493 ASP A CA 1
ATOM 3692 C C . ASP A 1 493 ? -35.807 -10.042 29.248 1.00 90.75 493 ASP A C 1
ATOM 3694 O O . ASP A 1 493 ? -36.904 -10.210 28.709 1.00 90.75 493 ASP A O 1
ATOM 3698 N N . THR A 1 494 ? -34.927 -9.159 28.786 1.00 90.12 494 THR A N 1
ATOM 3699 C CA . THR A 1 494 ? -35.076 -8.465 27.506 1.00 90.12 494 THR A CA 1
ATOM 3700 C C . THR A 1 494 ? -34.811 -9.416 26.334 1.00 90.12 494 THR A C 1
ATOM 3702 O O . THR A 1 494 ? -34.245 -10.496 26.506 1.00 90.12 494 THR A O 1
ATOM 3705 N N . ALA A 1 495 ? -35.161 -9.001 25.114 1.00 84.31 495 ALA A N 1
ATOM 3706 C CA . ALA A 1 495 ? -34.844 -9.761 23.901 1.00 84.31 495 ALA A CA 1
ATOM 3707 C C . ALA A 1 495 ? -33.337 -10.076 23.774 1.00 84.31 495 ALA A C 1
ATOM 3709 O O . ALA A 1 495 ? -32.958 -11.172 23.364 1.00 84.31 495 ALA A O 1
ATOM 3710 N N . ASP A 1 496 ? -32.464 -9.156 24.201 1.00 81.31 496 ASP A N 1
ATOM 3711 C CA . ASP A 1 496 ? -31.011 -9.369 24.220 1.00 81.31 496 ASP A CA 1
ATOM 3712 C C . ASP A 1 496 ? -30.575 -10.384 25.288 1.00 81.31 496 ASP A C 1
ATOM 3714 O O . ASP A 1 496 ? -29.670 -11.186 25.045 1.00 81.31 496 ASP A O 1
ATOM 3718 N N . ALA A 1 497 ? -31.238 -10.400 26.450 1.00 84.06 497 ALA A N 1
ATOM 3719 C CA . ALA A 1 497 ? -30.987 -11.390 27.495 1.00 84.06 497 ALA A CA 1
ATOM 3720 C C . ALA A 1 497 ? -31.404 -12.797 27.039 1.00 84.06 497 ALA A C 1
ATOM 3722 O O . ALA A 1 497 ? -30.622 -13.741 27.166 1.00 84.06 497 ALA A O 1
ATOM 3723 N N . ILE A 1 498 ? -32.583 -12.931 26.420 1.00 87.69 498 ILE A N 1
ATOM 3724 C CA . ILE A 1 498 ? -33.028 -14.188 25.798 1.00 87.69 498 ILE A CA 1
ATOM 3725 C C . ILE A 1 498 ? -32.035 -14.636 24.720 1.00 87.69 498 ILE A C 1
ATOM 3727 O O . ILE A 1 498 ? -31.607 -15.790 24.714 1.00 87.69 498 ILE A O 1
ATOM 3731 N N . ARG A 1 499 ? -31.588 -13.719 23.854 1.00 86.38 499 ARG A N 1
ATOM 3732 C CA . ARG A 1 499 ? -30.573 -13.987 22.825 1.00 86.38 499 ARG A CA 1
ATOM 3733 C C . ARG A 1 499 ? -29.256 -14.497 23.391 1.00 86.38 499 ARG A C 1
ATOM 3735 O O . ARG A 1 499 ? -28.701 -15.456 22.856 1.00 86.38 499 ARG A O 1
ATOM 3742 N N . ALA A 1 500 ? -28.757 -13.898 24.468 1.00 81.44 500 ALA A N 1
ATOM 3743 C CA . ALA A 1 500 ? -27.538 -14.361 25.127 1.00 81.44 500 ALA A CA 1
ATOM 3744 C C . ALA A 1 500 ? -27.689 -15.788 25.680 1.00 81.44 500 ALA A C 1
ATOM 3746 O O . ALA A 1 500 ? -26.780 -16.606 25.545 1.00 81.44 500 ALA A O 1
ATOM 3747 N N . LYS A 1 501 ? -28.853 -16.111 26.250 1.00 87.31 501 LYS A N 1
ATOM 3748 C CA . LYS A 1 501 ? -29.135 -17.441 26.804 1.00 87.31 501 LYS A CA 1
ATOM 3749 C C . LYS A 1 501 ? -29.299 -18.511 25.724 1.00 87.31 501 LYS A C 1
ATOM 3751 O O . LYS A 1 501 ? -28.760 -19.604 25.874 1.00 87.31 501 LYS A O 1
ATOM 3756 N N . VAL A 1 502 ? -29.971 -18.186 24.617 1.00 85.31 502 VAL A N 1
ATOM 3757 C CA . VAL A 1 502 ? -30.066 -19.070 23.442 1.00 85.31 502 VAL A CA 1
ATOM 3758 C C . VAL A 1 502 ? -28.677 -19.344 22.859 1.00 85.31 502 VAL A C 1
ATOM 3760 O O . VAL A 1 502 ? -28.352 -20.501 22.600 1.00 85.31 502 VAL A O 1
ATOM 3763 N N . GLN A 1 503 ? -27.827 -18.320 22.726 1.00 83.00 503 GLN A N 1
ATOM 3764 C CA . GLN A 1 503 ? -26.443 -18.495 22.268 1.00 83.00 503 GLN A CA 1
ATOM 3765 C C . GLN A 1 503 ? -25.656 -19.437 23.191 1.00 83.00 503 GLN A C 1
ATOM 3767 O O . GLN A 1 503 ? -25.063 -20.402 22.721 1.00 83.00 503 GLN A O 1
ATOM 3772 N N . ALA A 1 504 ? -25.711 -19.219 24.507 1.00 80.31 504 ALA A N 1
ATOM 3773 C CA . ALA A 1 504 ? -25.012 -20.069 25.470 1.00 80.31 504 ALA A CA 1
ATOM 3774 C C . ALA A 1 504 ? -25.493 -21.534 25.427 1.00 80.31 504 ALA A C 1
ATOM 3776 O O . ALA A 1 504 ? -24.693 -22.466 25.553 1.00 80.31 504 ALA A O 1
ATOM 3777 N N . ALA A 1 505 ? -26.793 -21.756 25.214 1.00 82.69 505 ALA A N 1
ATOM 3778 C CA . ALA A 1 505 ? -27.356 -23.092 25.050 1.00 82.69 505 ALA A CA 1
ATOM 3779 C C . ALA A 1 505 ? -26.831 -23.780 23.777 1.00 82.69 505 ALA A C 1
ATOM 3781 O O . ALA A 1 505 ? -26.436 -24.949 23.829 1.00 82.69 505 ALA A O 1
ATOM 3782 N N . ILE A 1 506 ? -26.753 -23.056 22.656 1.00 77.06 506 ILE A N 1
ATOM 3783 C CA . ILE A 1 506 ? -26.163 -23.551 21.402 1.00 77.06 506 ILE A CA 1
ATOM 3784 C C . ILE A 1 506 ? -24.685 -23.917 21.616 1.00 77.06 506 ILE A C 1
ATOM 3786 O O . ILE A 1 506 ? -24.284 -25.045 21.320 1.00 77.06 506 ILE A O 1
ATOM 3790 N N . ASP A 1 507 ? -23.902 -23.021 22.220 1.00 73.75 507 ASP A N 1
ATOM 3791 C CA . ASP A 1 507 ? -22.467 -23.217 22.463 1.00 73.75 507 ASP A CA 1
ATOM 3792 C C . ASP A 1 507 ? -22.193 -24.424 23.373 1.00 73.75 507 ASP A C 1
ATOM 3794 O O . ASP A 1 507 ? -21.307 -25.239 23.110 1.00 73.75 507 ASP A O 1
ATOM 3798 N N . SER A 1 508 ? -22.990 -24.597 24.430 1.00 72.44 508 SER A N 1
ATOM 3799 C CA . SER A 1 508 ? -22.846 -25.742 25.340 1.00 72.44 508 SER A CA 1
ATOM 3800 C C . SER A 1 508 ? -23.177 -27.082 24.670 1.00 72.44 508 SER A C 1
ATOM 3802 O O . SER A 1 508 ? -22.516 -28.092 24.932 1.00 72.44 508 SER A O 1
ATOM 3804 N N . THR A 1 509 ? -24.145 -27.087 23.751 1.00 70.69 509 THR A N 1
ATOM 3805 C CA . THR A 1 509 ? -24.533 -28.276 22.978 1.00 70.69 509 THR A CA 1
ATOM 3806 C C . THR A 1 509 ? -23.425 -28.683 22.003 1.00 70.69 509 THR A C 1
ATOM 3808 O O . THR A 1 509 ? -23.157 -29.872 21.819 1.00 70.69 509 THR A O 1
ATOM 3811 N N . LEU A 1 510 ? -22.716 -27.699 21.443 1.00 62.50 510 LEU A N 1
ATOM 3812 C CA . LEU A 1 510 ? -21.583 -27.901 20.540 1.00 62.50 510 LEU A CA 1
ATOM 3813 C C . LEU A 1 510 ? -20.374 -28.546 21.213 1.00 62.50 510 LEU A C 1
ATOM 3815 O O . LEU A 1 510 ? -19.742 -29.437 20.642 1.00 62.50 510 LEU A O 1
ATOM 3819 N N . VAL A 1 511 ? -20.082 -28.138 22.447 1.00 58.28 511 VAL A N 1
ATOM 3820 C CA . VAL A 1 511 ? -18.983 -28.701 23.243 1.00 58.28 511 VAL A CA 1
ATOM 3821 C C . VAL A 1 511 ? -19.266 -30.155 23.651 1.00 58.28 511 VAL A C 1
ATOM 3823 O O . VAL A 1 511 ? -18.344 -30.968 23.726 1.00 58.28 511 VAL A O 1
ATOM 3826 N N . ALA A 1 512 ? -20.533 -30.513 23.882 1.00 54.22 512 ALA A N 1
ATOM 3827 C CA . ALA A 1 512 ? -20.929 -31.843 24.347 1.00 54.22 512 ALA A CA 1
ATOM 3828 C C . ALA A 1 512 ? -20.990 -32.927 23.243 1.00 54.22 512 ALA A C 1
ATOM 3830 O O . ALA A 1 512 ? -20.968 -34.116 23.569 1.00 54.22 512 ALA A O 1
ATOM 3831 N N . ALA A 1 513 ? -21.040 -32.556 21.955 1.00 52.66 513 ALA A N 1
ATOM 3832 C CA . ALA A 1 513 ? -21.211 -33.491 20.831 1.00 52.66 513 ALA A CA 1
ATOM 3833 C C . ALA A 1 513 ? -20.295 -33.175 19.617 1.00 52.66 513 ALA A C 1
ATOM 3835 O O . ALA A 1 513 ? -20.773 -32.778 18.552 1.00 52.66 513 ALA A O 1
ATOM 3836 N N . PRO A 1 514 ? -18.971 -33.416 19.711 1.00 48.97 514 PRO A N 1
ATOM 3837 C CA . PRO A 1 514 ? -17.994 -33.000 18.695 1.00 48.97 514 PRO A CA 1
ATOM 3838 C C . PRO A 1 514 ? -18.116 -33.715 17.336 1.00 48.97 514 PRO A C 1
ATOM 3840 O O . PRO A 1 514 ? -17.531 -33.267 16.356 1.00 48.97 514 PRO A O 1
ATOM 3843 N N . THR A 1 515 ? -18.877 -34.810 17.221 1.00 47.81 515 THR A N 1
ATOM 3844 C CA . THR A 1 515 ? -19.127 -35.483 15.930 1.00 47.81 515 THR A CA 1
ATOM 3845 C C . THR A 1 515 ? -20.160 -34.763 15.059 1.00 47.81 515 THR A C 1
ATOM 3847 O O . THR A 1 515 ? -20.152 -34.961 13.848 1.00 47.81 515 THR A O 1
ATOM 3850 N N . MET A 1 516 ? -20.992 -33.889 15.640 1.00 45.31 516 MET A N 1
ATOM 3851 C CA . MET A 1 516 ? -21.825 -32.924 14.902 1.00 45.31 516 MET A CA 1
ATOM 3852 C C . MET A 1 516 ? -21.007 -31.701 14.439 1.00 45.31 516 MET A C 1
ATOM 3854 O O . MET A 1 516 ? -21.430 -30.959 13.557 1.00 45.31 516 MET A O 1
ATOM 3858 N N . ALA A 1 517 ? -19.816 -31.489 15.014 1.00 42.47 517 ALA A N 1
ATOM 3859 C CA . ALA A 1 517 ? -18.990 -30.306 14.776 1.00 42.47 517 ALA A CA 1
ATOM 3860 C C . ALA A 1 517 ? -18.182 -30.355 13.466 1.00 42.47 517 ALA A C 1
ATOM 3862 O O . ALA A 1 517 ? -17.606 -29.343 13.081 1.00 42.47 517 ALA A O 1
ATOM 3863 N N . GLY A 1 518 ? -18.142 -31.501 12.774 1.00 39.59 518 GLY A N 1
ATOM 3864 C CA . GLY A 1 518 ? -17.253 -31.714 11.625 1.00 39.59 518 GLY A CA 1
ATOM 3865 C C . GLY A 1 518 ? -17.533 -30.821 10.416 1.00 39.59 518 GLY A C 1
ATOM 3866 O O . GLY A 1 518 ? -16.592 -30.424 9.738 1.00 39.59 518 GLY A O 1
ATOM 3867 N N . GLU A 1 519 ? -18.794 -30.465 10.164 1.00 43.69 519 GLU A N 1
ATOM 3868 C CA . GLU A 1 519 ? -19.156 -29.623 9.010 1.00 43.69 519 GLU A CA 1
ATOM 3869 C C . GLU A 1 519 ? -20.209 -28.555 9.333 1.00 43.69 519 GLU A C 1
ATOM 3871 O O . GLU A 1 519 ? -20.303 -27.564 8.612 1.00 43.69 519 GLU A O 1
ATOM 3876 N N . LEU A 1 520 ? -20.956 -28.686 10.438 1.00 41.78 520 LEU A N 1
ATOM 3877 C CA . LEU A 1 520 ? -22.068 -27.779 10.702 1.00 41.78 520 LEU A CA 1
ATOM 3878 C C . LEU A 1 520 ? -21.666 -26.481 11.417 1.00 41.78 520 LEU A C 1
ATOM 3880 O O . LEU A 1 520 ? -22.329 -25.460 11.260 1.00 41.78 520 LEU A O 1
ATOM 3884 N N . MET A 1 521 ? -20.620 -26.510 12.248 1.00 48.16 521 MET A N 1
ATOM 3885 C CA . MET A 1 521 ? -20.503 -25.525 13.336 1.00 48.16 521 MET A CA 1
ATOM 3886 C C . MET A 1 521 ? -19.072 -25.046 13.636 1.00 48.16 521 MET A C 1
ATOM 3888 O O . MET A 1 521 ? -18.876 -24.207 14.509 1.00 48.16 521 MET A O 1
ATOM 3892 N N . ALA A 1 522 ? -18.059 -25.507 12.898 1.00 38.06 522 ALA A N 1
ATOM 3893 C CA . ALA A 1 522 ? -16.651 -25.185 13.164 1.00 38.06 522 ALA A CA 1
ATOM 3894 C C . ALA A 1 522 ? -16.189 -23.780 12.704 1.00 38.06 522 ALA A C 1
ATOM 3896 O O . ALA A 1 522 ? -14.988 -23.542 12.599 1.00 38.06 522 ALA A O 1
ATOM 3897 N N . GLY A 1 523 ? -17.096 -22.830 12.445 1.00 41.59 523 GLY A N 1
ATOM 3898 C CA . GLY A 1 523 ? -16.662 -21.457 12.142 1.00 41.59 523 GLY A CA 1
ATOM 3899 C C . GLY A 1 523 ? -17.691 -20.486 11.571 1.00 41.59 523 GLY A C 1
ATOM 3900 O O . GLY A 1 523 ? -17.308 -19.669 10.741 1.00 41.59 523 GLY A O 1
ATOM 3901 N N . ARG A 1 524 ? -18.983 -20.569 11.929 1.00 47.06 524 ARG A N 1
ATOM 3902 C CA . ARG A 1 524 ? -20.017 -19.757 11.247 1.00 47.06 524 ARG A CA 1
ATOM 3903 C C . ARG A 1 524 ? -20.970 -18.936 12.120 1.00 47.06 524 ARG A C 1
ATOM 3905 O O . ARG A 1 524 ? -21.674 -18.114 11.553 1.00 47.06 524 ARG A O 1
ATOM 3912 N N . PHE A 1 525 ? -20.962 -19.047 13.447 1.00 45.97 525 PHE A N 1
ATOM 3913 C CA . PHE A 1 525 ? -21.698 -18.096 14.293 1.00 45.97 525 PHE A CA 1
ATOM 3914 C C . PHE A 1 525 ? -20.783 -16.900 14.556 1.00 45.97 525 PHE A C 1
ATOM 3916 O O . PHE A 1 525 ? -19.820 -17.004 15.315 1.00 45.97 525 PHE A O 1
ATOM 3923 N N . SER A 1 526 ? -21.021 -15.781 13.867 1.00 43.72 526 SER A N 1
ATOM 3924 C CA . SER A 1 526 ? -20.322 -14.535 14.182 1.00 43.72 526 SER A CA 1
ATOM 3925 C C . SER A 1 526 ? -20.671 -14.122 15.613 1.00 43.72 526 SER A C 1
ATOM 3927 O O . SER A 1 526 ? -21.839 -13.929 15.940 1.00 43.72 526 SER A O 1
ATOM 3929 N N . LEU A 1 527 ? -19.645 -13.984 16.455 1.00 43.28 527 LEU A N 1
ATOM 3930 C CA . LEU A 1 527 ? -19.724 -13.621 17.876 1.00 43.28 527 LEU A CA 1
ATOM 3931 C C . LEU A 1 527 ? -20.075 -12.138 18.110 1.00 43.28 527 LEU A C 1
ATOM 3933 O O . LEU A 1 527 ? -20.002 -11.657 19.241 1.00 43.28 527 LEU A O 1
ATOM 3937 N N . ALA A 1 528 ? -20.424 -11.387 17.062 1.00 44.31 528 ALA A N 1
ATOM 3938 C CA . ALA A 1 528 ? -20.718 -9.969 17.190 1.00 44.31 528 ALA A CA 1
ATOM 3939 C C . ALA A 1 528 ? -22.083 -9.761 17.880 1.00 44.31 528 ALA A C 1
ATOM 3941 O O . ALA A 1 528 ? -23.102 -10.247 17.379 1.00 44.31 528 ALA A O 1
ATOM 3942 N N . PRO A 1 529 ? -22.150 -9.035 19.013 1.00 46.62 529 PRO A N 1
ATOM 3943 C CA . PRO A 1 529 ? -23.419 -8.694 19.635 1.00 46.62 529 PRO A CA 1
ATOM 3944 C C . PRO A 1 529 ? -24.236 -7.812 18.684 1.00 46.62 529 PRO A C 1
ATOM 3946 O 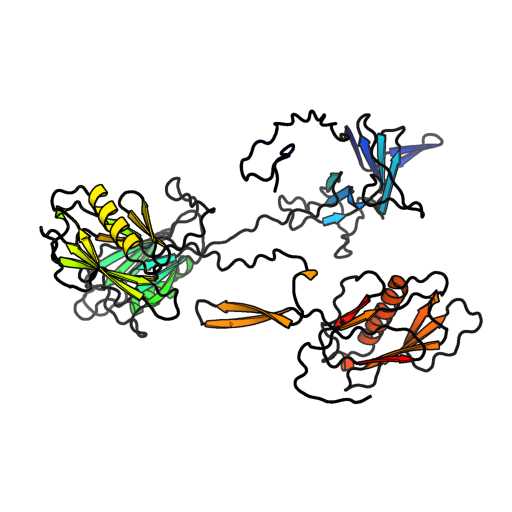O . PRO A 1 529 ? -23.877 -6.672 18.405 1.00 46.62 529 PRO A O 1
ATOM 3949 N N . MET A 1 530 ? -25.347 -8.350 18.184 1.00 55.88 530 MET A N 1
ATOM 3950 C CA . MET A 1 530 ? -26.371 -7.566 17.502 1.00 55.88 530 MET A CA 1
ATOM 3951 C C . MET A 1 530 ? -27.402 -7.085 18.530 1.00 55.88 530 MET A C 1
ATOM 3953 O O . MET A 1 530 ? -27.833 -7.865 19.382 1.00 55.88 530 MET A O 1
ATOM 3957 N N . ASN A 1 531 ? -27.798 -5.814 18.447 1.00 60.94 531 ASN A N 1
ATOM 3958 C CA . ASN A 1 531 ? -28.834 -5.229 19.303 1.00 60.94 531 ASN A CA 1
ATOM 3959 C C . ASN A 1 531 ? -30.236 -5.714 18.894 1.00 60.94 531 ASN A C 1
ATOM 3961 O O . ASN A 1 531 ? -30.501 -5.942 17.709 1.00 60.94 531 ASN A O 1
ATOM 3965 N N . GLY A 1 532 ? -31.155 -5.799 19.860 1.00 69.06 532 GLY A N 1
ATOM 3966 C CA . GLY A 1 532 ? -32.577 -6.047 19.607 1.00 69.06 532 GLY A CA 1
ATOM 3967 C C . GLY A 1 532 ? -32.944 -7.524 19.443 1.00 69.06 532 GLY A C 1
ATOM 3968 O O . GLY A 1 532 ? -33.825 -7.848 18.649 1.00 69.06 532 GLY A O 1
ATOM 3969 N N . GLY A 1 533 ? -32.259 -8.426 20.150 1.00 70.00 533 GLY A N 1
ATOM 3970 C CA . GLY A 1 533 ? -32.564 -9.860 20.168 1.00 70.00 533 GLY A CA 1
ATOM 3971 C C . GLY A 1 533 ? -32.152 -10.625 18.908 1.00 70.00 533 GLY A C 1
ATOM 3972 O O . GLY A 1 533 ? -32.575 -11.764 18.720 1.00 70.00 533 GLY A O 1
ATOM 3973 N N . ARG A 1 534 ? -31.345 -10.026 18.025 1.00 73.62 534 ARG A N 1
ATOM 3974 C CA . ARG A 1 534 ? -30.867 -10.673 16.794 1.00 73.62 534 ARG A CA 1
ATOM 3975 C C . ARG A 1 534 ? -29.738 -11.668 17.071 1.00 73.62 534 ARG A C 1
ATOM 3977 O O . ARG A 1 534 ? -28.755 -11.323 17.717 1.00 73.62 534 ARG A O 1
ATOM 3984 N N . LEU A 1 535 ? -29.853 -12.877 16.531 1.00 74.50 535 LEU A N 1
ATOM 3985 C CA . LEU A 1 535 ? -28.853 -13.942 16.611 1.00 74.50 535 LEU A CA 1
ATOM 3986 C C . LEU A 1 535 ? -28.468 -14.399 15.199 1.00 74.50 535 LEU A C 1
ATOM 3988 O O . LEU A 1 535 ? -29.340 -14.816 14.439 1.00 74.50 535 LEU A O 1
ATOM 3992 N N . HIS A 1 536 ? -27.180 -14.335 14.856 1.00 72.62 536 HIS A N 1
ATOM 3993 C CA . HIS A 1 536 ? -26.652 -14.800 13.570 1.00 72.62 536 HIS A CA 1
ATOM 3994 C C . HIS A 1 536 ? -26.465 -16.327 13.608 1.00 72.62 536 HIS A C 1
ATOM 3996 O O . HIS A 1 536 ? -25.741 -16.837 14.453 1.00 72.62 536 HIS A O 1
ATOM 4002 N N . LEU A 1 537 ? -27.112 -17.050 12.695 1.00 66.00 537 LEU A N 1
ATOM 4003 C CA . LEU A 1 537 ? -27.095 -18.510 12.541 1.00 66.00 537 LEU A CA 1
ATOM 4004 C C . LEU A 1 537 ? -26.084 -19.021 11.498 1.00 66.00 537 LEU A C 1
ATOM 4006 O O . LEU A 1 537 ? -26.049 -20.210 11.179 1.00 66.00 537 LEU A O 1
ATOM 4010 N N . GLY A 1 538 ? -25.263 -18.115 10.977 1.00 60.84 538 GLY A N 1
ATOM 4011 C CA . GLY A 1 538 ? -24.241 -18.356 9.973 1.00 60.84 538 GLY A CA 1
ATOM 4012 C C . GLY A 1 538 ? -24.709 -18.295 8.519 1.00 60.84 538 GLY A C 1
ATOM 4013 O O . GLY A 1 538 ? -25.884 -18.149 8.195 1.00 60.84 538 GLY A O 1
ATOM 4014 N N . HIS A 1 539 ? -23.718 -18.434 7.645 1.00 58.19 539 HIS A N 1
ATOM 4015 C CA . HIS A 1 539 ? -23.763 -18.237 6.191 1.00 58.19 539 HIS A CA 1
ATOM 4016 C C . HIS A 1 539 ? -24.107 -19.526 5.420 1.00 58.19 539 HIS A C 1
ATOM 4018 O O . HIS A 1 539 ? -23.422 -19.879 4.463 1.00 58.19 539 HIS A O 1
ATOM 4024 N N . ASN A 1 540 ? -24.994 -20.376 5.945 1.00 55.88 540 ASN A N 1
ATOM 4025 C CA . ASN A 1 540 ? -25.299 -21.665 5.314 1.00 55.88 540 ASN A CA 1
ATOM 4026 C C . ASN A 1 540 ? -26.791 -21.740 4.978 1.00 55.88 540 ASN A C 1
ATOM 4028 O O . ASN A 1 540 ? -27.625 -21.816 5.880 1.00 55.88 540 ASN A O 1
ATOM 4032 N N . ASP A 1 541 ? -27.111 -21.765 3.684 1.00 53.56 541 ASP A N 1
ATOM 4033 C CA . ASP A 1 541 ? -28.477 -21.732 3.125 1.00 53.56 541 ASP A CA 1
ATOM 4034 C C . ASP A 1 541 ? -29.347 -22.952 3.484 1.00 53.56 541 ASP A C 1
ATOM 4036 O O . ASP A 1 541 ? -30.503 -23.048 3.076 1.00 53.56 541 ASP A O 1
ATOM 4040 N N . GLN A 1 542 ? -28.795 -23.922 4.214 1.00 56.19 542 GLN A N 1
ATOM 4041 C CA . GLN A 1 542 ? -29.482 -25.144 4.646 1.00 56.19 542 GLN A CA 1
ATOM 4042 C C . GLN A 1 542 ? -29.927 -25.104 6.118 1.00 56.19 542 GLN A C 1
ATOM 4044 O O . GLN A 1 542 ? -30.506 -26.075 6.606 1.00 56.19 542 GLN A O 1
ATOM 4049 N N . VAL A 1 543 ? -29.669 -24.008 6.845 1.00 57.66 543 VAL A N 1
ATOM 4050 C CA . VAL A 1 543 ? -30.130 -23.867 8.234 1.00 57.66 543 VAL A CA 1
ATOM 4051 C C . VAL A 1 543 ? -31.635 -23.595 8.247 1.00 57.66 543 VAL A C 1
ATOM 4053 O O . VAL A 1 543 ? -32.105 -22.538 7.836 1.00 57.66 543 VAL A O 1
ATOM 4056 N N . MET A 1 544 ? -32.395 -24.559 8.758 1.00 60.72 544 MET A N 1
ATOM 4057 C CA . MET A 1 544 ? -33.841 -24.485 8.936 1.00 60.72 544 MET A CA 1
ATOM 4058 C C . MET A 1 544 ? -34.161 -24.236 10.408 1.00 60.72 544 MET A C 1
ATOM 4060 O O . MET A 1 544 ? -33.739 -24.991 11.288 1.00 60.72 544 MET A O 1
ATOM 4064 N N . VAL A 1 545 ? -34.954 -23.200 10.675 1.00 63.47 545 VAL A N 1
ATOM 4065 C CA . VAL A 1 545 ? -35.442 -22.875 12.019 1.00 63.47 545 VAL A CA 1
ATOM 4066 C C . VAL A 1 545 ? -36.953 -23.006 12.049 1.00 63.47 545 VAL A C 1
ATOM 4068 O O . VAL A 1 545 ? -37.651 -22.466 11.192 1.00 63.47 545 VAL A O 1
ATOM 4071 N N . SER A 1 546 ? -37.470 -23.689 13.063 1.00 68.12 546 SER A N 1
ATOM 4072 C CA . SER A 1 546 ? -38.906 -23.730 13.329 1.00 68.12 546 SER A CA 1
ATOM 4073 C C . SER A 1 546 ? -39.171 -23.496 14.805 1.00 68.12 546 SER A C 1
ATOM 4075 O O . SER A 1 546 ? -38.490 -24.071 15.653 1.00 68.12 546 SER A O 1
ATOM 4077 N N . ALA A 1 547 ? -40.189 -22.702 15.113 1.00 64.62 547 ALA A N 1
ATOM 4078 C CA . ALA A 1 547 ? -40.662 -22.503 16.472 1.00 64.62 547 ALA A CA 1
ATOM 4079 C C . ALA A 1 547 ? -42.082 -23.054 16.622 1.00 64.62 547 ALA A C 1
ATOM 4081 O O . ALA A 1 547 ? -42.895 -22.968 15.701 1.00 64.62 547 ALA A O 1
ATOM 4082 N N . THR A 1 548 ? -42.377 -23.627 17.786 1.00 57.44 548 THR A N 1
ATOM 4083 C CA . THR A 1 548 ? -43.748 -24.007 18.152 1.00 57.44 548 THR A CA 1
ATOM 4084 C C . THR A 1 548 ? -44.224 -22.997 19.190 1.00 57.44 548 THR A C 1
ATOM 4086 O O . THR A 1 548 ? -43.506 -22.771 20.157 1.00 57.44 548 THR A O 1
ATOM 4089 N N . THR A 1 549 ? -45.370 -22.353 18.933 1.00 56.22 549 THR A N 1
ATOM 4090 C CA . THR A 1 549 ? -46.028 -21.306 19.758 1.00 56.22 549 THR A CA 1
ATOM 4091 C C . THR A 1 549 ? -45.298 -19.975 19.988 1.00 56.22 549 THR A C 1
ATOM 4093 O O . THR A 1 549 ? -45.968 -19.009 20.343 1.00 56.22 549 THR A O 1
ATOM 4096 N N . VAL A 1 550 ? -44.005 -19.860 19.674 1.00 59.78 550 VAL A N 1
ATOM 4097 C CA . VAL A 1 550 ? -43.249 -18.597 19.777 1.00 59.78 550 VAL A CA 1
ATOM 4098 C C . VAL A 1 550 ? -43.411 -17.728 18.525 1.00 59.78 550 VAL A C 1
ATOM 4100 O O . VAL A 1 550 ? -43.244 -18.208 17.401 1.00 59.78 550 VAL A O 1
ATOM 4103 N N . ASN A 1 551 ? -43.625 -16.421 18.706 1.00 56.94 551 ASN A N 1
ATOM 4104 C CA . ASN A 1 551 ? -43.465 -15.420 17.643 1.00 56.94 551 ASN A CA 1
ATOM 4105 C C . ASN A 1 551 ? -41.969 -15.168 17.364 1.00 56.94 551 ASN A C 1
ATOM 4107 O O . ASN A 1 551 ? -41.439 -14.106 17.681 1.00 56.94 551 ASN A O 1
ATOM 4111 N N . VAL A 1 552 ? -41.266 -16.151 16.792 1.00 58.56 552 VAL A N 1
ATOM 4112 C CA . VAL A 1 552 ? -39.913 -15.937 16.254 1.00 58.56 552 VAL A CA 1
ATOM 4113 C C . VAL A 1 552 ? -40.052 -15.430 14.827 1.00 58.56 552 VAL A C 1
ATOM 4115 O O . VAL A 1 552 ? -40.578 -16.133 13.962 1.00 58.56 552 VAL A O 1
ATOM 4118 N N . LEU A 1 553 ? -39.566 -14.217 14.567 1.00 55.00 553 LEU A N 1
ATOM 4119 C CA . LEU A 1 553 ? -39.422 -13.733 13.201 1.00 55.00 553 LEU A CA 1
ATOM 4120 C C . LEU A 1 553 ? -38.095 -14.262 12.653 1.00 55.00 553 LEU A C 1
ATOM 4122 O O . LEU A 1 553 ? -37.023 -13.730 12.948 1.00 55.00 553 LEU A O 1
ATOM 4126 N N . LEU A 1 554 ? -38.179 -15.338 11.873 1.00 56.50 554 LEU A N 1
ATOM 4127 C CA . LEU A 1 554 ? -37.081 -15.761 11.017 1.00 56.50 554 LEU A CA 1
ATOM 4128 C C . LEU A 1 554 ? -37.053 -14.817 9.813 1.00 56.50 554 LEU A C 1
ATOM 4130 O O . LEU A 1 554 ? -37.943 -14.868 8.963 1.00 56.50 554 LEU A O 1
ATOM 4134 N N . VAL A 1 555 ? -36.043 -13.954 9.750 1.00 54.97 555 VAL A N 1
ATOM 4135 C CA . VAL A 1 555 ? -35.761 -13.186 8.539 1.00 54.97 555 VAL A CA 1
ATOM 4136 C C . VAL A 1 555 ? -34.708 -13.965 7.771 1.00 54.97 555 VAL A C 1
ATOM 4138 O O . VAL A 1 555 ? -33.512 -13.801 7.983 1.00 54.97 555 VAL A O 1
ATOM 4141 N N . VAL A 1 556 ? -35.180 -14.864 6.906 1.00 50.03 556 VAL A N 1
ATOM 4142 C CA . VAL A 1 556 ? -34.343 -15.369 5.819 1.00 50.03 556 VAL A CA 1
ATOM 4143 C C . VAL A 1 556 ? -34.365 -14.277 4.764 1.00 50.03 556 VAL A C 1
ATOM 4145 O O . VAL A 1 556 ? -35.422 -14.034 4.173 1.00 50.03 556 VAL A O 1
ATOM 4148 N N . ASP A 1 557 ? -33.248 -13.589 4.555 1.00 48.50 557 ASP A N 1
ATOM 4149 C CA . ASP A 1 557 ? -33.124 -12.739 3.376 1.00 48.50 557 ASP A CA 1
ATOM 4150 C C . ASP A 1 557 ? -32.936 -13.683 2.183 1.00 48.50 557 ASP A C 1
ATOM 4152 O O . ASP A 1 557 ? -31.842 -14.142 1.873 1.00 48.50 557 ASP A O 1
ATOM 4156 N N . GLN A 1 558 ? -34.053 -14.154 1.621 1.00 41.53 558 GLN A N 1
ATOM 4157 C CA . GLN A 1 558 ? -34.006 -15.073 0.496 1.00 41.53 558 GLN A CA 1
ATOM 4158 C C . GLN A 1 558 ? -33.508 -14.314 -0.720 1.00 41.53 558 GLN A C 1
ATOM 4160 O O . GLN A 1 558 ? -34.215 -13.444 -1.230 1.00 41.53 558 GLN A O 1
ATOM 4165 N N . HIS A 1 559 ? -32.329 -14.723 -1.193 1.00 42.53 559 HIS A N 1
ATOM 4166 C CA . HIS A 1 559 ? -31.887 -14.701 -2.584 1.00 42.53 559 HIS A CA 1
ATOM 4167 C C . HIS A 1 559 ? -32.844 -13.948 -3.511 1.00 42.53 559 HIS A C 1
ATOM 4169 O O . HIS A 1 559 ? -33.852 -14.496 -3.978 1.00 42.53 559 HIS A O 1
ATOM 4175 N N . ALA A 1 560 ? -32.486 -12.717 -3.873 1.00 30.28 560 ALA A N 1
ATOM 4176 C CA . ALA A 1 560 ? -32.977 -12.099 -5.097 1.00 30.28 560 ALA A CA 1
ATOM 4177 C C . ALA A 1 560 ? -32.404 -12.877 -6.301 1.00 30.28 560 ALA A C 1
ATOM 4179 O O . ALA A 1 560 ? -31.503 -12.430 -7.002 1.00 30.28 560 ALA A O 1
ATOM 4180 N N . GLY A 1 561 ? -32.924 -14.087 -6.508 1.00 32.25 561 GLY A N 1
ATOM 4181 C CA . GLY A 1 561 ? -32.400 -15.081 -7.434 1.00 32.25 561 GLY A CA 1
ATOM 4182 C C . GLY A 1 561 ? -33.364 -16.241 -7.691 1.00 32.25 561 GLY A C 1
ATOM 4183 O O . GLY A 1 561 ? -32.920 -17.348 -7.969 1.00 32.25 561 GLY A O 1
ATOM 4184 N N . ILE A 1 562 ? -34.687 -16.032 -7.626 1.00 27.42 562 ILE A N 1
ATOM 4185 C CA . ILE A 1 562 ? -35.647 -17.052 -8.082 1.00 27.42 562 ILE A CA 1
ATOM 4186 C C . ILE A 1 562 ? -35.791 -16.970 -9.606 1.00 27.42 562 ILE A C 1
ATOM 4188 O O . ILE A 1 562 ? -36.627 -16.244 -10.147 1.00 27.42 562 ILE A O 1
ATOM 4192 N N . ALA A 1 563 ? -35.016 -17.796 -10.308 1.00 29.20 563 ALA A N 1
ATOM 4193 C CA . ALA A 1 563 ? -35.433 -18.321 -11.599 1.00 29.20 563 ALA A CA 1
ATOM 4194 C C . ALA A 1 563 ? -36.401 -19.497 -11.370 1.00 29.20 563 ALA A C 1
ATOM 4196 O O . ALA A 1 563 ? -35.985 -20.628 -11.156 1.00 29.20 563 ALA A O 1
ATOM 4197 N N . GLY A 1 564 ? -37.703 -19.208 -11.453 1.00 33.94 564 GLY A N 1
ATOM 4198 C CA . GLY A 1 564 ? -38.759 -20.173 -11.791 1.00 33.94 564 GLY A CA 1
ATOM 4199 C C . GLY A 1 564 ? -39.151 -21.209 -10.731 1.00 33.94 564 GLY A C 1
ATOM 4200 O O . GLY A 1 564 ? -38.596 -22.299 -10.674 1.00 33.94 564 GLY A O 1
ATOM 4201 N N . GLY A 1 565 ? -40.243 -20.943 -10.014 1.00 26.23 565 GLY A N 1
ATOM 4202 C CA . GLY A 1 565 ? -40.933 -21.957 -9.215 1.00 26.23 565 GLY A CA 1
ATOM 4203 C C . GLY A 1 565 ? -42.236 -21.434 -8.626 1.00 26.23 565 GLY A C 1
ATOM 4204 O O . GLY A 1 565 ? -42.239 -20.747 -7.616 1.00 26.23 565 GLY A O 1
ATOM 4205 N N . THR A 1 566 ? -43.347 -21.727 -9.293 1.00 29.70 566 THR A N 1
ATOM 4206 C CA . THR A 1 566 ? -44.711 -21.330 -8.929 1.00 29.70 566 THR A CA 1
ATOM 4207 C C . THR A 1 566 ? -45.141 -21.904 -7.575 1.00 29.70 566 THR A C 1
ATOM 4209 O O . THR A 1 566 ? -45.082 -23.119 -7.392 1.00 29.70 566 THR A O 1
ATOM 4212 N N . VAL A 1 567 ? -45.716 -21.076 -6.698 1.00 24.94 567 VAL A N 1
ATOM 4213 C CA . VAL A 1 567 ? -46.629 -21.533 -5.636 1.00 24.94 567 VAL A CA 1
ATOM 4214 C C . VAL A 1 567 ? -47.868 -20.632 -5.639 1.00 24.94 567 VAL A C 1
ATOM 4216 O O . VAL A 1 567 ? -47.766 -19.411 -5.702 1.00 24.94 567 VAL A O 1
ATOM 4219 N N . VAL A 1 568 ? -49.043 -21.261 -5.647 1.00 27.03 568 VAL A N 1
ATOM 4220 C CA . VAL A 1 568 ? -50.389 -20.669 -5.569 1.00 27.03 568 VAL A CA 1
ATOM 4221 C C . VAL A 1 568 ? -51.142 -21.443 -4.482 1.00 27.03 568 VAL A C 1
ATOM 4223 O O . VAL A 1 568 ? -50.985 -22.665 -4.449 1.00 27.03 568 VAL A O 1
ATOM 4226 N N . PRO A 1 569 ? -52.117 -20.828 -3.800 1.00 35.69 569 PRO A N 1
ATOM 4227 C CA . PRO A 1 569 ? -52.031 -19.721 -2.850 1.00 35.69 569 PRO A CA 1
ATOM 4228 C C . PRO A 1 569 ? -51.857 -20.192 -1.391 1.00 35.69 569 PRO A C 1
ATOM 4230 O O . PRO A 1 569 ? -52.144 -21.376 -1.093 1.00 35.69 569 PRO A O 1
#